Protein AF-A0A8C0U793-F1 (afdb_monomer_lite)

pLDDT: mean 73.73, std 25.58, range [25.89, 98.5]

Foldseek 3Di:
DVVVCVVVVVVVVDPPVVVVVVVVVVVVVVPPPDDDDDDDDDDDDDDDCVVVVVVVVVVVVVVVVVVVVVVVVVVVVVVVVPDDPPVPPDDDDDDDDDDDDDDDDDDDDDDDDDPDDDDDDDDDDDDDDDPPVVVVVVVVVVVVVVVVVVVVVVVVVVVVVVVVVVVVVVVVVVVVVVVVVVVVVVVVVVVVVVVVVVVVVVVVVVVVVVVVVVVVVVVVVVVVVVVVVVVVVVVVVVVVVVVVVVVVVVVVVVVVVVVVVVVVVVVVVVVVVVVVVVVVVVVVVVVVVVVVVVVVVVVVVVVVVVVVVVVVVVVVVVVVVVVVVVVVVVVVVVVVVVVVVVVVVVVVVVVVVVVVVVVVVVVVVVVVVVVVVVVVVVVVVCVVPDDDDDDDYDYDDDDDDYDDDDYYDDDDDDDDDDDDDDPPPVVVQVVLVVVVVVLADDDDVPVQWAPWAWPDADLQFTWTWTAGPVPRDIDIDGDGDCVSPPSVVVVVVSVCLQPDDDPVDDHDDGD

Secondary structure (DSSP, 8-state):
-HHHHHHHHHHTT-TTHHHHHHHHHHHHTTSSSS-------------SHHHHHHHHHHHHHHHHHHHHHHHHHHHHHHHHTT----TT---S--------------------------------------TTHHHHHHHHHHHHHHHHHHHHHHHHHHHHHHHHHHHHHHHHHHHHHHHHHHHHHHHHHHHHHHHHHHHHHHHHHHHHHHHHHHHHHHHHHHHHHHHHHHHHHHHHHHHHHHHHHHHHHHHHHHHHHHHHHHHHHHHHHHHHHHHHHHHHHHHHHHHHHHHHHHHHHHHHHHHHHHHHHHHHHHHHHHHHHHHHHHHHHHHHHHHHHHHHHHHHHHHHHHHHHHHHHHHHHHHHHHHHHHHHHHHHHHHHHHHTS-----------------------------------SSTTTHHHHHHHHHHHHHHSPSS-HHHHEEEEEEEEEETTEEEEEEEETTT--EEEEEE--HHHH-HHHHHHHHHHHHH---TTSPPP---

Structure (mmCIF, N/CA/C/O backbone):
data_AF-A0A8C0U793-F1
#
_entry.id   AF-A0A8C0U793-F1
#
loop_
_atom_site.group_PDB
_atom_site.id
_atom_site.type_symbol
_atom_site.label_atom_id
_atom_site.label_alt_id
_atom_site.label_comp_id
_atom_site.label_asym_id
_atom_site.label_entity_id
_atom_site.label_seq_id
_atom_site.pdbx_PDB_ins_code
_atom_site.Cartn_x
_atom_site.Cartn_y
_atom_site.Cartn_z
_atom_site.occupancy
_atom_site.B_iso_or_equiv
_atom_site.auth_seq_id
_atom_site.auth_comp_id
_atom_site.auth_asym_id
_atom_site.auth_atom_id
_atom_site.pdbx_PDB_model_num
ATOM 1 N N . MET A 1 1 ? -1.152 5.769 33.851 1.00 44.62 1 MET A N 1
ATOM 2 C CA . MET A 1 1 ? -2.127 6.244 32.840 1.00 44.62 1 MET A CA 1
ATOM 3 C C . MET A 1 1 ? -1.649 7.481 32.077 1.00 44.62 1 MET A C 1
ATOM 5 O O . MET A 1 1 ? -1.432 7.363 30.877 1.00 44.62 1 MET A O 1
ATOM 9 N N . GLU A 1 2 ? -1.429 8.631 32.727 1.00 36.66 2 GLU A N 1
ATOM 10 C CA . GLU A 1 2 ? -1.064 9.922 32.096 1.00 36.66 2 GLU A CA 1
ATOM 11 C C . GLU A 1 2 ? -0.065 9.868 30.934 1.00 36.66 2 GLU A C 1
ATOM 13 O O . GLU A 1 2 ? -0.337 10.384 29.850 1.00 36.66 2 GLU A O 1
ATOM 18 N N . GLN A 1 3 ? 1.090 9.231 31.134 1.00 38.47 3 GLN A N 1
ATOM 19 C CA . GLN A 1 3 ? 2.153 9.183 30.125 1.00 38.47 3 GLN A CA 1
ATOM 20 C C . GLN A 1 3 ? 1.736 8.389 28.876 1.00 38.47 3 GLN A C 1
ATOM 22 O O . GLN A 1 3 ? 2.043 8.807 27.762 1.00 38.47 3 GLN A O 1
ATOM 27 N N . VAL A 1 4 ? 0.948 7.318 29.037 1.00 43.16 4 VAL A N 1
ATOM 28 C CA . VAL A 1 4 ? 0.398 6.529 27.920 1.00 43.16 4 VAL A CA 1
ATOM 29 C C . VAL A 1 4 ? -0.622 7.355 27.133 1.00 43.16 4 VAL A C 1
ATOM 31 O O . VAL A 1 4 ? -0.536 7.422 25.908 1.00 43.16 4 VAL A O 1
ATOM 34 N N . ARG A 1 5 ? -1.523 8.083 27.815 1.00 42.31 5 ARG A N 1
ATOM 35 C CA . ARG A 1 5 ? -2.448 9.027 27.152 1.00 42.31 5 ARG A CA 1
ATOM 36 C C . ARG A 1 5 ? -1.691 10.121 26.383 1.00 42.31 5 ARG A C 1
ATOM 38 O O . ARG A 1 5 ? -2.075 10.448 25.262 1.00 42.31 5 ARG A O 1
ATOM 45 N N . ARG A 1 6 ? -0.586 10.643 26.932 1.00 45.19 6 ARG A N 1
ATOM 46 C CA . ARG A 1 6 ? 0.275 11.642 26.262 1.00 45.19 6 ARG A CA 1
ATOM 47 C C . ARG A 1 6 ? 1.047 11.071 25.064 1.00 45.19 6 ARG A C 1
ATOM 49 O O . ARG A 1 6 ? 1.216 11.792 24.084 1.00 45.19 6 ARG A O 1
ATOM 56 N N . ALA A 1 7 ? 1.475 9.809 25.105 1.00 40.59 7 ALA A N 1
ATOM 57 C CA . ALA A 1 7 ? 2.117 9.135 23.973 1.00 40.59 7 ALA A CA 1
ATOM 58 C C . ALA A 1 7 ? 1.118 8.876 22.828 1.00 40.59 7 ALA A C 1
ATOM 60 O O . ALA A 1 7 ? 1.337 9.319 21.700 1.00 40.59 7 ALA A O 1
ATOM 61 N N . VAL A 1 8 ? -0.030 8.260 23.133 1.00 46.19 8 VAL A N 1
ATOM 62 C CA . VAL A 1 8 ? -1.103 7.994 2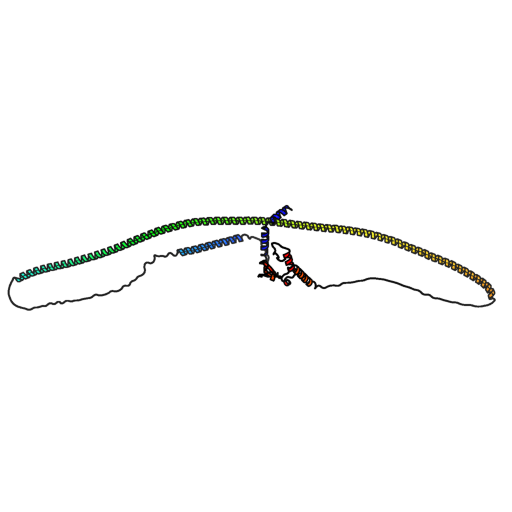2.156 1.00 46.19 8 VAL A CA 1
ATOM 63 C C . VAL A 1 8 ? -1.637 9.299 21.550 1.00 46.19 8 VAL A C 1
ATOM 65 O O . VAL A 1 8 ? -1.805 9.393 20.334 1.00 46.19 8 VAL A O 1
ATOM 68 N N . GLY A 1 9 ? -1.813 10.350 22.360 1.00 40.72 9 GLY A N 1
ATOM 69 C CA . GLY A 1 9 ? -2.233 11.673 21.884 1.00 40.72 9 GLY A CA 1
ATOM 70 C C . GLY A 1 9 ? -1.277 12.315 20.868 1.00 40.72 9 GLY A C 1
ATOM 71 O O . GLY A 1 9 ? -1.735 13.033 19.980 1.00 40.72 9 GLY A O 1
ATOM 72 N N . ARG A 1 10 ? 0.031 12.023 20.941 1.00 44.06 10 ARG A N 1
ATOM 73 C CA . ARG A 1 10 ? 1.034 12.491 19.963 1.00 44.06 10 ARG A CA 1
ATOM 74 C C . ARG A 1 10 ? 1.062 11.650 18.684 1.00 44.06 10 ARG A C 1
ATOM 76 O O . ARG A 1 10 ? 1.336 12.196 17.623 1.00 44.06 10 ARG A O 1
ATOM 83 N N . ALA A 1 11 ? 0.725 10.361 18.746 1.00 40.44 11 ALA A N 1
ATOM 84 C CA . ALA A 1 11 ? 0.580 9.532 17.545 1.00 40.44 11 ALA A CA 1
ATOM 85 C C . ALA A 1 11 ? -0.659 9.934 16.713 1.00 40.44 11 ALA A C 1
ATOM 87 O O . ALA A 1 11 ? -0.587 10.085 15.489 1.00 40.44 11 ALA A O 1
ATOM 88 N N . PHE A 1 12 ? -1.795 10.173 17.382 1.00 43.00 12 PHE A N 1
ATOM 89 C CA . PHE A 1 12 ? -3.093 10.452 16.748 1.00 43.00 12 PHE A CA 1
ATOM 90 C C . PHE A 1 12 ? -3.319 11.908 16.291 1.00 43.00 12 PHE A C 1
ATOM 92 O O . PHE A 1 12 ? -4.362 12.199 15.685 1.00 43.00 12 PHE A O 1
ATOM 99 N N . SER A 1 13 ? -2.373 12.819 16.545 1.00 44.69 13 SER A N 1
ATOM 100 C CA . SER A 1 13 ? -2.388 14.191 16.009 1.00 44.69 13 SER A CA 1
ATOM 101 C C . SER A 1 13 ? -1.814 14.293 14.589 1.00 44.69 13 SER A C 1
ATOM 103 O O . SER A 1 13 ? -2.091 15.266 13.890 1.00 44.69 13 SER A O 1
ATOM 105 N N . SER A 1 14 ? -1.066 13.286 14.123 1.00 45.59 14 SER A N 1
ATOM 106 C CA . SER A 1 14 ? -0.513 13.277 12.767 1.00 45.59 14 SER A CA 1
ATOM 107 C C . SER A 1 14 ? -1.620 13.156 11.702 1.00 45.59 14 SER A C 1
ATOM 109 O O . SER A 1 14 ? -2.425 12.221 11.680 1.00 45.59 14 SER A O 1
ATOM 111 N N . VAL A 1 15 ? -1.664 14.122 10.778 1.00 48.66 15 VAL A N 1
ATOM 112 C CA . VAL A 1 15 ? -2.716 14.233 9.742 1.00 48.66 15 VAL A CA 1
ATOM 113 C C . VAL A 1 15 ? -2.680 13.067 8.734 1.00 48.66 15 VAL A C 1
ATOM 115 O O . VAL A 1 15 ? -3.676 12.794 8.062 1.00 48.66 15 VAL A O 1
ATOM 118 N N . SER A 1 16 ? -1.559 12.343 8.650 1.00 45.34 16 SER A N 1
ATOM 119 C CA . SER A 1 16 ? -1.360 11.234 7.707 1.00 45.34 16 SER A CA 1
ATOM 120 C C . SER A 1 16 ? -2.169 9.978 8.074 1.00 45.34 16 SER A C 1
ATOM 122 O O . SER A 1 16 ? -2.917 9.452 7.244 1.00 45.34 16 SER A O 1
ATOM 124 N N . CYS A 1 17 ? -2.121 9.534 9.337 1.00 40.22 17 CYS A N 1
ATOM 125 C CA . CYS A 1 17 ? -2.716 8.258 9.765 1.00 40.22 17 CYS A CA 1
ATOM 126 C C . CYS A 1 17 ? -4.239 8.192 9.543 1.00 40.22 17 CYS A C 1
ATOM 128 O O . CYS A 1 17 ? -4.777 7.157 9.142 1.00 40.22 17 CYS A O 1
ATOM 130 N N . ARG A 1 18 ? -4.947 9.320 9.713 1.00 45.09 18 ARG A N 1
ATOM 131 C CA . ARG A 1 18 ? -6.406 9.401 9.494 1.00 45.09 18 ARG A CA 1
ATOM 132 C C . ARG A 1 18 ? -6.810 9.286 8.017 1.00 45.09 18 ARG A C 1
ATOM 134 O O . ARG A 1 18 ? -7.951 8.917 7.737 1.00 45.09 18 ARG A O 1
ATOM 141 N N . LYS A 1 19 ? -5.906 9.571 7.070 1.00 45.75 19 LYS A N 1
ATOM 142 C CA . LYS A 1 19 ? -6.162 9.411 5.627 1.00 45.75 19 LYS A CA 1
ATOM 143 C C . LYS A 1 19 ? -6.028 7.947 5.196 1.00 45.75 19 LYS A C 1
ATOM 145 O O . LYS A 1 19 ? -6.908 7.442 4.501 1.00 45.75 19 LYS A O 1
ATOM 150 N N . LEU A 1 20 ? -4.993 7.248 5.671 1.00 46.97 20 LEU A N 1
ATOM 151 C CA . LEU A 1 20 ? -4.736 5.837 5.344 1.00 46.97 20 LEU A CA 1
ATOM 152 C C . LEU A 1 20 ? -5.876 4.910 5.803 1.00 46.97 20 LEU A C 1
ATOM 154 O O . LEU A 1 20 ? -6.432 4.170 4.989 1.00 46.97 20 LEU A O 1
ATOM 158 N N . PHE A 1 21 ? -6.301 5.016 7.067 1.00 43.31 21 PHE A N 1
ATOM 159 C CA . PHE A 1 21 ? -7.358 4.161 7.631 1.00 43.31 21 PHE A CA 1
ATOM 160 C C . PHE A 1 21 ? -8.703 4.303 6.888 1.00 43.31 21 PHE A C 1
ATOM 162 O O . PHE A 1 21 ? -9.389 3.318 6.600 1.00 43.31 21 PHE A O 1
ATOM 169 N N . ASN A 1 22 ? -9.059 5.530 6.491 1.00 43.06 22 ASN A N 1
ATOM 170 C CA . ASN A 1 22 ? -10.262 5.795 5.698 1.00 43.06 22 ASN A CA 1
ATOM 171 C C . ASN A 1 22 ? -10.143 5.322 4.236 1.00 43.06 22 ASN A C 1
ATOM 173 O O . ASN A 1 22 ? -11.154 4.950 3.636 1.00 43.06 22 ASN A O 1
ATOM 177 N N . GLY A 1 23 ? -8.933 5.282 3.668 1.00 46.34 23 GLY A N 1
ATOM 178 C CA . GLY A 1 23 ? -8.675 4.723 2.338 1.00 46.34 23 GLY A CA 1
ATOM 179 C C . GLY A 1 23 ? -8.950 3.217 2.267 1.00 46.34 23 GLY A C 1
ATOM 180 O O . GLY A 1 23 ? -9.698 2.764 1.395 1.00 46.34 23 GLY A O 1
ATOM 181 N N . LEU A 1 24 ? -8.421 2.450 3.226 1.00 43.56 24 LEU A N 1
ATOM 182 C CA . LEU A 1 24 ? -8.653 1.003 3.343 1.00 43.56 24 LEU A CA 1
ATOM 183 C C . LEU A 1 24 ? -10.141 0.674 3.540 1.00 43.56 24 LEU A C 1
ATOM 185 O O . LEU A 1 24 ? -10.699 -0.138 2.797 1.00 43.56 24 LEU A O 1
ATOM 189 N N . ARG A 1 25 ? -10.828 1.369 4.460 1.00 40.38 25 ARG A N 1
ATOM 190 C CA . ARG A 1 25 ? -12.255 1.128 4.753 1.00 40.38 25 ARG A CA 1
ATOM 191 C C . ARG A 1 25 ? -13.179 1.393 3.553 1.00 40.38 25 ARG A C 1
ATOM 193 O O . ARG A 1 25 ? -14.210 0.734 3.422 1.00 40.38 25 ARG A O 1
ATOM 200 N N . ARG A 1 26 ? -12.813 2.320 2.654 1.00 42.72 26 ARG A N 1
ATOM 201 C CA . ARG A 1 26 ? -13.534 2.568 1.387 1.00 42.72 26 ARG A CA 1
ATOM 202 C C . ARG A 1 26 ? -13.265 1.489 0.334 1.00 42.72 26 ARG A C 1
ATOM 204 O O . ARG A 1 26 ? -14.183 1.136 -0.401 1.00 42.72 26 ARG A O 1
ATOM 211 N N . ARG A 1 27 ? -12.043 0.946 0.270 1.00 45.84 27 ARG A N 1
ATOM 212 C CA . ARG A 1 27 ? -11.675 -0.109 -0.692 1.00 45.84 27 ARG A CA 1
ATOM 213 C C . ARG A 1 27 ? -12.356 -1.442 -0.348 1.00 45.84 27 ARG A C 1
ATOM 215 O O . ARG A 1 27 ? -12.934 -2.067 -1.232 1.00 45.84 27 ARG A O 1
ATOM 222 N N . LEU A 1 28 ? -12.416 -1.800 0.939 1.00 42.47 28 LEU A N 1
ATOM 223 C CA . LEU A 1 28 ? -13.048 -3.043 1.411 1.00 42.47 28 LEU A CA 1
ATOM 224 C C . LEU A 1 28 ? -14.569 -3.110 1.154 1.00 42.47 28 LEU A C 1
ATOM 226 O O . LEU A 1 28 ? -15.109 -4.192 0.945 1.00 42.47 28 LEU A O 1
ATOM 230 N N . LYS A 1 29 ? -15.272 -1.965 1.126 1.00 42.06 29 LYS A N 1
ATOM 231 C CA . LYS A 1 29 ? -16.719 -1.917 0.837 1.00 42.06 29 LYS A CA 1
ATOM 232 C C . LYS A 1 29 ? -17.086 -2.083 -0.644 1.00 42.06 29 LYS A C 1
ATOM 234 O O . LYS A 1 29 ? -18.243 -2.371 -0.920 1.00 42.06 29 LYS A O 1
ATOM 239 N N . ARG A 1 30 ? -16.152 -1.906 -1.590 1.00 41.62 30 ARG A N 1
ATOM 240 C CA . ARG A 1 30 ? -16.435 -2.058 -3.035 1.00 41.62 30 ARG A CA 1
ATOM 241 C C . ARG A 1 30 ? -16.269 -3.492 -3.552 1.00 41.62 30 ARG A C 1
ATOM 243 O O . ARG A 1 30 ? -16.843 -3.822 -4.578 1.00 41.62 30 ARG A O 1
ATOM 250 N N . GLY A 1 31 ? -15.533 -4.348 -2.842 1.00 35.25 31 GLY A N 1
ATOM 251 C CA . GLY A 1 31 ? -15.259 -5.735 -3.248 1.00 35.25 31 GLY A CA 1
ATOM 252 C C . GLY A 1 31 ? -16.273 -6.779 -2.765 1.00 35.25 31 GLY A C 1
ATOM 253 O O . GLY A 1 31 ? -15.895 -7.935 -2.618 1.00 35.25 31 GLY A O 1
ATOM 254 N N . ARG A 1 32 ? -17.516 -6.396 -2.430 1.00 37.72 32 ARG A N 1
ATOM 255 C CA . ARG A 1 32 ? -18.489 -7.289 -1.758 1.00 37.72 32 ARG A CA 1
ATOM 256 C C . ARG A 1 32 ? -19.891 -7.316 -2.387 1.00 37.72 32 ARG A C 1
ATOM 258 O O . ARG A 1 32 ? -20.859 -7.639 -1.706 1.00 37.72 32 ARG A O 1
ATOM 265 N N . SER A 1 33 ? -19.993 -6.968 -3.671 1.00 36.28 33 SER A N 1
ATOM 266 C CA . SER A 1 33 ? -21.262 -6.902 -4.419 1.00 36.28 33 SER A CA 1
ATOM 267 C C . SER A 1 33 ? -21.199 -7.623 -5.771 1.00 36.28 33 SER A C 1
ATOM 269 O O . SER A 1 33 ? -21.717 -7.135 -6.768 1.00 36.28 33 SER A O 1
ATOM 271 N N . GLN A 1 34 ? -20.563 -8.795 -5.788 1.00 40.78 34 GLN A N 1
ATOM 272 C CA . GLN A 1 34 ? -20.735 -9.850 -6.793 1.00 40.78 34 GLN A CA 1
ATOM 273 C C . GLN A 1 34 ? -20.298 -11.193 -6.176 1.00 40.78 34 GLN A C 1
ATOM 275 O O . GLN A 1 34 ? -19.700 -11.203 -5.102 1.00 40.78 34 GLN A O 1
ATOM 280 N N . VAL A 1 35 ? -20.611 -12.305 -6.853 1.00 31.95 35 VAL A N 1
ATOM 281 C CA . VAL A 1 35 ? -20.442 -13.699 -6.383 1.00 31.95 35 VAL A CA 1
ATOM 282 C C . VAL A 1 35 ? -21.370 -14.084 -5.215 1.00 31.95 35 VAL A C 1
ATOM 284 O O . VAL A 1 35 ? -20.969 -14.178 -4.058 1.00 31.95 35 VAL A O 1
ATOM 287 N N . HIS A 1 36 ? -22.623 -14.397 -5.555 1.00 32.03 36 HIS A N 1
ATOM 288 C CA . HIS A 1 36 ? -23.355 -15.477 -4.885 1.00 32.03 36 HIS A CA 1
ATOM 289 C C . HIS A 1 36 ? -23.064 -16.780 -5.642 1.00 32.03 36 HIS A C 1
ATOM 291 O O . HIS A 1 36 ? -23.162 -16.786 -6.868 1.00 32.03 36 HIS A O 1
ATOM 297 N N . GLY A 1 37 ? -22.776 -17.876 -4.933 1.00 29.92 37 GLY A N 1
ATOM 298 C CA . GLY A 1 37 ? -22.746 -19.218 -5.526 1.00 29.92 37 GLY A CA 1
ATOM 299 C C . GLY A 1 37 ? -21.648 -20.135 -4.986 1.00 29.92 37 GLY A C 1
ATOM 300 O O . GLY A 1 37 ? -20.475 -19.901 -5.242 1.00 29.92 37 GLY A O 1
ATOM 301 N N . LEU A 1 38 ? -22.086 -21.227 -4.348 1.00 29.25 38 LEU A N 1
ATOM 302 C CA . LEU A 1 38 ? -21.331 -22.442 -4.001 1.00 29.25 38 LEU A CA 1
ATOM 303 C C . LEU A 1 38 ? -20.235 -22.348 -2.917 1.00 29.25 38 LEU A C 1
ATOM 305 O O . LEU A 1 38 ? -19.522 -21.365 -2.750 1.00 29.25 38 LEU A O 1
ATOM 309 N N . ALA A 1 39 ? -20.161 -23.440 -2.154 1.00 30.64 39 ALA A N 1
ATOM 310 C CA . ALA A 1 39 ? -19.258 -23.748 -1.046 1.00 30.64 39 ALA A CA 1
ATOM 311 C C . ALA A 1 39 ? -19.427 -25.255 -0.713 1.00 30.64 39 ALA A C 1
ATOM 313 O O . ALA A 1 39 ? -20.427 -25.841 -1.130 1.00 30.64 39 ALA A O 1
ATOM 314 N N . PRO A 1 40 ? -18.581 -25.868 0.132 1.00 51.88 40 PRO A N 1
ATOM 315 C CA . PRO A 1 40 ? -17.126 -25.750 0.139 1.00 51.88 40 PRO A CA 1
ATOM 316 C C . PRO A 1 40 ? -16.428 -27.127 0.207 1.00 51.88 40 PRO A C 1
ATOM 318 O O . PRO A 1 40 ? -16.820 -28.002 0.975 1.00 51.88 40 PRO A O 1
ATOM 321 N N . THR A 1 41 ? -15.294 -27.269 -0.473 1.00 29.86 41 THR A N 1
ATOM 322 C CA . THR A 1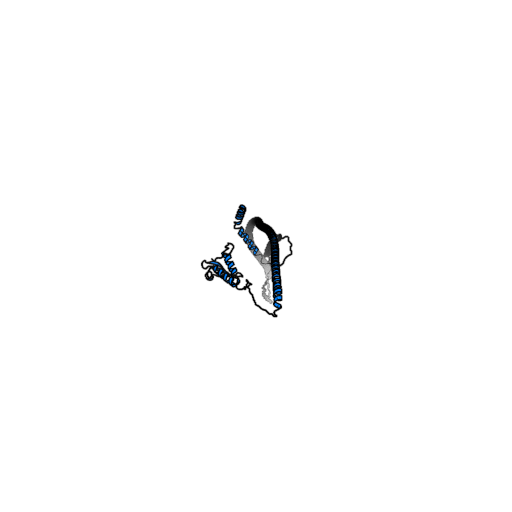 41 ? -14.263 -28.268 -0.140 1.00 29.86 41 THR A CA 1
ATOM 323 C C . THR A 1 41 ? -12.929 -27.546 -0.127 1.00 29.86 41 THR A C 1
ATOM 325 O O . THR A 1 41 ? -12.586 -26.876 -1.100 1.00 29.86 41 THR A O 1
ATOM 328 N N . GLY A 1 42 ? -12.223 -27.596 0.999 1.00 30.91 42 GLY A N 1
ATOM 329 C CA . GLY A 1 42 ? -10.970 -26.871 1.165 1.00 30.91 42 GLY A CA 1
ATOM 330 C C . GLY A 1 42 ? -9.763 -27.731 0.828 1.00 30.91 42 GLY A C 1
ATOM 331 O O . GLY A 1 42 ? -9.769 -28.925 1.094 1.00 30.91 42 GLY A O 1
ATOM 332 N N . GLU A 1 43 ? -8.700 -27.081 0.372 1.00 30.19 43 GLU A N 1
ATOM 333 C CA . GLU A 1 43 ? -7.338 -27.478 0.713 1.00 30.19 43 GLU A CA 1
ATOM 334 C C . GLU A 1 43 ? -6.463 -26.221 0.776 1.00 30.19 43 GLU A C 1
ATOM 336 O O . GLU A 1 43 ? -6.656 -25.268 0.018 1.00 30.19 43 GLU A O 1
ATOM 341 N N . ILE A 1 44 ? -5.550 -26.178 1.745 1.00 41.75 44 ILE A N 1
ATOM 342 C CA . ILE A 1 44 ? -4.592 -25.084 1.922 1.00 41.75 44 ILE A CA 1
ATOM 343 C C . ILE A 1 44 ? -3.248 -25.602 1.435 1.00 41.75 44 ILE A C 1
ATOM 345 O O . ILE A 1 44 ? -2.729 -26.514 2.069 1.00 41.75 44 ILE A O 1
ATOM 349 N N . LEU A 1 45 ? -2.658 -24.995 0.397 1.00 37.75 45 LEU A N 1
ATOM 350 C CA . LEU A 1 45 ? -1.200 -24.931 0.199 1.00 37.75 45 LEU A CA 1
ATOM 351 C C . LEU A 1 45 ? -0.800 -24.006 -0.970 1.00 37.75 45 LEU A C 1
ATOM 353 O O . LEU A 1 45 ? -1.590 -23.737 -1.865 1.00 37.75 45 LEU A O 1
ATOM 357 N N . ALA A 1 46 ? 0.450 -23.531 -0.909 1.00 39.91 46 ALA A N 1
ATOM 358 C CA . ALA A 1 46 ? 1.281 -22.941 -1.972 1.00 39.91 46 ALA A CA 1
ATOM 359 C C . ALA A 1 46 ? 0.632 -21.995 -3.017 1.00 39.91 46 ALA A C 1
ATOM 361 O O . ALA A 1 46 ? -0.015 -22.415 -3.972 1.00 39.91 46 ALA A O 1
ATOM 362 N N . SER A 1 47 ? 0.952 -20.696 -2.934 1.00 40.00 47 SER A N 1
ATOM 363 C CA . SER A 1 47 ? 0.788 -19.736 -4.045 1.00 40.00 47 SER A CA 1
ATOM 364 C C . SER A 1 47 ? 1.727 -18.527 -3.905 1.00 40.00 47 SER A C 1
ATOM 366 O O . SER A 1 47 ? 1.300 -17.434 -3.539 1.00 40.00 47 SER A O 1
ATOM 368 N N . GLN A 1 48 ? 3.020 -18.712 -4.203 1.00 44.41 48 GLN A N 1
ATOM 369 C CA . GLN A 1 48 ? 3.970 -17.597 -4.396 1.00 44.41 48 GLN A CA 1
ATOM 370 C C . GLN A 1 48 ? 4.642 -17.611 -5.785 1.00 44.41 48 GLN A C 1
ATOM 372 O O . GLN A 1 48 ? 4.929 -16.548 -6.338 1.00 44.41 48 GLN A O 1
ATOM 377 N N . ASP A 1 49 ? 4.793 -18.779 -6.416 1.00 42.34 49 ASP A N 1
ATOM 378 C CA . ASP A 1 49 ? 5.532 -18.936 -7.681 1.00 42.34 49 ASP A CA 1
ATOM 379 C C . ASP A 1 49 ? 4.860 -18.292 -8.905 1.00 42.34 49 ASP A C 1
ATOM 381 O O . ASP A 1 49 ? 5.545 -17.861 -9.836 1.00 42.34 49 ASP A O 1
ATOM 385 N N . SER A 1 50 ? 3.528 -18.149 -8.902 1.00 49.28 50 SER A N 1
ATOM 386 C CA . SER A 1 50 ? 2.770 -17.635 -10.057 1.00 49.28 50 SER A CA 1
ATOM 387 C C . SER A 1 50 ? 3.196 -16.228 -10.505 1.00 49.28 50 SER A C 1
ATOM 389 O O . SER A 1 50 ? 3.061 -15.901 -11.683 1.00 49.28 50 SER A O 1
ATOM 391 N N . SER A 1 51 ? 3.725 -15.398 -9.598 1.00 51.03 51 SER A N 1
ATOM 392 C CA . SER A 1 51 ? 4.212 -14.044 -9.914 1.00 51.03 51 SER A CA 1
ATOM 393 C C . SER A 1 51 ? 5.580 -14.066 -10.609 1.00 51.03 51 SER A C 1
ATOM 395 O O . SER A 1 51 ? 5.812 -13.339 -11.578 1.00 51.03 51 SER A O 1
ATOM 397 N N . ALA A 1 52 ? 6.481 -14.947 -10.162 1.00 50.44 52 ALA A N 1
ATOM 398 C CA . ALA A 1 52 ? 7.792 -15.135 -10.781 1.00 50.44 52 ALA A CA 1
ATOM 399 C C . ALA A 1 52 ? 7.670 -15.800 -12.162 1.00 50.44 52 ALA A C 1
ATOM 401 O O . ALA A 1 52 ? 8.366 -15.409 -13.102 1.00 50.44 52 ALA A O 1
ATOM 402 N N . GLN A 1 53 ? 6.747 -16.756 -12.298 1.00 47.75 53 GLN A N 1
ATOM 403 C CA . GLN A 1 53 ? 6.486 -17.453 -13.553 1.00 47.75 53 GLN A CA 1
ATOM 404 C C . GLN A 1 53 ? 5.884 -16.514 -14.611 1.00 47.75 53 GLN A C 1
ATOM 406 O O . GLN A 1 53 ? 6.380 -16.476 -15.735 1.00 47.75 53 GLN A O 1
ATOM 411 N N . ALA A 1 54 ? 4.892 -15.690 -14.245 1.00 49.25 54 ALA A N 1
ATOM 412 C CA . ALA A 1 54 ? 4.297 -14.703 -15.152 1.00 49.25 54 ALA A CA 1
ATOM 413 C C . ALA A 1 54 ? 5.339 -13.706 -15.689 1.00 49.25 54 ALA A C 1
ATOM 415 O O . ALA A 1 54 ? 5.453 -13.525 -16.900 1.00 49.25 54 ALA A O 1
ATOM 416 N N . ARG A 1 55 ? 6.174 -13.136 -14.806 1.00 52.53 55 ARG A N 1
ATOM 417 C CA . ARG A 1 55 ? 7.249 -12.206 -15.200 1.00 52.53 55 ARG A CA 1
ATOM 418 C C . ARG A 1 55 ? 8.293 -12.856 -16.113 1.00 52.53 55 ARG A C 1
ATOM 420 O O . ARG A 1 55 ? 8.775 -12.199 -17.030 1.00 52.53 55 ARG A O 1
ATOM 427 N N . LYS A 1 56 ? 8.623 -14.138 -15.907 1.00 54.72 56 LYS A N 1
ATOM 428 C CA . LYS A 1 56 ? 9.496 -14.892 -16.825 1.00 54.72 56 LYS A CA 1
ATOM 429 C C . LYS A 1 56 ? 8.863 -15.074 -18.204 1.00 54.72 56 LYS A C 1
ATOM 431 O O . LYS A 1 56 ? 9.554 -14.868 -19.194 1.00 54.72 56 LYS A O 1
ATOM 436 N N . VAL A 1 57 ? 7.577 -15.429 -18.282 1.00 60.25 57 VAL A N 1
ATOM 437 C CA . VAL A 1 57 ? 6.868 -15.607 -19.564 1.00 60.25 57 VAL A CA 1
ATOM 438 C C . VAL A 1 57 ? 6.786 -14.289 -20.335 1.00 60.25 57 VAL A C 1
ATOM 440 O O . VAL A 1 57 ? 7.134 -14.256 -21.510 1.00 60.25 57 VAL A O 1
ATOM 443 N N . GLU A 1 58 ? 6.416 -13.194 -19.675 1.00 56.12 58 GLU A N 1
ATOM 444 C CA . GLU A 1 58 ? 6.306 -11.861 -20.283 1.00 56.12 58 GLU A CA 1
ATOM 445 C C . GLU A 1 58 ? 7.673 -11.333 -20.772 1.00 56.12 58 GLU A C 1
ATOM 447 O O . GLU A 1 58 ? 7.801 -10.803 -21.881 1.00 56.12 58 GLU A O 1
ATOM 452 N N . GLN A 1 59 ? 8.736 -11.559 -19.990 1.00 59.47 59 GLN A N 1
ATOM 453 C CA . GLN A 1 59 ? 10.107 -11.197 -20.363 1.00 59.47 59 GLN A CA 1
ATOM 454 C C . GLN A 1 59 ? 10.677 -12.091 -21.480 1.00 59.47 59 GLN A C 1
ATOM 456 O O . GLN A 1 59 ? 11.449 -11.605 -22.308 1.00 59.47 59 GLN A O 1
ATOM 461 N N . GLN A 1 60 ? 10.280 -13.366 -21.544 1.00 60.59 60 GLN A N 1
ATOM 462 C CA . GLN A 1 60 ? 10.649 -14.276 -22.629 1.00 60.59 60 GLN A CA 1
ATOM 463 C C . GLN A 1 60 ? 9.908 -13.921 -23.926 1.00 60.59 60 GLN A C 1
ATOM 465 O O . GLN A 1 60 ? 10.559 -13.719 -24.943 1.00 60.59 60 GLN A O 1
ATOM 470 N N . GLN A 1 61 ? 8.591 -13.693 -23.885 1.00 59.59 61 GLN A N 1
ATOM 471 C CA . GLN A 1 61 ? 7.816 -13.216 -25.041 1.00 59.59 61 GLN A CA 1
ATOM 472 C C . GLN A 1 61 ? 8.360 -11.890 -25.591 1.00 59.59 61 GLN A C 1
ATOM 474 O O . GLN A 1 61 ? 8.496 -11.736 -26.803 1.00 59.59 61 GLN A O 1
ATOM 479 N N . SER A 1 62 ? 8.753 -10.960 -24.714 1.00 64.38 62 SER A N 1
ATOM 480 C CA . SER A 1 62 ? 9.418 -9.712 -25.118 1.00 64.38 62 SER A CA 1
ATOM 481 C C . SER A 1 62 ? 10.747 -9.966 -25.847 1.00 64.38 62 SER A C 1
ATOM 483 O O . SER A 1 62 ? 11.081 -9.276 -26.809 1.00 64.38 62 SER A O 1
ATOM 485 N N . ARG A 1 63 ? 11.516 -10.969 -25.405 1.00 62.72 63 ARG A N 1
ATOM 486 C CA . ARG A 1 63 ? 12.792 -11.366 -26.014 1.00 62.72 63 ARG A CA 1
ATOM 487 C C . ARG A 1 63 ? 12.586 -12.050 -27.366 1.00 62.72 63 ARG A C 1
ATOM 489 O O . ARG A 1 63 ? 13.286 -11.713 -28.317 1.00 62.72 63 ARG A O 1
ATOM 496 N N . ASP A 1 64 ? 11.598 -12.932 -27.463 1.00 68.38 64 ASP A N 1
ATOM 497 C CA . ASP A 1 64 ? 11.265 -13.681 -28.676 1.00 68.38 64 ASP A CA 1
ATOM 498 C C . ASP A 1 64 ? 10.665 -12.766 -29.758 1.00 68.38 64 ASP A C 1
ATOM 500 O O . ASP A 1 64 ? 10.985 -12.916 -30.938 1.00 68.38 64 ASP A O 1
ATOM 504 N N . GLN A 1 65 ? 9.882 -11.747 -29.376 1.00 69.25 65 GLN A N 1
ATOM 505 C CA . GLN A 1 65 ? 9.436 -10.684 -30.288 1.00 69.25 65 GLN A CA 1
ATOM 506 C C . GLN A 1 65 ? 10.610 -9.857 -30.827 1.00 69.25 65 GLN A C 1
ATOM 508 O O . GLN A 1 65 ? 10.697 -9.633 -32.034 1.00 69.25 65 GLN A O 1
ATOM 513 N N . VAL A 1 66 ? 11.547 -9.436 -29.966 1.00 67.06 66 VAL A N 1
ATOM 514 C CA . VAL A 1 66 ? 12.751 -8.703 -30.401 1.00 67.06 66 VAL A CA 1
ATOM 515 C C . VAL A 1 66 ? 13.629 -9.568 -31.308 1.00 67.06 66 VAL A C 1
ATOM 517 O O . VAL A 1 66 ? 14.127 -9.075 -32.318 1.00 67.06 66 VAL A O 1
ATOM 520 N N . GLN A 1 67 ? 13.785 -10.858 -31.005 1.00 59.56 67 GLN A N 1
ATOM 521 C CA . GLN A 1 67 ? 14.545 -11.786 -31.842 1.00 59.56 67 GLN A CA 1
ATOM 522 C C . GLN A 1 67 ? 13.858 -12.024 -33.198 1.00 59.56 67 GLN A C 1
ATOM 524 O O . GLN A 1 67 ? 14.522 -11.959 -34.229 1.00 59.56 67 GLN A O 1
ATOM 529 N N . SER A 1 68 ? 12.529 -12.167 -33.221 1.00 67.81 68 SER A N 1
ATOM 530 C CA . SER A 1 68 ? 11.735 -12.268 -34.457 1.00 67.81 68 SER A CA 1
ATOM 531 C C . SER A 1 68 ? 11.837 -11.003 -35.319 1.00 67.81 68 SER A C 1
ATOM 533 O O . SER A 1 68 ? 11.995 -11.093 -36.536 1.00 67.81 68 SER A O 1
ATOM 535 N N . ALA A 1 69 ? 11.811 -9.816 -34.704 1.00 64.81 69 ALA A N 1
ATOM 536 C CA . ALA A 1 69 ? 11.988 -8.542 -35.402 1.00 64.81 69 ALA A CA 1
ATOM 537 C C . ALA A 1 69 ? 13.419 -8.363 -35.948 1.00 64.81 69 ALA A C 1
ATOM 539 O O . ALA A 1 69 ? 13.603 -7.828 -37.042 1.00 64.81 69 ALA A O 1
ATOM 540 N N . LEU A 1 70 ? 14.438 -8.838 -35.222 1.00 54.34 70 LEU A N 1
ATOM 541 C CA . LEU A 1 70 ? 15.823 -8.859 -35.701 1.00 54.34 70 LEU A CA 1
ATOM 542 C C . LEU A 1 70 ? 16.012 -9.847 -36.859 1.00 54.34 70 LEU A C 1
ATOM 544 O O . LEU A 1 70 ? 16.681 -9.502 -37.829 1.00 54.34 70 LEU A O 1
ATOM 548 N N . GLU A 1 71 ? 15.391 -11.027 -36.805 1.00 62.78 71 GLU A N 1
ATOM 549 C CA . GLU A 1 71 ? 15.370 -11.976 -37.922 1.00 62.78 71 GLU A CA 1
ATOM 550 C C . GLU A 1 71 ? 14.647 -11.425 -39.153 1.00 62.78 71 GLU A C 1
ATOM 552 O O . GLU A 1 71 ? 15.116 -11.630 -40.272 1.00 62.78 71 GLU A O 1
ATOM 557 N N . PHE A 1 72 ? 13.523 -10.725 -38.971 1.00 69.00 72 PHE A N 1
ATOM 558 C CA . PHE A 1 72 ? 12.797 -10.087 -40.070 1.00 69.00 72 PHE A CA 1
ATOM 559 C C . PHE A 1 72 ? 13.681 -9.049 -40.772 1.00 69.00 72 PHE A C 1
ATOM 561 O O . PHE A 1 72 ? 13.891 -9.136 -41.980 1.00 69.00 72 PHE A O 1
ATOM 568 N N . ARG A 1 73 ? 14.319 -8.153 -40.007 1.00 61.16 73 ARG A N 1
ATOM 569 C CA . ARG A 1 73 ? 15.251 -7.154 -40.556 1.00 61.16 73 ARG A CA 1
ATOM 570 C C . ARG A 1 73 ? 16.516 -7.770 -41.163 1.00 61.16 73 ARG A C 1
ATOM 572 O O . ARG A 1 73 ? 17.049 -7.233 -42.129 1.00 61.16 73 ARG A O 1
ATOM 579 N N . TRP A 1 74 ? 16.985 -8.913 -40.659 1.00 49.28 74 TRP A N 1
ATOM 580 C CA . TRP A 1 74 ? 18.051 -9.685 -41.312 1.00 49.28 74 TRP A CA 1
ATOM 581 C C . TRP A 1 74 ? 17.606 -10.272 -42.656 1.00 49.28 74 TRP A C 1
ATOM 583 O O . TRP A 1 74 ? 18.392 -10.280 -43.600 1.00 49.28 74 TRP A O 1
ATOM 593 N N . LYS A 1 75 ? 16.350 -10.722 -42.771 1.00 63.84 75 LYS A N 1
ATOM 594 C CA . LYS A 1 75 ? 15.768 -11.223 -44.027 1.00 63.84 75 LYS A CA 1
ATOM 595 C C . LYS A 1 75 ? 15.559 -10.085 -45.041 1.00 63.84 75 LYS A C 1
ATOM 597 O O . LYS A 1 75 ? 15.859 -10.281 -46.214 1.00 63.84 75 LYS A O 1
ATOM 602 N N . GLU A 1 76 ? 15.181 -8.882 -44.599 1.00 56.66 76 GLU A N 1
ATOM 603 C CA . GLU A 1 76 ? 15.160 -7.668 -45.439 1.00 56.66 76 GLU A CA 1
ATOM 604 C C . GLU A 1 76 ? 16.563 -7.287 -45.951 1.00 56.66 76 GLU A C 1
ATOM 606 O O . GLU A 1 76 ? 16.757 -7.084 -47.151 1.00 56.66 76 GLU A O 1
ATOM 611 N N . LEU A 1 77 ? 17.573 -7.250 -45.072 1.00 48.84 77 LEU A N 1
ATOM 612 C CA . LEU A 1 77 ? 18.960 -6.953 -45.460 1.00 48.84 77 LEU A CA 1
ATOM 613 C C . LEU A 1 77 ? 19.543 -8.025 -46.403 1.00 48.84 77 LEU A C 1
ATOM 615 O O . LEU A 1 77 ? 20.253 -7.694 -47.353 1.00 48.84 77 LEU A O 1
ATOM 619 N N . ALA A 1 78 ? 19.198 -9.299 -46.199 1.00 46.62 78 ALA A N 1
ATOM 620 C CA . ALA A 1 78 ? 19.579 -10.394 -47.092 1.00 46.62 78 ALA A CA 1
ATOM 621 C C . ALA A 1 78 ? 18.861 -10.347 -48.457 1.00 46.62 78 ALA A C 1
ATOM 623 O O . ALA A 1 78 ? 19.415 -10.825 -49.449 1.00 46.62 78 ALA A O 1
ATOM 624 N N . ALA A 1 79 ? 17.662 -9.759 -48.535 1.00 47.22 79 ALA A N 1
ATOM 625 C CA . ALA A 1 79 ? 16.985 -9.483 -49.803 1.00 47.22 79 ALA A CA 1
ATOM 626 C C . ALA A 1 79 ? 17.662 -8.325 -50.559 1.00 47.22 79 ALA A C 1
ATOM 628 O O . ALA A 1 79 ? 17.913 -8.441 -51.759 1.00 47.22 79 ALA A O 1
ATOM 629 N N . PHE A 1 80 ? 18.051 -7.256 -49.852 1.00 43.16 80 PHE A N 1
ATOM 630 C CA . PHE A 1 80 ? 18.796 -6.130 -50.434 1.00 43.16 80 PHE A CA 1
ATOM 631 C C . PHE A 1 80 ? 20.138 -6.575 -51.051 1.00 43.16 80 PHE A C 1
ATOM 633 O O . PHE A 1 80 ? 20.549 -6.072 -52.095 1.00 43.16 80 PHE A O 1
ATOM 640 N N . GLY A 1 81 ? 20.777 -7.596 -50.469 1.00 41.12 81 GLY A N 1
ATOM 641 C CA . GLY A 1 81 ? 22.008 -8.207 -50.980 1.00 41.12 81 GLY A CA 1
ATOM 642 C C . GLY A 1 81 ? 21.911 -8.923 -52.338 1.00 41.12 81 GLY A C 1
ATOM 643 O O . GLY A 1 81 ? 22.942 -9.375 -52.831 1.00 41.12 81 GLY A O 1
ATOM 644 N N . ARG A 1 82 ? 20.723 -9.044 -52.957 1.00 47.22 82 ARG A N 1
ATOM 645 C CA . ARG A 1 82 ? 20.546 -9.716 -54.265 1.00 47.22 82 ARG A CA 1
ATOM 646 C C . ARG A 1 82 ? 20.419 -8.781 -55.473 1.00 47.22 82 ARG A C 1
ATOM 648 O O . ARG A 1 82 ? 20.468 -9.273 -56.594 1.00 47.22 82 ARG A O 1
ATOM 655 N N . ASN A 1 83 ? 20.338 -7.464 -55.276 1.00 42.84 83 ASN A N 1
ATOM 656 C CA . ASN A 1 83 ? 20.249 -6.491 -56.372 1.00 42.84 83 ASN A CA 1
ATOM 657 C C . ASN A 1 83 ? 21.592 -5.784 -56.631 1.00 42.84 83 ASN A C 1
ATOM 659 O O . ASN A 1 83 ? 21.743 -4.589 -56.382 1.00 42.84 83 ASN A O 1
ATOM 663 N N . ARG A 1 84 ? 22.564 -6.518 -57.189 1.00 41.00 84 ARG A N 1
ATOM 664 C CA . ARG A 1 84 ? 23.635 -5.906 -57.996 1.00 41.00 84 ARG A CA 1
ATOM 665 C C . ARG A 1 84 ? 23.190 -5.902 -59.465 1.00 41.00 84 ARG A C 1
ATOM 667 O O . ARG A 1 84 ? 22.923 -6.987 -59.976 1.00 41.00 84 ARG A O 1
ATOM 674 N N . PRO A 1 85 ? 23.145 -4.756 -60.166 1.00 39.56 85 PRO A N 1
ATOM 675 C CA . PRO A 1 85 ? 22.987 -4.763 -61.616 1.00 39.56 85 PRO A CA 1
ATOM 676 C C . PRO A 1 85 ? 24.266 -5.306 -62.272 1.00 39.56 85 PRO A C 1
ATOM 678 O O . PRO A 1 85 ? 25.354 -4.760 -62.084 1.00 39.56 85 PRO A O 1
ATOM 681 N N . SER A 1 86 ? 24.143 -6.386 -63.043 1.00 38.81 86 SER A N 1
ATOM 682 C CA . SER A 1 86 ? 25.221 -6.975 -63.847 1.00 38.81 86 SER A CA 1
ATOM 683 C C . SER A 1 86 ? 25.440 -6.182 -65.142 1.00 38.81 86 SER A C 1
ATOM 685 O O . SER A 1 86 ? 25.184 -6.654 -66.248 1.00 38.81 86 SER A O 1
ATOM 687 N N . SER A 1 87 ? 25.938 -4.950 -65.011 1.00 39.19 87 SER A N 1
ATOM 688 C CA . SER A 1 87 ? 26.248 -4.052 -66.134 1.00 39.19 87 SER A CA 1
ATOM 689 C C . SER A 1 87 ? 27.517 -4.454 -66.909 1.00 39.19 87 SER A C 1
ATOM 691 O O . SER A 1 87 ? 28.398 -3.623 -67.106 1.00 39.19 87 SER A O 1
ATOM 693 N N . LEU A 1 88 ? 27.634 -5.725 -67.321 1.00 43.19 88 LEU A N 1
ATOM 694 C CA . LEU A 1 88 ? 28.680 -6.200 -68.244 1.00 43.19 88 LEU A CA 1
ATOM 695 C C . LEU A 1 88 ? 28.338 -7.500 -69.014 1.00 43.19 88 LEU A C 1
ATOM 697 O O . LEU A 1 88 ? 29.230 -8.135 -69.565 1.00 43.19 88 LEU A O 1
ATOM 701 N N . GLU A 1 89 ? 27.057 -7.873 -69.125 1.00 38.94 89 GLU A N 1
ATOM 702 C CA . GLU A 1 89 ? 26.585 -8.928 -70.049 1.00 38.94 89 GLU A CA 1
ATOM 703 C C . GLU A 1 89 ? 25.574 -8.363 -71.062 1.00 38.94 89 GLU A C 1
ATOM 705 O O . GLU A 1 89 ? 24.368 -8.599 -70.981 1.00 38.94 89 GLU A O 1
ATOM 710 N N . ARG A 1 90 ? 26.074 -7.568 -72.022 1.00 36.53 90 ARG A N 1
ATOM 711 C CA . ARG A 1 90 ? 25.363 -7.275 -73.282 1.00 36.53 90 ARG A CA 1
ATOM 712 C C . ARG A 1 90 ? 26.305 -6.820 -74.405 1.00 36.53 90 ARG A C 1
ATOM 714 O O . ARG A 1 90 ? 26.265 -5.676 -74.848 1.00 36.53 90 ARG A O 1
ATOM 721 N N . ALA A 1 91 ? 27.133 -7.746 -74.867 1.00 37.06 91 ALA A N 1
ATOM 722 C CA . ALA A 1 91 ? 27.759 -7.709 -76.186 1.00 37.06 91 ALA A CA 1
ATOM 723 C C . ALA A 1 91 ? 27.407 -9.025 -76.902 1.00 37.06 91 ALA A C 1
ATOM 725 O O . ALA A 1 91 ? 27.190 -10.025 -76.220 1.00 37.06 91 ALA A O 1
ATOM 726 N N . PHE A 1 92 ? 27.357 -9.005 -78.239 1.00 35.41 92 PHE A N 1
ATOM 727 C CA . PHE A 1 92 ? 26.769 -10.038 -79.115 1.00 35.41 92 PHE A CA 1
ATOM 728 C C . PHE A 1 92 ? 25.232 -10.139 -79.085 1.00 35.41 92 PHE A C 1
ATOM 730 O O . PHE A 1 92 ? 24.679 -10.995 -78.407 1.00 35.41 92 PHE A O 1
ATOM 737 N N . GLU A 1 93 ? 24.556 -9.297 -79.878 1.00 30.84 93 GLU A N 1
ATOM 738 C CA . GLU A 1 93 ? 23.547 -9.710 -80.882 1.00 30.84 93 GLU A CA 1
ATOM 739 C C . GLU A 1 93 ? 23.060 -8.494 -81.704 1.00 30.84 93 GLU A C 1
ATOM 741 O O . GLU A 1 93 ? 23.082 -7.373 -81.199 1.00 30.84 93 GLU A O 1
ATOM 746 N N . VAL A 1 94 ? 22.591 -8.742 -82.944 1.00 28.19 94 VAL A N 1
ATOM 747 C CA . VAL A 1 94 ? 22.114 -7.759 -83.959 1.00 28.19 94 VAL A CA 1
ATOM 748 C C . VAL A 1 94 ? 23.234 -6.854 -84.533 1.00 28.19 94 VAL A C 1
ATOM 750 O O . VAL A 1 94 ? 24.045 -6.326 -83.783 1.00 28.19 94 VAL A O 1
ATOM 753 N N . ALA A 1 95 ? 23.379 -6.611 -85.844 1.00 25.89 95 ALA A N 1
ATOM 754 C CA . ALA A 1 95 ? 22.650 -7.028 -87.061 1.00 25.89 95 ALA A CA 1
ATOM 755 C C . ALA A 1 95 ? 23.640 -7.735 -88.036 1.00 25.89 95 ALA A C 1
ATOM 757 O O . ALA A 1 95 ? 24.844 -7.580 -87.868 1.00 25.89 95 ALA A O 1
ATOM 758 N N . ALA A 1 96 ? 23.290 -8.586 -89.009 1.00 27.73 96 ALA A N 1
ATOM 759 C CA . ALA A 1 96 ? 22.133 -8.656 -89.913 1.00 27.73 96 ALA A CA 1
ATOM 760 C C . ALA A 1 96 ? 22.082 -7.527 -90.973 1.00 27.73 96 ALA A C 1
ATOM 762 O O . ALA A 1 96 ? 21.473 -6.489 -90.748 1.00 27.73 96 ALA A O 1
ATOM 763 N N . GLU A 1 97 ? 22.761 -7.783 -92.099 1.00 29.78 97 GLU A N 1
ATOM 764 C CA . GLU A 1 97 ? 22.402 -7.490 -93.508 1.00 29.78 97 GLU A CA 1
ATOM 765 C C . GLU A 1 97 ? 21.210 -6.542 -93.792 1.00 29.78 97 GLU A C 1
ATOM 767 O O . GLU A 1 97 ? 20.132 -6.686 -93.207 1.00 29.78 97 GLU A O 1
ATOM 772 N N . PRO A 1 98 ? 21.351 -5.651 -94.795 1.00 35.22 98 PRO A N 1
ATOM 773 C CA . PRO A 1 98 ? 21.077 -6.131 -96.156 1.00 35.22 98 PRO A CA 1
ATOM 774 C C . PRO A 1 98 ? 22.158 -5.846 -97.213 1.00 35.22 98 PRO A C 1
ATOM 776 O O . PRO A 1 98 ? 22.652 -4.725 -97.348 1.00 35.22 98 PRO A O 1
ATOM 779 N N . GLU A 1 99 ? 22.387 -6.850 -98.061 1.00 29.34 99 GLU A N 1
ATOM 780 C CA . GLU A 1 99 ? 22.860 -6.690 -99.437 1.00 29.34 99 GLU A CA 1
ATOM 781 C C . GLU A 1 99 ? 21.927 -5.741 -100.223 1.00 29.34 99 GLU A C 1
ATOM 783 O O . GLU A 1 99 ? 20.706 -5.904 -100.187 1.00 29.34 99 GLU A O 1
ATOM 788 N N . GLU A 1 100 ? 22.484 -4.818 -101.015 1.00 29.25 100 GLU A N 1
ATOM 789 C CA . GLU A 1 100 ? 21.777 -4.216 -102.157 1.00 29.25 100 GLU A CA 1
ATOM 790 C C . GLU A 1 100 ? 22.594 -4.375 -103.446 1.00 29.25 100 GLU A C 1
ATOM 792 O O . GLU A 1 100 ? 23.828 -4.401 -103.452 1.00 29.25 100 GLU A O 1
ATOM 797 N N . GLU A 1 101 ? 21.880 -4.537 -104.558 1.00 26.84 101 GLU A N 1
ATOM 798 C CA . GLU A 1 101 ? 22.434 -4.964 -105.839 1.00 26.84 101 GLU A CA 1
ATOM 799 C C . GLU A 1 101 ? 23.050 -3.814 -106.650 1.00 26.84 101 GLU A C 1
ATOM 801 O O . GLU A 1 101 ? 22.548 -2.691 -106.679 1.00 26.84 101 GLU A O 1
ATOM 806 N N . SER A 1 102 ? 24.072 -4.127 -107.452 1.00 28.44 102 SER A N 1
ATOM 807 C CA . SER A 1 102 ? 24.399 -3.372 -108.674 1.00 28.44 102 SER A CA 1
ATOM 808 C C . SER A 1 102 ? 25.140 -4.258 -109.678 1.00 28.44 102 SER A C 1
ATOM 810 O O . SER A 1 102 ? 26.364 -4.224 -109.805 1.00 28.44 102 SER A O 1
ATOM 812 N N . GLN A 1 103 ? 24.382 -5.095 -110.393 1.00 26.45 103 GLN A N 1
ATOM 813 C CA . GLN A 1 103 ? 24.882 -5.828 -111.560 1.00 26.45 103 GLN A CA 1
ATOM 814 C C . GLN A 1 103 ? 24.791 -4.981 -112.841 1.00 26.45 103 GLN A C 1
ATOM 816 O O . GLN A 1 103 ? 23.876 -4.178 -112.981 1.00 26.45 103 GLN A O 1
ATOM 821 N N . LEU A 1 104 ? 25.648 -5.305 -113.826 1.00 28.84 104 LEU A N 1
ATOM 822 C CA . LEU A 1 104 ? 25.639 -4.804 -115.219 1.00 28.84 104 LEU A CA 1
ATOM 823 C C . LEU A 1 104 ? 26.033 -3.308 -115.343 1.00 28.84 104 LEU A C 1
ATOM 825 O O . LEU A 1 104 ? 25.677 -2.477 -114.529 1.00 28.84 104 LEU A O 1
ATOM 829 N N . GLN A 1 105 ? 26.820 -2.883 -116.335 1.00 30.11 105 GLN A N 1
ATOM 830 C CA . GLN A 1 105 ? 26.861 -3.351 -117.723 1.00 30.11 105 GLN A CA 1
ATOM 831 C C . GLN A 1 105 ? 28.230 -3.864 -118.199 1.00 30.11 105 GLN A C 1
ATOM 833 O O . GLN A 1 105 ? 29.283 -3.312 -117.894 1.00 30.11 105 GLN A O 1
ATOM 838 N N . ARG A 1 106 ? 28.181 -4.864 -119.088 1.00 30.50 106 ARG A N 1
ATOM 839 C CA . ARG A 1 106 ? 29.151 -4.993 -120.186 1.00 30.50 106 ARG A CA 1
ATOM 840 C C . ARG A 1 106 ? 28.564 -4.260 -121.387 1.00 30.50 106 ARG A C 1
ATOM 842 O O . ARG A 1 106 ? 27.376 -4.437 -121.638 1.00 30.50 106 ARG A O 1
ATOM 849 N N . ASP A 1 107 ? 29.384 -3.580 -122.180 1.00 31.45 107 ASP A N 1
ATOM 850 C CA . ASP A 1 107 ? 28.990 -3.184 -123.534 1.00 31.45 107 ASP A CA 1
ATOM 851 C C . ASP A 1 107 ? 30.041 -3.629 -124.556 1.00 31.45 107 ASP A C 1
ATOM 853 O O . ASP A 1 107 ? 31.222 -3.294 -124.467 1.00 31.45 107 ASP A O 1
ATOM 857 N N . LEU A 1 108 ? 29.601 -4.445 -125.515 1.00 29.12 108 LEU A N 1
ATOM 858 C CA . LEU A 1 108 ? 30.431 -5.033 -126.565 1.00 29.12 108 LEU A CA 1
ATOM 859 C C . LEU A 1 108 ? 30.267 -4.235 -127.860 1.00 29.12 108 LEU A C 1
ATOM 861 O O . LEU A 1 108 ? 29.291 -4.408 -128.589 1.00 29.12 108 LEU A O 1
ATOM 865 N N . ARG A 1 109 ? 31.280 -3.434 -128.194 1.00 31.66 109 ARG A N 1
ATOM 866 C CA . ARG A 1 109 ? 31.554 -2.972 -129.564 1.00 31.66 109 ARG A CA 1
ATOM 867 C C . ARG A 1 109 ? 32.950 -3.500 -129.905 1.00 31.66 109 ARG A C 1
ATOM 869 O O . ARG A 1 109 ? 33.894 -3.159 -129.207 1.00 31.66 109 ARG A O 1
ATOM 876 N N . LYS A 1 110 ? 33.156 -4.459 -130.817 1.00 26.08 110 LYS A N 1
ATOM 877 C CA . LYS A 1 110 ? 32.556 -4.671 -132.151 1.00 26.08 110 LYS A CA 1
ATOM 878 C C . LYS A 1 110 ? 32.658 -3.438 -133.047 1.00 26.08 110 LYS A C 1
ATOM 880 O O . LYS A 1 110 ? 31.660 -2.781 -133.313 1.00 26.08 110 LYS A O 1
ATOM 885 N N . GLU A 1 111 ? 33.854 -3.230 -133.584 1.00 27.08 111 GLU A N 1
ATOM 886 C CA . GLU A 1 111 ? 34.008 -2.908 -135.003 1.00 27.08 111 GLU A CA 1
ATOM 887 C C . GLU A 1 111 ? 34.926 -3.958 -135.634 1.00 27.08 111 GLU A C 1
ATOM 889 O O . GLU A 1 111 ? 36.032 -4.207 -135.153 1.00 27.08 111 GLU A O 1
ATOM 894 N N . GLU A 1 112 ? 34.443 -4.611 -136.688 1.00 29.50 112 GLU A N 1
ATOM 895 C CA . GLU A 1 112 ? 35.236 -5.511 -137.520 1.00 29.50 112 GLU A CA 1
ATOM 896 C C . GLU A 1 112 ? 35.653 -4.763 -138.793 1.00 29.50 112 GLU A C 1
ATOM 898 O O . GLU A 1 112 ? 34.814 -4.224 -139.505 1.00 29.50 112 GLU A O 1
ATOM 903 N N . VAL A 1 113 ? 36.963 -4.751 -139.056 1.00 38.66 113 VAL A N 1
ATOM 904 C CA . VAL A 1 113 ? 37.600 -4.992 -140.366 1.00 38.66 113 VAL A CA 1
ATOM 905 C C . VAL A 1 113 ? 36.873 -4.488 -141.632 1.00 38.66 113 VAL A C 1
ATOM 907 O O . VAL A 1 113 ? 35.852 -5.042 -142.036 1.00 38.66 113 VAL A O 1
ATOM 910 N N . PRO A 1 114 ? 37.558 -3.647 -142.432 1.00 33.78 114 PRO A N 1
ATOM 911 C CA . PRO A 1 114 ? 37.611 -3.911 -143.879 1.00 33.78 114 PRO A CA 1
ATOM 912 C C . PRO A 1 114 ? 39.017 -4.308 -144.356 1.00 33.78 114 PRO A C 1
ATOM 914 O O . PRO A 1 114 ? 39.938 -3.495 -144.417 1.00 33.78 114 PRO A O 1
ATOM 917 N N . GLN A 1 115 ? 39.175 -5.566 -144.773 1.00 29.69 115 GLN A N 1
ATOM 918 C CA . GLN A 1 115 ? 40.360 -6.047 -145.487 1.00 29.69 115 GLN A CA 1
ATOM 919 C C . GLN A 1 115 ? 40.173 -5.780 -146.989 1.00 29.69 115 GLN A C 1
ATOM 921 O O . GLN A 1 115 ? 39.541 -6.565 -147.691 1.00 29.69 115 GLN A O 1
ATOM 926 N N . ALA A 1 116 ? 40.714 -4.667 -147.491 1.00 28.72 116 ALA A N 1
ATOM 927 C CA . ALA A 1 116 ? 40.558 -4.252 -148.887 1.00 28.72 116 ALA A CA 1
ATOM 928 C C . ALA A 1 116 ? 41.842 -4.486 -149.708 1.00 28.72 116 ALA A C 1
ATOM 930 O O . ALA A 1 116 ? 42.702 -3.614 -149.810 1.00 28.72 116 ALA A O 1
ATOM 931 N N . VAL A 1 117 ? 41.962 -5.670 -150.318 1.00 37.34 117 VAL A N 1
ATOM 932 C CA . VAL A 1 117 ? 43.020 -5.989 -151.296 1.00 37.34 117 VAL A CA 1
ATOM 933 C C . VAL A 1 117 ? 42.514 -5.740 -152.721 1.00 37.34 117 VAL A C 1
ATOM 935 O O . VAL A 1 117 ? 41.558 -6.398 -153.131 1.00 37.34 117 VAL A O 1
ATOM 938 N N . PRO A 1 118 ? 43.197 -4.920 -153.540 1.00 35.56 118 PRO A N 1
ATOM 939 C CA . PRO A 1 118 ? 43.067 -4.962 -154.990 1.00 35.56 118 PRO A CA 1
ATOM 940 C C . PRO A 1 118 ? 44.186 -5.832 -155.580 1.00 35.56 118 PRO A C 1
ATOM 942 O O . PRO A 1 118 ? 45.355 -5.447 -155.590 1.00 35.56 118 PRO A O 1
ATOM 945 N N . LYS A 1 119 ? 43.836 -7.003 -156.123 1.00 28.80 119 LYS A N 1
ATOM 946 C CA . LYS A 1 119 ? 44.710 -7.695 -157.082 1.00 28.80 119 LYS A CA 1
ATOM 947 C C . LYS A 1 119 ? 44.519 -7.036 -158.445 1.00 28.80 119 LYS A C 1
ATOM 949 O O . LYS A 1 119 ? 43.409 -7.064 -158.965 1.00 28.80 119 LYS A O 1
ATOM 954 N N . PHE A 1 120 ? 45.590 -6.524 -159.044 1.00 30.22 120 PHE A N 1
ATOM 955 C CA . PHE A 1 120 ? 45.631 -6.250 -160.481 1.00 30.22 120 PHE A CA 1
ATOM 956 C C . PHE A 1 120 ? 46.771 -7.034 -161.134 1.00 30.22 120 PHE A C 1
ATOM 958 O O . PHE A 1 120 ? 47.851 -7.202 -160.572 1.00 30.22 120 PHE A O 1
ATOM 965 N N . GLN A 1 121 ? 46.476 -7.556 -162.317 1.00 27.83 121 GLN A N 1
ATOM 966 C CA . GLN A 1 121 ? 47.304 -8.424 -163.153 1.00 27.83 121 GLN A CA 1
ATOM 967 C C . GLN A 1 121 ? 47.198 -7.883 -164.595 1.00 27.83 121 GLN A C 1
ATOM 969 O O . GLN A 1 121 ? 46.317 -7.064 -164.844 1.00 27.83 121 GLN A O 1
ATOM 974 N N . VAL A 1 122 ? 48.020 -8.383 -165.535 1.00 30.38 122 VAL A N 1
ATOM 975 C CA . VAL A 1 122 ? 48.049 -8.007 -166.978 1.00 30.38 122 VAL A CA 1
ATOM 976 C C . VAL A 1 122 ? 48.756 -6.657 -167.257 1.00 30.38 122 VAL A C 1
ATOM 978 O O . VAL A 1 122 ? 48.551 -5.701 -166.525 1.00 30.38 122 VAL A O 1
ATOM 981 N N . SER A 1 123 ? 49.589 -6.469 -168.297 1.00 29.45 123 SER A N 1
ATOM 982 C CA . SER A 1 123 ? 50.499 -7.391 -169.020 1.00 29.45 123 SER A CA 1
ATOM 983 C C . SER A 1 123 ? 51.481 -6.625 -169.936 1.00 29.45 123 SER A C 1
ATOM 985 O O . SER A 1 123 ? 51.121 -5.580 -170.458 1.00 29.45 123 SER A O 1
ATOM 987 N N . CYS A 1 124 ? 52.619 -7.255 -170.258 1.00 27.55 124 CYS A N 1
ATOM 988 C CA . CYS A 1 124 ? 53.358 -7.171 -171.536 1.00 27.55 124 CYS A CA 1
ATOM 989 C C . CYS A 1 124 ? 53.853 -5.806 -172.088 1.00 27.55 124 CYS A C 1
ATOM 991 O O . CYS A 1 124 ? 53.118 -5.072 -172.740 1.00 27.55 124 CYS A O 1
ATOM 993 N N . ALA A 1 125 ? 55.176 -5.599 -172.026 1.00 25.98 125 ALA A N 1
ATOM 994 C CA . ALA A 1 125 ? 55.993 -5.017 -173.105 1.00 25.98 125 ALA A CA 1
ATOM 995 C C . ALA A 1 125 ? 57.449 -5.537 -172.980 1.00 25.98 125 ALA A C 1
ATOM 997 O O . ALA A 1 125 ? 57.804 -6.123 -171.956 1.00 25.98 125 ALA A O 1
ATOM 998 N N . GLN A 1 126 ? 58.287 -5.397 -174.016 1.00 32.81 126 GLN A N 1
ATOM 999 C CA . GLN A 1 126 ? 59.590 -6.085 -174.116 1.00 32.81 126 GLN A CA 1
ATOM 1000 C C . GLN A 1 126 ? 60.827 -5.168 -174.022 1.00 32.81 126 GLN A C 1
ATOM 1002 O O . GLN A 1 126 ? 60.886 -4.184 -174.748 1.00 32.81 126 GLN A O 1
ATOM 1007 N N . ARG A 1 127 ? 61.878 -5.670 -173.334 1.00 33.47 127 ARG A N 1
ATOM 1008 C CA . ARG A 1 127 ? 63.333 -5.406 -173.548 1.00 33.47 127 ARG A CA 1
ATOM 1009 C C . ARG A 1 127 ? 63.862 -3.967 -173.284 1.00 33.47 127 ARG A C 1
ATOM 1011 O O . ARG A 1 127 ? 63.111 -3.008 -173.374 1.00 33.47 127 ARG A O 1
ATOM 1018 N N . PRO A 1 128 ? 65.195 -3.785 -173.133 1.00 52.12 128 PRO A N 1
ATOM 1019 C CA . PRO A 1 128 ? 66.156 -4.631 -172.404 1.00 52.12 128 PRO A CA 1
ATOM 1020 C C . PRO A 1 128 ? 67.132 -3.824 -171.501 1.00 52.12 128 PRO A C 1
ATOM 1022 O O . PRO A 1 128 ? 67.218 -2.605 -171.594 1.00 52.12 128 PRO A O 1
ATOM 1025 N N . ALA A 1 129 ? 67.969 -4.543 -170.732 1.00 32.25 129 ALA A N 1
ATOM 1026 C CA . ALA A 1 129 ? 69.044 -4.015 -169.864 1.00 32.25 129 ALA A CA 1
ATOM 1027 C C . ALA A 1 129 ? 68.540 -3.214 -168.627 1.00 32.25 129 ALA A C 1
ATOM 1029 O O . ALA A 1 129 ? 67.386 -2.820 -168.566 1.00 32.25 129 ALA A O 1
ATOM 1030 N N . HIS A 1 130 ? 69.306 -3.011 -167.544 1.00 40.28 130 HIS A N 1
ATOM 1031 C CA . HIS A 1 130 ? 70.746 -3.213 -167.323 1.00 40.28 130 HIS A CA 1
ATOM 1032 C C . HIS A 1 130 ? 71.054 -3.984 -166.021 1.00 40.28 130 HIS A C 1
ATOM 1034 O O . HIS A 1 130 ? 70.356 -3.861 -165.018 1.00 40.28 130 HIS A O 1
ATOM 1040 N N . ARG A 1 131 ? 72.186 -4.704 -166.012 1.00 50.72 131 ARG A N 1
ATOM 1041 C CA . ARG A 1 131 ? 72.671 -5.626 -164.953 1.00 50.72 131 ARG A CA 1
ATOM 1042 C C . ARG A 1 131 ? 73.122 -4.965 -163.624 1.00 50.72 131 ARG A C 1
ATOM 1044 O O . ARG A 1 131 ? 73.969 -5.512 -162.926 1.00 50.72 131 ARG A O 1
ATOM 1051 N N . HIS A 1 132 ? 72.606 -3.775 -163.302 1.00 53.16 132 HIS A N 1
ATOM 1052 C CA . HIS A 1 132 ? 72.960 -2.989 -162.106 1.00 53.16 132 HIS A CA 1
ATOM 1053 C C . HIS A 1 132 ? 71.847 -2.915 -161.045 1.00 53.16 132 HIS A C 1
ATOM 1055 O O . HIS A 1 132 ? 72.155 -2.743 -159.866 1.00 53.16 132 HIS A O 1
ATOM 1061 N N . LEU A 1 133 ? 70.574 -3.070 -161.429 1.00 53.38 133 LEU A N 1
ATOM 1062 C CA . LEU A 1 133 ? 69.438 -2.899 -160.510 1.00 53.38 133 LEU A CA 1
ATOM 1063 C C . LEU A 1 133 ? 69.345 -3.989 -159.430 1.00 53.38 133 LEU A C 1
ATOM 1065 O O . LEU A 1 133 ? 69.000 -3.678 -158.295 1.00 53.38 133 LEU A O 1
ATOM 1069 N N . GLU A 1 134 ? 69.720 -5.235 -159.735 1.00 57.19 134 GLU A N 1
ATOM 1070 C CA . GLU A 1 134 ? 69.689 -6.345 -158.765 1.00 57.19 134 GLU A CA 1
ATOM 1071 C C . GLU A 1 134 ? 70.610 -6.098 -157.559 1.00 57.19 134 GLU A C 1
ATOM 1073 O O . GLU A 1 134 ? 70.220 -6.368 -156.426 1.00 57.19 134 GLU A O 1
ATOM 1078 N N . LYS A 1 135 ? 71.796 -5.506 -157.774 1.00 59.28 135 LYS A N 1
ATOM 1079 C CA . LYS A 1 135 ? 72.718 -5.155 -156.678 1.00 59.28 135 LYS A CA 1
ATOM 1080 C C . LYS A 1 135 ? 72.135 -4.079 -155.764 1.00 59.28 135 LYS A C 1
ATOM 1082 O O . LYS A 1 135 ? 72.215 -4.211 -154.549 1.00 59.28 135 LYS A O 1
ATOM 1087 N N . LEU A 1 136 ? 71.519 -3.045 -156.342 1.00 61.41 136 LEU A N 1
ATOM 1088 C CA . LEU A 1 136 ? 70.842 -2.001 -155.568 1.00 61.41 136 LEU A CA 1
ATOM 1089 C C . LEU A 1 136 ? 69.665 -2.575 -154.775 1.00 61.41 136 LEU A C 1
ATOM 1091 O O . LEU A 1 136 ? 69.544 -2.280 -153.593 1.00 61.41 136 LEU A O 1
ATOM 1095 N N . LEU A 1 137 ? 68.841 -3.437 -155.379 1.00 60.25 137 LEU A N 1
ATOM 1096 C CA . LEU A 1 137 ? 67.736 -4.104 -154.683 1.00 60.25 137 LEU A CA 1
ATOM 1097 C C . LEU A 1 137 ? 68.229 -5.000 -153.537 1.00 60.25 137 LEU A C 1
ATOM 1099 O O . LEU A 1 137 ? 67.616 -5.010 -152.471 1.00 60.25 137 LEU A O 1
ATOM 1103 N N . GLN A 1 138 ? 69.354 -5.699 -153.709 1.00 65.06 138 GLN A N 1
ATOM 1104 C CA . GLN A 1 138 ? 69.948 -6.503 -152.641 1.00 65.06 138 GLN A CA 1
ATOM 1105 C C . GLN A 1 138 ? 70.483 -5.623 -151.496 1.00 65.06 138 GLN A C 1
ATOM 1107 O O . GLN A 1 138 ? 70.214 -5.916 -150.331 1.00 65.06 138 GLN A O 1
ATOM 1112 N N . GLU A 1 139 ? 71.142 -4.503 -151.800 1.00 64.31 139 GLU A N 1
ATOM 1113 C CA . GLU A 1 139 ? 71.602 -3.538 -150.791 1.00 64.31 139 GLU A CA 1
ATOM 1114 C C . GLU A 1 139 ? 70.425 -2.866 -150.056 1.00 64.31 139 GLU A C 1
ATOM 1116 O O . GLU A 1 139 ? 70.430 -2.789 -148.827 1.00 64.31 139 GLU A O 1
ATOM 1121 N N . PHE A 1 140 ? 69.365 -2.472 -150.775 1.00 71.19 140 PHE A N 1
ATOM 1122 C CA . PHE A 1 140 ? 68.122 -1.960 -150.185 1.00 71.19 140 PHE A CA 1
ATOM 1123 C C . PHE A 1 140 ? 67.406 -3.012 -149.333 1.00 71.19 140 PHE A C 1
ATOM 1125 O O . PHE A 1 140 ? 66.881 -2.666 -148.279 1.00 71.19 140 PHE A O 1
ATOM 1132 N N . SER A 1 141 ? 67.419 -4.294 -149.718 1.00 71.06 141 SER A N 1
ATOM 1133 C CA . SER A 1 141 ? 66.875 -5.364 -148.870 1.00 71.06 141 SER A CA 1
ATOM 1134 C C . SER A 1 141 ? 67.682 -5.519 -147.577 1.00 71.06 141 SER A C 1
ATOM 1136 O O . SER A 1 141 ? 67.101 -5.611 -146.500 1.00 71.06 141 SER A O 1
ATOM 1138 N N . ARG A 1 142 ? 69.019 -5.434 -147.644 1.00 74.12 142 ARG A N 1
ATOM 1139 C CA . ARG A 1 142 ? 69.899 -5.491 -146.468 1.00 74.12 142 ARG A CA 1
ATOM 1140 C C . ARG A 1 142 ? 69.671 -4.300 -145.534 1.00 74.12 142 ARG A C 1
ATOM 1142 O O . ARG A 1 142 ? 69.556 -4.490 -144.327 1.00 74.12 142 ARG A O 1
ATOM 1149 N N . GLN A 1 143 ? 69.544 -3.092 -146.082 1.00 75.62 143 GLN A N 1
ATOM 1150 C CA . GLN A 1 143 ? 69.191 -1.890 -145.319 1.00 75.62 143 GLN A CA 1
ATOM 1151 C C . GLN A 1 143 ? 67.774 -1.984 -144.733 1.00 75.62 143 GLN A C 1
ATOM 1153 O O . GLN A 1 143 ? 67.579 -1.643 -143.571 1.00 75.62 143 GLN A O 1
ATOM 1158 N N . GLY A 1 144 ? 66.805 -2.510 -145.487 1.00 78.75 144 GLY A N 1
ATOM 1159 C CA . GLY A 1 144 ? 65.438 -2.756 -145.025 1.00 78.75 144 GLY A CA 1
ATOM 1160 C C . GLY A 1 144 ? 65.367 -3.770 -143.881 1.00 78.75 144 GLY A C 1
ATOM 1161 O O . GLY A 1 144 ? 64.650 -3.538 -142.913 1.00 78.75 144 GLY A O 1
ATOM 1162 N N . HIS A 1 145 ? 66.159 -4.845 -143.931 1.00 80.69 145 HIS A N 1
ATOM 1163 C CA . HIS A 1 145 ? 66.283 -5.798 -142.826 1.00 80.69 145 HIS A CA 1
ATOM 1164 C C . HIS A 1 145 ? 66.931 -5.167 -141.586 1.00 80.69 145 HIS A C 1
ATOM 1166 O O . HIS A 1 145 ? 66.409 -5.351 -140.492 1.00 80.69 145 HIS A O 1
ATOM 1172 N N . ILE A 1 146 ? 67.997 -4.371 -141.742 1.00 81.31 146 ILE A N 1
ATOM 1173 C CA . ILE A 1 146 ? 68.625 -3.638 -140.626 1.00 81.31 146 ILE A CA 1
ATOM 1174 C C . ILE A 1 146 ? 67.637 -2.639 -140.003 1.00 81.31 146 ILE A C 1
ATOM 1176 O O . ILE A 1 146 ? 67.499 -2.591 -138.785 1.00 81.31 146 ILE A O 1
ATOM 1180 N N . LEU A 1 147 ? 66.899 -1.879 -140.818 1.00 81.62 147 LEU A N 1
ATOM 1181 C CA . LEU A 1 147 ? 65.873 -0.953 -140.331 1.00 81.62 147 LEU A CA 1
ATOM 1182 C C . LEU A 1 147 ? 64.713 -1.695 -139.657 1.00 81.62 147 LEU A C 1
ATOM 1184 O O . LEU A 1 147 ? 64.267 -1.271 -138.597 1.00 81.62 147 LEU A O 1
ATOM 1188 N N . SER A 1 148 ? 64.262 -2.826 -140.206 1.00 82.69 148 SER A N 1
ATOM 1189 C CA . SER A 1 148 ? 63.237 -3.670 -139.582 1.00 82.69 148 SER A CA 1
ATOM 1190 C C . SER A 1 148 ? 63.709 -4.252 -138.248 1.00 82.69 148 SER A C 1
ATOM 1192 O O . SER A 1 148 ? 62.917 -4.318 -137.309 1.00 82.69 148 SER A O 1
ATOM 1194 N N . GLN A 1 149 ? 64.983 -4.641 -138.143 1.00 84.19 149 GLN A N 1
ATOM 1195 C CA . GLN A 1 149 ? 65.590 -5.104 -136.899 1.00 84.19 149 GLN A CA 1
ATOM 1196 C C . GLN A 1 149 ? 65.614 -3.971 -135.864 1.00 84.19 149 GLN A C 1
ATOM 1198 O O . GLN A 1 149 ? 65.018 -4.127 -134.802 1.00 84.19 149 GLN A O 1
ATOM 1203 N N . VAL A 1 150 ? 66.165 -2.801 -136.203 1.00 86.62 150 VAL A N 1
ATOM 1204 C CA . VAL A 1 150 ? 66.195 -1.618 -135.318 1.00 86.62 150 VAL A CA 1
ATOM 1205 C C . VAL A 1 150 ? 64.782 -1.159 -134.928 1.00 86.62 150 VAL A C 1
ATOM 1207 O O . VAL A 1 150 ? 64.556 -0.748 -133.791 1.00 86.62 150 VAL A O 1
ATOM 1210 N N . CYS A 1 151 ? 63.795 -1.265 -135.822 1.00 84.31 151 CYS A N 1
ATOM 1211 C CA . CYS A 1 151 ? 62.390 -1.020 -135.494 1.00 84.31 151 CYS A CA 1
ATOM 1212 C C . CYS A 1 151 ? 61.826 -2.057 -134.511 1.00 84.31 151 CYS A C 1
ATOM 1214 O O . CYS A 1 151 ? 61.093 -1.670 -133.603 1.00 84.31 151 CYS A O 1
ATOM 1216 N N . SER A 1 152 ? 62.173 -3.342 -134.649 1.00 84.62 152 SER A N 1
ATOM 1217 C CA . SER A 1 152 ? 61.750 -4.391 -133.710 1.00 84.62 152 SER A CA 1
ATOM 1218 C C . SER A 1 152 ? 62.423 -4.261 -132.338 1.00 84.62 152 SER A C 1
ATOM 1220 O O . SER A 1 152 ? 61.747 -4.370 -131.320 1.00 84.62 152 SER A O 1
ATOM 1222 N N . GLU A 1 153 ? 63.711 -3.912 -132.295 1.00 87.12 153 GLU A N 1
ATOM 1223 C CA . GLU A 1 153 ? 64.463 -3.626 -131.068 1.00 87.12 153 GLU A CA 1
ATOM 1224 C C . GLU A 1 153 ? 63.911 -2.375 -130.372 1.00 87.12 153 GLU A C 1
ATOM 1226 O O . GLU A 1 153 ? 63.655 -2.390 -129.171 1.00 87.12 153 GLU A O 1
ATOM 1231 N N . LYS A 1 154 ? 63.610 -1.309 -131.128 1.00 89.94 154 LYS A N 1
ATOM 1232 C CA . LYS A 1 154 ? 62.942 -0.109 -130.604 1.00 89.94 154 LYS A CA 1
ATOM 1233 C C . LYS A 1 154 ? 61.527 -0.402 -130.093 1.00 89.94 154 LYS A C 1
ATOM 1235 O O . LYS A 1 154 ? 61.123 0.189 -129.095 1.00 89.94 154 LYS A O 1
ATOM 1240 N N . ALA A 1 155 ? 60.775 -1.289 -130.747 1.00 88.31 155 ALA A N 1
ATOM 1241 C CA . ALA A 1 155 ? 59.451 -1.705 -130.286 1.00 88.31 155 ALA A CA 1
ATOM 1242 C C . ALA A 1 155 ? 59.535 -2.538 -128.996 1.00 88.31 155 ALA A C 1
ATOM 1244 O O . ALA A 1 155 ? 58.781 -2.276 -128.061 1.00 88.31 155 ALA A O 1
ATOM 1245 N N . ALA A 1 156 ? 60.496 -3.464 -128.904 1.00 89.00 156 ALA A N 1
ATOM 1246 C CA . ALA A 1 156 ? 60.772 -4.228 -127.690 1.00 89.00 156 ALA A CA 1
ATOM 1247 C C . ALA A 1 156 ? 61.188 -3.309 -126.528 1.00 89.00 156 ALA A C 1
ATOM 1249 O O . ALA A 1 156 ? 60.606 -3.392 -125.451 1.00 89.00 156 ALA A O 1
ATOM 1250 N N . LEU A 1 157 ? 62.099 -2.358 -126.763 1.00 90.50 157 LEU A N 1
ATOM 1251 C CA . LEU A 1 157 ? 62.492 -1.352 -125.769 1.00 90.50 157 LEU A CA 1
ATOM 1252 C C . LEU A 1 157 ? 61.329 -0.429 -125.375 1.00 90.50 157 LEU A C 1
ATOM 1254 O O . LEU A 1 157 ? 61.243 -0.026 -124.218 1.00 90.50 157 LEU A O 1
ATOM 1258 N N . ALA A 1 158 ? 60.414 -0.094 -126.289 1.00 89.31 158 ALA A N 1
ATOM 1259 C CA . ALA A 1 158 ? 59.211 0.673 -125.957 1.00 89.31 158 ALA A CA 1
ATOM 1260 C C . ALA A 1 158 ? 58.231 -0.142 -125.092 1.00 89.31 158 ALA A C 1
ATOM 1262 O O . ALA A 1 158 ? 57.680 0.388 -124.129 1.00 89.31 158 ALA A O 1
ATOM 1263 N N . GLN A 1 159 ? 58.058 -1.434 -125.389 1.00 90.12 159 GLN A N 1
ATOM 1264 C CA . GLN A 1 159 ? 57.261 -2.362 -124.584 1.00 90.12 159 GLN A CA 1
ATOM 1265 C C . GLN A 1 159 ? 57.885 -2.594 -123.198 1.00 90.12 159 GLN A C 1
ATOM 1267 O O . GLN A 1 159 ? 57.165 -2.611 -122.202 1.00 90.12 159 GLN A O 1
ATOM 1272 N N . GLU A 1 160 ? 59.211 -2.713 -123.110 1.00 91.88 160 GLU A N 1
ATOM 1273 C CA . GLU A 1 160 ? 59.941 -2.825 -121.846 1.00 91.88 160 GLU A CA 1
ATOM 1274 C C . GLU A 1 160 ? 59.834 -1.536 -121.021 1.00 91.88 160 GLU A C 1
ATOM 1276 O O . GLU A 1 160 ? 59.504 -1.602 -119.841 1.00 91.88 160 GLU A O 1
ATOM 1281 N N . ASN A 1 161 ? 59.997 -0.357 -121.634 1.00 91.31 161 ASN A N 1
ATOM 1282 C CA . ASN A 1 161 ? 59.770 0.923 -120.954 1.00 91.31 161 ASN A CA 1
ATOM 1283 C C . ASN A 1 161 ? 58.326 1.051 -120.445 1.00 91.31 161 ASN A C 1
ATOM 1285 O O . ASN A 1 161 ? 58.126 1.457 -119.303 1.00 91.31 161 ASN A O 1
ATOM 1289 N N . ALA A 1 162 ? 57.324 0.654 -121.236 1.00 91.31 162 ALA A N 1
ATOM 1290 C CA . ALA A 1 162 ? 55.928 0.643 -120.798 1.00 91.31 162 ALA A CA 1
ATOM 1291 C C . ALA A 1 162 ? 55.689 -0.347 -119.639 1.00 91.31 162 ALA A C 1
ATOM 1293 O O . ALA A 1 162 ? 54.987 -0.020 -118.683 1.00 91.31 162 ALA A O 1
ATOM 1294 N N . ALA A 1 163 ? 56.312 -1.530 -119.672 1.00 92.38 163 ALA A N 1
ATOM 1295 C CA . ALA A 1 163 ? 56.239 -2.510 -118.589 1.00 92.38 163 ALA A CA 1
ATOM 1296 C C . ALA A 1 163 ? 56.948 -2.026 -117.309 1.00 92.38 163 ALA A C 1
ATOM 1298 O O . ALA A 1 163 ? 56.440 -2.233 -116.208 1.00 92.38 163 ALA A O 1
ATOM 1299 N N . LEU A 1 164 ? 58.090 -1.344 -117.433 1.00 93.44 164 LEU A N 1
ATOM 1300 C CA . LEU A 1 164 ? 58.805 -0.729 -116.312 1.00 93.44 164 LEU A CA 1
ATOM 1301 C C . LEU A 1 164 ? 58.021 0.450 -115.721 1.00 93.44 164 LEU A C 1
ATOM 1303 O O . LEU A 1 164 ? 57.915 0.538 -114.502 1.00 93.44 164 LEU A O 1
ATOM 1307 N N . GLN A 1 165 ? 57.398 1.295 -116.548 1.00 93.31 165 GLN A N 1
ATOM 1308 C CA . GLN A 1 165 ? 56.488 2.354 -116.093 1.00 93.31 165 GLN A CA 1
ATOM 1309 C C . GLN A 1 165 ? 55.248 1.781 -115.392 1.00 93.31 165 GLN A C 1
ATOM 1311 O O . GLN A 1 165 ? 54.853 2.286 -114.343 1.00 93.31 165 GLN A O 1
ATOM 1316 N N . ALA A 1 166 ? 54.663 0.697 -115.910 1.00 92.12 166 ALA A N 1
ATOM 1317 C CA . ALA A 1 166 ? 53.540 0.016 -115.267 1.00 92.12 166 ALA A CA 1
ATOM 1318 C C . ALA A 1 166 ? 53.930 -0.593 -113.908 1.00 92.12 166 ALA A C 1
ATOM 1320 O O . ALA A 1 166 ? 53.173 -0.463 -112.946 1.00 92.12 166 ALA A O 1
ATOM 1321 N N . ARG A 1 167 ? 55.123 -1.200 -113.805 1.00 94.06 167 ARG A N 1
ATOM 1322 C CA . ARG A 1 167 ? 55.678 -1.724 -112.543 1.00 94.06 167 ARG A CA 1
ATOM 1323 C C . ARG A 1 167 ? 55.994 -0.613 -111.544 1.00 94.06 167 ARG A C 1
ATOM 1325 O O . ARG A 1 167 ? 55.613 -0.742 -110.388 1.00 94.06 167 ARG A O 1
ATOM 1332 N N . LEU A 1 168 ? 56.612 0.484 -111.987 1.00 93.88 168 LEU A N 1
ATOM 1333 C CA . LEU A 1 168 ? 56.858 1.664 -111.154 1.00 93.88 168 LEU A CA 1
ATOM 1334 C C . LEU A 1 168 ? 55.535 2.207 -110.600 1.00 93.88 168 LEU A C 1
ATOM 1336 O O . LEU A 1 168 ? 55.375 2.305 -109.388 1.00 93.88 168 LEU A O 1
ATOM 1340 N N . ALA A 1 169 ? 54.546 2.437 -111.467 1.00 93.00 169 ALA A N 1
ATOM 1341 C CA . ALA A 1 169 ? 53.222 2.896 -111.062 1.00 93.00 169 ALA A CA 1
ATOM 1342 C C . ALA A 1 169 ? 52.484 1.894 -110.150 1.00 93.00 169 ALA A C 1
ATOM 1344 O O . ALA A 1 169 ? 51.659 2.308 -109.338 1.00 93.00 169 ALA A O 1
ATOM 1345 N N . ALA A 1 170 ? 52.727 0.583 -110.266 1.00 93.38 170 ALA A N 1
ATOM 1346 C CA . ALA A 1 170 ? 52.212 -0.403 -109.312 1.00 93.38 170 ALA A CA 1
ATOM 1347 C C . ALA A 1 170 ? 52.850 -0.196 -107.929 1.00 93.38 170 ALA A C 1
ATOM 1349 O O . ALA A 1 170 ? 52.128 0.083 -106.974 1.00 93.38 170 ALA A O 1
ATOM 1350 N N . THR A 1 171 ? 54.185 -0.173 -107.852 1.00 93.88 171 THR A N 1
ATOM 1351 C CA . THR A 1 171 ? 54.906 0.074 -106.592 1.00 93.88 171 THR A CA 1
ATOM 1352 C C . THR A 1 171 ? 54.607 1.448 -105.984 1.00 93.88 171 THR A C 1
ATOM 1354 O O . THR A 1 171 ? 54.549 1.579 -104.768 1.00 93.88 171 THR A O 1
ATOM 1357 N N . GLU A 1 172 ? 54.330 2.477 -106.790 1.00 94.19 172 GLU A N 1
ATOM 1358 C CA . GLU A 1 172 ? 53.878 3.780 -106.291 1.00 94.19 172 GLU A CA 1
ATOM 1359 C C . GLU A 1 172 ? 52.481 3.731 -105.661 1.00 94.19 172 GLU A C 1
ATOM 1361 O O . GLU A 1 172 ? 52.231 4.464 -104.708 1.00 94.19 172 GLU A O 1
ATOM 1366 N N . ARG A 1 173 ? 51.560 2.904 -106.175 1.00 93.56 173 ARG A N 1
ATOM 1367 C CA . ARG A 1 173 ? 50.235 2.713 -105.558 1.00 93.56 173 ARG A CA 1
ATOM 1368 C C . ARG A 1 173 ? 50.345 1.903 -104.271 1.00 93.56 173 ARG A C 1
ATOM 1370 O O . ARG A 1 173 ? 49.721 2.271 -103.285 1.00 93.56 173 ARG A O 1
ATOM 1377 N N . GLU A 1 174 ? 51.177 0.863 -104.263 1.00 95.00 174 GLU A N 1
ATOM 1378 C CA . GLU A 1 174 ? 51.486 0.071 -103.066 1.00 95.00 174 GLU A CA 1
ATOM 1379 C C . GLU A 1 174 ? 52.099 0.953 -101.965 1.00 95.00 174 GLU A C 1
ATOM 1381 O O . GLU A 1 174 ? 51.631 0.938 -100.831 1.00 95.00 174 GLU A O 1
ATOM 1386 N N . LEU A 1 175 ? 53.077 1.802 -102.304 1.00 94.38 175 LEU A N 1
ATOM 1387 C CA . LEU A 1 175 ? 53.683 2.756 -101.368 1.00 94.38 175 LEU A CA 1
ATOM 1388 C C . LEU A 1 175 ? 52.696 3.821 -100.863 1.00 94.38 175 LEU A C 1
ATOM 1390 O O . LEU A 1 175 ? 52.795 4.220 -99.703 1.00 94.38 175 LEU A O 1
ATOM 1394 N N . ARG A 1 176 ? 51.738 4.271 -101.689 1.00 94.44 176 ARG A N 1
ATOM 1395 C CA . ARG A 1 176 ? 50.664 5.182 -101.249 1.00 94.44 176 ARG A CA 1
ATOM 1396 C C . ARG A 1 176 ? 49.721 4.490 -100.267 1.00 94.44 176 ARG A C 1
ATOM 1398 O O . ARG A 1 176 ? 49.579 4.992 -99.160 1.00 94.44 176 ARG A O 1
ATOM 1405 N N . GLY A 1 177 ? 49.206 3.305 -100.599 1.00 94.81 177 GLY A N 1
ATOM 1406 C CA . GLY A 1 177 ? 48.330 2.534 -99.707 1.00 94.81 177 GLY A CA 1
ATOM 1407 C C . GLY A 1 177 ? 48.995 2.171 -98.374 1.00 94.81 177 GLY A C 1
ATOM 1408 O O . GLY A 1 177 ? 48.390 2.318 -97.317 1.00 94.81 177 GLY A O 1
ATOM 1409 N N . LEU A 1 178 ? 50.279 1.794 -98.392 1.00 95.12 178 LEU A N 1
ATOM 1410 C CA . LEU A 1 178 ? 51.061 1.576 -97.168 1.00 95.12 178 LEU A CA 1
ATOM 1411 C C . LEU A 1 178 ? 51.283 2.874 -96.370 1.00 95.12 178 LEU A C 1
ATOM 1413 O O . LEU A 1 178 ? 51.334 2.835 -95.142 1.00 95.12 178 LEU A O 1
ATOM 1417 N N . SER A 1 179 ? 51.409 4.027 -97.035 1.00 94.50 179 SER A N 1
ATOM 1418 C CA . SER A 1 179 ? 51.506 5.334 -96.369 1.00 94.50 179 SER A CA 1
ATOM 1419 C C . SER A 1 179 ? 50.166 5.816 -95.802 1.00 94.50 179 SER A C 1
ATOM 1421 O O . SER A 1 179 ? 50.167 6.526 -94.797 1.00 94.50 179 SER A O 1
ATOM 1423 N N . GLU A 1 180 ? 49.049 5.450 -96.429 1.00 95.69 180 GLU A N 1
ATOM 1424 C CA . GLU A 1 180 ? 47.682 5.725 -95.974 1.00 95.69 180 GLU A CA 1
ATOM 1425 C C . GLU A 1 180 ? 47.376 4.883 -94.727 1.00 95.69 180 GLU A C 1
ATOM 1427 O O . GLU A 1 180 ? 47.122 5.458 -93.671 1.00 95.69 180 GLU A O 1
ATOM 1432 N N . GLN A 1 181 ? 47.596 3.564 -94.780 1.00 96.06 181 GLN A N 1
ATOM 1433 C CA . GLN A 1 181 ? 47.494 2.656 -93.624 1.00 96.06 181 GLN A CA 1
ATOM 1434 C C . GLN A 1 181 ? 48.412 3.066 -92.459 1.00 96.06 181 GLN A C 1
ATOM 1436 O O . GLN A 1 181 ? 48.029 3.002 -91.291 1.00 96.06 181 GLN A O 1
ATOM 1441 N N . LEU A 1 182 ? 49.634 3.531 -92.752 1.00 96.00 182 LEU A N 1
ATOM 1442 C CA . LEU A 1 182 ? 50.544 4.069 -91.735 1.00 96.00 182 LEU A CA 1
ATOM 1443 C C . LEU A 1 182 ? 50.048 5.403 -91.149 1.00 96.00 182 LEU A C 1
ATOM 1445 O O . LEU A 1 182 ? 50.391 5.728 -90.012 1.00 96.00 182 LEU A O 1
ATOM 1449 N N . GLY A 1 183 ? 49.266 6.183 -91.897 1.00 95.19 183 GLY A N 1
ATOM 1450 C CA . GLY A 1 183 ? 48.573 7.377 -91.411 1.00 95.19 183 GLY A CA 1
ATOM 1451 C C . GLY A 1 183 ? 47.396 7.025 -90.502 1.00 95.19 183 GLY A C 1
ATOM 1452 O O . GLY A 1 183 ? 47.320 7.532 -89.383 1.00 95.19 183 GLY A O 1
ATOM 1453 N N . GLU A 1 184 ? 46.542 6.101 -90.944 1.00 95.81 184 GLU A N 1
ATOM 1454 C CA . GLU A 1 184 ? 45.400 5.568 -90.192 1.00 95.81 184 GLU A CA 1
ATOM 1455 C C . GLU A 1 184 ? 45.859 4.994 -88.847 1.00 95.81 184 GLU A C 1
ATOM 1457 O O . GLU A 1 184 ? 45.494 5.533 -87.802 1.00 95.81 184 GLU A O 1
ATOM 1462 N N . ALA A 1 185 ? 46.787 4.031 -88.851 1.00 94.25 185 ALA A N 1
ATOM 1463 C CA . ALA A 1 185 ? 47.327 3.416 -87.636 1.00 94.25 185 ALA A CA 1
ATOM 1464 C C . ALA A 1 185 ? 48.035 4.416 -86.694 1.00 94.25 185 ALA A C 1
ATOM 1466 O O . ALA A 1 185 ? 48.094 4.205 -85.480 1.00 94.25 185 ALA A O 1
ATOM 1467 N N . ARG A 1 186 ? 48.569 5.534 -87.214 1.00 96.88 186 ARG A N 1
ATOM 1468 C CA . ARG A 1 186 ? 49.086 6.637 -86.379 1.00 96.88 186 ARG A CA 1
ATOM 1469 C C . ARG A 1 186 ? 47.961 7.440 -85.730 1.00 96.88 186 ARG A C 1
ATOM 1471 O O . ARG A 1 186 ? 48.108 7.809 -84.568 1.00 96.88 186 ARG A O 1
ATOM 1478 N N . SER A 1 187 ? 46.867 7.695 -86.446 1.00 95.94 187 SER A N 1
ATOM 1479 C CA . SER A 1 187 ? 45.696 8.394 -85.904 1.00 95.94 187 SER A CA 1
ATOM 1480 C C . SER A 1 187 ? 44.939 7.546 -84.873 1.00 95.94 187 SER A C 1
ATOM 1482 O O . SER A 1 187 ? 44.597 8.051 -83.806 1.00 95.94 187 SER A O 1
ATOM 1484 N N . GLU A 1 188 ? 44.795 6.237 -85.112 1.00 96.31 188 GLU A N 1
ATOM 1485 C CA . GLU A 1 188 ? 44.251 5.280 -84.141 1.00 96.31 188 GLU A CA 1
ATOM 1486 C C . GLU A 1 188 ? 45.121 5.218 -82.886 1.00 96.31 188 GLU A C 1
ATOM 1488 O O . GLU A 1 188 ? 44.612 5.354 -81.775 1.00 96.31 188 GLU A O 1
ATOM 1493 N N . LYS A 1 189 ? 46.448 5.102 -83.049 1.00 96.00 189 LYS A N 1
ATOM 1494 C CA . LYS A 1 189 ? 47.398 5.164 -81.930 1.00 96.00 189 LYS A CA 1
ATOM 1495 C C . LYS A 1 189 ? 47.235 6.455 -81.125 1.00 96.00 189 LYS A C 1
ATOM 1497 O O . LYS A 1 189 ? 47.186 6.382 -79.903 1.00 96.00 189 LYS A O 1
ATOM 1502 N N . GLN A 1 190 ? 47.128 7.611 -81.781 1.00 96.94 190 GLN A N 1
ATOM 1503 C CA . GLN A 1 190 ? 46.922 8.895 -81.103 1.00 96.94 190 GLN A CA 1
ATOM 1504 C C . GLN A 1 190 ? 45.584 8.942 -80.352 1.00 96.94 190 GLN A C 1
ATOM 1506 O O . GLN A 1 190 ? 45.554 9.378 -79.205 1.00 96.94 190 GLN A O 1
ATOM 1511 N N . SER A 1 191 ? 44.500 8.431 -80.945 1.00 96.81 191 SER A N 1
ATOM 1512 C CA . SER A 1 191 ? 43.199 8.326 -80.273 1.00 96.81 191 SER A CA 1
ATOM 1513 C C . SER A 1 191 ? 43.261 7.414 -79.043 1.00 96.81 191 SER A C 1
ATOM 1515 O O . SER A 1 191 ? 42.721 7.761 -77.996 1.00 96.81 191 SER A O 1
ATOM 1517 N N . LEU A 1 192 ? 43.949 6.272 -79.141 1.00 96.88 192 LEU A N 1
ATOM 1518 C CA . LEU A 1 192 ? 44.143 5.344 -78.024 1.00 96.88 192 LEU A CA 1
ATOM 1519 C C . LEU A 1 192 ? 45.061 5.926 -76.938 1.00 96.88 192 LEU A C 1
ATOM 1521 O O . LEU A 1 192 ? 44.817 5.692 -75.757 1.00 96.88 192 LEU A O 1
ATOM 1525 N N . GLU A 1 193 ? 46.077 6.713 -77.301 1.00 97.12 193 GLU A N 1
ATOM 1526 C CA . GLU A 1 193 ? 46.910 7.451 -76.341 1.00 97.12 193 GLU A CA 1
ATOM 1527 C C . GLU A 1 193 ? 46.098 8.527 -75.600 1.00 97.12 193 GLU A C 1
ATOM 1529 O O . GLU A 1 193 ? 46.230 8.643 -74.382 1.00 97.12 193 GLU A O 1
ATOM 1534 N N . CYS A 1 194 ? 45.195 9.245 -76.280 1.00 96.50 194 CYS A N 1
ATOM 1535 C CA . CYS A 1 194 ? 44.249 10.161 -75.635 1.00 96.50 194 CYS A CA 1
ATOM 1536 C C . CYS A 1 194 ? 43.298 9.432 -74.672 1.00 96.50 194 CYS A C 1
ATOM 1538 O O . CYS A 1 194 ? 43.263 9.771 -73.490 1.00 96.50 194 CYS A O 1
ATOM 1540 N N . SER A 1 195 ? 42.590 8.391 -75.123 1.00 97.19 195 SER A N 1
ATOM 1541 C CA . SER A 1 195 ? 41.651 7.651 -74.263 1.00 97.19 195 SER A CA 1
ATOM 1542 C C . SER A 1 195 ? 42.335 6.916 -73.103 1.00 97.19 195 SER A C 1
ATOM 1544 O O . SER A 1 195 ? 41.733 6.745 -72.043 1.00 97.19 195 SER A O 1
ATOM 1546 N N . LEU A 1 196 ? 43.604 6.516 -73.249 1.00 97.62 196 LEU A N 1
ATOM 1547 C CA . LEU A 1 196 ? 44.400 5.970 -72.147 1.00 97.62 196 LEU A CA 1
ATOM 1548 C C . LEU A 1 196 ? 44.704 7.033 -71.081 1.00 97.62 196 LEU A C 1
ATOM 1550 O O . LEU A 1 196 ? 44.615 6.732 -69.891 1.00 97.62 196 LEU A O 1
ATOM 1554 N N . LEU A 1 197 ? 45.033 8.265 -71.481 1.00 97.50 197 LEU A N 1
ATOM 1555 C CA . LEU A 1 197 ? 45.254 9.380 -70.551 1.00 97.50 197 LEU A CA 1
ATOM 1556 C C . LEU A 1 197 ? 43.955 9.788 -69.837 1.00 97.50 197 LEU A C 1
ATOM 1558 O O . LEU A 1 197 ? 43.966 9.994 -68.624 1.00 97.50 197 LEU A O 1
ATOM 1562 N N . GLU A 1 198 ? 42.827 9.824 -70.551 1.00 97.38 198 GLU A N 1
ATOM 1563 C CA . GLU A 1 198 ? 41.497 10.061 -69.969 1.00 97.38 198 GLU A CA 1
ATOM 1564 C C . GLU A 1 198 ? 41.131 8.982 -68.936 1.00 97.38 198 GLU A C 1
ATOM 1566 O O . GLU A 1 198 ? 40.714 9.301 -67.821 1.00 97.38 198 GLU A O 1
ATOM 1571 N N . ALA A 1 199 ? 41.352 7.703 -69.259 1.00 96.31 199 ALA A N 1
ATOM 1572 C CA . ALA A 1 199 ? 41.130 6.596 -68.331 1.00 96.31 199 ALA A CA 1
ATOM 1573 C C . ALA A 1 199 ? 42.061 6.664 -67.104 1.00 96.31 199 ALA A C 1
ATOM 1575 O O . ALA A 1 199 ? 41.623 6.403 -65.984 1.00 96.31 199 ALA A O 1
ATOM 1576 N N . GLN A 1 200 ? 43.328 7.058 -67.281 1.00 97.56 200 GLN A N 1
ATOM 1577 C CA . GLN A 1 200 ? 44.266 7.267 -66.171 1.00 97.56 200 GLN A CA 1
ATOM 1578 C C . GLN A 1 200 ? 43.823 8.415 -65.252 1.00 97.56 200 GLN A C 1
ATOM 1580 O O . GLN A 1 200 ? 43.876 8.261 -64.031 1.00 97.56 200 GLN A O 1
ATOM 1585 N N . GLN A 1 201 ? 43.323 9.527 -65.802 1.00 97.50 201 GLN A N 1
ATOM 1586 C CA . GLN A 1 201 ? 42.750 10.611 -64.999 1.00 97.50 201 GLN A CA 1
ATOM 1587 C C . GLN A 1 201 ? 41.526 10.131 -64.202 1.00 97.50 201 GLN A C 1
ATOM 1589 O O . GLN A 1 201 ? 41.456 10.362 -62.995 1.00 97.50 201 GLN A O 1
ATOM 1594 N N . GLN A 1 202 ? 40.599 9.407 -64.838 1.00 97.56 202 GLN A N 1
ATOM 1595 C CA . GLN A 1 202 ? 39.414 8.861 -64.163 1.00 97.56 202 GLN A CA 1
ATOM 1596 C C . GLN A 1 202 ? 39.785 7.901 -63.021 1.00 97.56 202 GLN A C 1
ATOM 1598 O O . GLN A 1 202 ? 39.163 7.941 -61.961 1.00 97.56 202 GLN A O 1
ATOM 1603 N N . VAL A 1 203 ? 40.824 7.073 -63.189 1.00 97.50 203 VAL A N 1
ATOM 1604 C CA . VAL A 1 203 ? 41.338 6.210 -62.110 1.00 97.50 203 VAL A CA 1
ATOM 1605 C C . VAL A 1 203 ? 41.860 7.040 -60.934 1.00 97.50 203 VAL A C 1
ATOM 1607 O O . VAL A 1 203 ? 41.496 6.750 -59.797 1.00 97.50 203 VAL A O 1
ATOM 1610 N N . LEU A 1 204 ? 42.633 8.104 -61.176 1.00 97.81 204 LEU A N 1
ATOM 1611 C CA . LEU A 1 204 ? 43.135 8.983 -60.109 1.00 97.81 204 LEU A CA 1
ATOM 1612 C C . LEU A 1 204 ? 41.996 9.704 -59.361 1.00 97.81 204 LEU A C 1
ATOM 1614 O O . LEU A 1 204 ? 42.015 9.794 -58.132 1.00 97.81 204 LEU A O 1
ATOM 1618 N N . GLU A 1 205 ? 40.965 10.169 -60.069 1.00 97.88 205 GLU A N 1
ATOM 1619 C CA . GLU A 1 205 ? 39.770 10.770 -59.457 1.00 97.88 205 GLU A CA 1
ATOM 1620 C C . GLU A 1 205 ? 38.978 9.750 -58.611 1.00 97.88 205 GLU A C 1
ATOM 1622 O O . GLU A 1 205 ? 38.508 10.066 -57.508 1.00 97.88 205 GLU A O 1
ATOM 1627 N N . LEU A 1 206 ? 38.894 8.494 -59.063 1.00 97.25 206 LEU A N 1
ATOM 1628 C CA . LEU A 1 206 ? 38.309 7.386 -58.302 1.00 97.25 206 LEU A CA 1
ATOM 1629 C C . LEU A 1 206 ? 39.153 7.000 -57.073 1.00 97.25 206 LEU A C 1
ATOM 1631 O O . LEU A 1 206 ? 38.591 6.691 -56.023 1.00 97.25 206 LEU A O 1
ATOM 1635 N N . GLU A 1 207 ? 40.483 7.068 -57.142 1.00 98.06 207 GLU A N 1
ATOM 1636 C CA . GLU A 1 207 ? 41.368 6.828 -55.992 1.00 98.06 207 GLU A CA 1
ATOM 1637 C C . GLU A 1 207 ? 41.263 7.933 -54.930 1.00 98.06 207 GLU A C 1
ATOM 1639 O O . GLU A 1 207 ? 41.211 7.637 -53.730 1.00 98.06 207 GLU A O 1
ATOM 1644 N N . ILE A 1 208 ? 41.154 9.200 -55.346 1.00 97.62 208 ILE A N 1
ATOM 1645 C CA . ILE A 1 208 ? 40.943 10.344 -54.445 1.00 97.62 208 ILE A CA 1
ATOM 1646 C C . ILE A 1 208 ? 39.574 10.242 -53.757 1.00 97.62 208 ILE A C 1
ATOM 1648 O O . ILE A 1 208 ? 39.485 10.340 -52.529 1.00 97.62 208 ILE A O 1
ATOM 1652 N N . THR A 1 209 ? 38.503 10.000 -54.519 1.00 97.62 209 THR A N 1
ATOM 1653 C CA . THR A 1 209 ? 37.143 9.877 -53.960 1.00 97.62 209 THR A CA 1
ATOM 1654 C C . THR A 1 209 ? 36.995 8.644 -53.068 1.00 97.62 209 THR A C 1
ATOM 1656 O O . THR A 1 209 ? 36.433 8.753 -51.975 1.00 97.62 209 THR A O 1
ATOM 1659 N N . ARG A 1 210 ? 37.589 7.500 -53.440 1.00 97.38 210 ARG A N 1
ATOM 1660 C CA . ARG A 1 210 ? 37.714 6.325 -52.562 1.00 97.38 210 ARG A CA 1
ATOM 1661 C C . ARG A 1 210 ? 38.425 6.680 -51.256 1.00 97.38 210 ARG A C 1
ATOM 1663 O O . ARG A 1 210 ? 37.912 6.357 -50.188 1.00 97.38 210 ARG A O 1
ATOM 1670 N N . SER A 1 211 ? 39.574 7.351 -51.322 1.00 97.56 211 SER A N 1
ATOM 1671 C CA . SER A 1 211 ? 40.356 7.727 -50.134 1.00 97.56 211 SER A CA 1
ATOM 1672 C C . SER A 1 211 ? 39.573 8.656 -49.199 1.00 97.56 211 SER A C 1
ATOM 1674 O O . SER A 1 211 ? 39.626 8.501 -47.977 1.00 97.56 211 SER A O 1
ATOM 1676 N N . HIS A 1 212 ? 38.784 9.575 -49.763 1.00 98.06 212 HIS A N 1
ATOM 1677 C CA . HIS A 1 212 ? 37.879 10.436 -49.003 1.00 98.06 212 HIS A CA 1
ATOM 1678 C C . HIS A 1 212 ? 36.765 9.636 -48.303 1.00 98.06 212 HIS A C 1
ATOM 1680 O O . HIS A 1 212 ? 36.539 9.818 -47.105 1.00 98.06 212 HIS A O 1
ATOM 1686 N N . LEU A 1 213 ? 36.109 8.712 -49.014 1.00 97.75 213 LEU A N 1
ATOM 1687 C CA . LEU A 1 213 ? 35.065 7.845 -48.453 1.00 97.75 213 LEU A CA 1
ATOM 1688 C C . LEU A 1 213 ? 35.611 6.896 -47.375 1.00 97.75 213 LEU A C 1
ATOM 1690 O O . LEU A 1 213 ? 34.978 6.731 -46.333 1.00 97.75 213 LEU A O 1
ATOM 1694 N N . GLU A 1 214 ? 36.806 6.326 -47.560 1.00 98.19 214 GLU A N 1
ATOM 1695 C CA . GLU A 1 214 ? 37.481 5.551 -46.511 1.00 98.19 214 GLU A CA 1
ATOM 1696 C C . GLU A 1 214 ? 37.742 6.402 -45.256 1.00 98.19 214 GLU A C 1
ATOM 1698 O O . GLU A 1 214 ? 37.570 5.913 -44.138 1.00 98.19 214 GLU A O 1
ATOM 1703 N N . GLY A 1 215 ? 38.097 7.681 -45.419 1.00 97.81 215 GLY A N 1
ATOM 1704 C CA . GLY A 1 215 ? 38.192 8.646 -44.321 1.00 97.81 215 GLY A CA 1
ATOM 1705 C C . GLY A 1 215 ? 36.862 8.832 -43.583 1.00 97.81 215 GLY A C 1
ATOM 1706 O O . GLY A 1 215 ? 36.805 8.637 -42.368 1.00 97.81 215 GLY A O 1
ATOM 1707 N N . GLN A 1 216 ? 35.779 9.127 -44.315 1.00 98.25 216 GLN A N 1
ATOM 1708 C CA . GLN A 1 216 ? 34.435 9.283 -43.740 1.00 98.25 216 GLN A CA 1
ATOM 1709 C C . GLN A 1 216 ? 33.984 8.035 -42.961 1.00 98.25 216 GLN A C 1
ATOM 1711 O O . GLN A 1 216 ? 33.466 8.154 -41.849 1.00 98.25 216 GLN A O 1
ATOM 1716 N N . VAL A 1 217 ? 34.216 6.834 -43.505 1.00 97.88 217 VAL A N 1
ATOM 1717 C CA . VAL A 1 217 ? 33.865 5.560 -42.852 1.00 97.88 217 VAL A CA 1
ATOM 1718 C C . VAL A 1 217 ? 34.634 5.369 -41.542 1.00 97.88 217 VAL A C 1
ATOM 1720 O O . VAL A 1 217 ? 34.033 4.968 -40.545 1.00 97.88 217 VAL A O 1
ATOM 1723 N N . ARG A 1 218 ? 35.931 5.703 -41.498 1.00 98.31 218 ARG A N 1
ATOM 1724 C CA . ARG A 1 218 ? 36.743 5.623 -40.267 1.00 98.31 218 ARG A CA 1
ATOM 1725 C C . ARG A 1 218 ? 36.212 6.573 -39.185 1.00 98.31 218 ARG A C 1
ATOM 1727 O O . ARG A 1 218 ? 36.028 6.146 -38.047 1.00 98.31 218 ARG A O 1
ATOM 1734 N N . THR A 1 219 ? 35.877 7.817 -39.536 1.00 98.06 219 THR A N 1
ATOM 1735 C CA . THR A 1 219 ? 35.263 8.778 -38.598 1.00 98.06 219 THR A CA 1
ATOM 1736 C C . THR A 1 219 ? 33.882 8.314 -38.118 1.00 98.06 219 THR A C 1
ATOM 1738 O O . THR A 1 219 ? 33.579 8.404 -36.929 1.00 98.06 219 THR A O 1
ATOM 1741 N N . ALA A 1 220 ? 33.055 7.749 -39.004 1.00 97.81 220 ALA A N 1
ATOM 1742 C CA . ALA A 1 220 ? 31.748 7.200 -38.640 1.00 97.81 220 ALA A CA 1
ATOM 1743 C C . ALA A 1 220 ? 31.855 5.976 -37.706 1.00 97.81 220 ALA A C 1
ATOM 1745 O O . ALA A 1 220 ? 31.033 5.821 -36.800 1.00 97.81 220 ALA A O 1
ATOM 1746 N N . MET A 1 221 ? 32.878 5.129 -37.876 1.00 97.88 221 MET A N 1
ATOM 1747 C CA . MET A 1 221 ? 33.174 4.030 -36.948 1.00 97.88 221 MET A CA 1
ATOM 1748 C C . MET A 1 221 ? 33.566 4.543 -35.558 1.00 97.88 221 MET A C 1
ATOM 1750 O O . MET A 1 221 ? 32.989 4.092 -34.571 1.00 97.88 221 MET A O 1
ATOM 1754 N N . GLN A 1 222 ? 34.462 5.529 -35.477 1.00 98.25 222 GLN A N 1
ATOM 1755 C CA . GLN A 1 222 ? 34.870 6.141 -34.205 1.00 98.25 222 GLN A CA 1
ATOM 1756 C C . GLN A 1 222 ? 33.679 6.782 -33.472 1.00 98.25 222 GLN A C 1
ATOM 1758 O O . GLN A 1 222 ? 33.473 6.540 -32.284 1.00 98.25 222 GLN A O 1
ATOM 1763 N N . ALA A 1 223 ? 32.831 7.533 -34.186 1.00 97.81 223 ALA A N 1
ATOM 1764 C CA . ALA A 1 223 ? 31.617 8.120 -33.613 1.00 97.81 223 ALA A CA 1
ATOM 1765 C C . ALA A 1 223 ? 30.636 7.051 -33.091 1.00 97.81 223 ALA A C 1
ATOM 1767 O O . ALA A 1 223 ? 30.079 7.188 -32.001 1.00 97.81 223 ALA A O 1
ATOM 1768 N N . LYS A 1 224 ? 30.459 5.948 -33.832 1.00 98.00 224 LYS A N 1
ATOM 1769 C CA . LYS A 1 224 ? 29.655 4.792 -33.405 1.00 98.00 224 LYS A CA 1
ATOM 1770 C C . LYS A 1 224 ? 30.209 4.145 -32.131 1.00 98.00 224 LYS A C 1
ATOM 1772 O O . LYS A 1 224 ? 29.420 3.736 -31.282 1.00 98.00 224 LYS A O 1
ATOM 1777 N N . GLU A 1 225 ? 31.526 4.019 -31.992 1.00 98.25 225 GLU A N 1
ATOM 1778 C CA . GLU A 1 225 ? 32.163 3.410 -30.816 1.00 98.25 225 GLU A CA 1
ATOM 1779 C C . GLU A 1 225 ? 31.944 4.244 -29.546 1.00 98.25 225 GLU A C 1
ATOM 1781 O O . GLU A 1 225 ? 31.535 3.680 -28.528 1.00 98.25 225 GLU A O 1
ATOM 1786 N N . VAL A 1 226 ? 32.089 5.573 -29.634 1.00 98.38 226 VAL A N 1
ATOM 1787 C CA . VAL A 1 226 ? 31.770 6.510 -28.537 1.00 98.38 226 VAL A CA 1
ATOM 1788 C C . VAL A 1 226 ? 30.302 6.378 -28.117 1.00 98.38 226 VAL A C 1
ATOM 1790 O O . VAL A 1 226 ? 30.023 6.047 -26.966 1.00 98.38 226 VAL A O 1
ATOM 1793 N N . ILE A 1 227 ? 29.364 6.491 -29.067 1.00 98.19 227 ILE A N 1
ATOM 1794 C CA . ILE A 1 227 ? 27.919 6.362 -28.797 1.00 98.19 227 ILE A CA 1
ATOM 1795 C C . ILE A 1 227 ? 27.581 4.995 -28.172 1.00 98.19 227 ILE A C 1
ATOM 1797 O O . ILE A 1 227 ? 26.685 4.885 -27.332 1.00 98.19 227 ILE A O 1
ATOM 1801 N N . LEU A 1 228 ? 28.295 3.927 -28.547 1.00 98.38 228 LEU A N 1
ATOM 1802 C CA . LEU A 1 228 ? 28.111 2.608 -27.943 1.00 98.38 228 LEU A CA 1
ATOM 1803 C C . LEU A 1 228 ? 28.634 2.527 -26.504 1.00 98.38 228 LEU A C 1
ATOM 1805 O O . LEU A 1 228 ? 28.069 1.744 -25.737 1.00 98.38 228 LEU A O 1
ATOM 1809 N N . GLU A 1 229 ? 29.684 3.256 -26.114 1.00 98.25 229 GLU A N 1
ATOM 1810 C CA . GLU A 1 229 ? 30.068 3.385 -24.697 1.00 98.25 229 GLU A CA 1
ATOM 1811 C C . GLU A 1 229 ? 29.065 4.244 -23.919 1.00 98.25 229 GLU A C 1
ATOM 1813 O O . GLU A 1 229 ? 28.633 3.811 -22.851 1.00 98.25 229 GLU A O 1
ATOM 1818 N N . ASP A 1 230 ? 28.594 5.368 -24.470 1.00 98.25 230 ASP A N 1
ATOM 1819 C CA . ASP A 1 230 ? 27.587 6.232 -23.827 1.00 98.25 230 ASP A CA 1
ATOM 1820 C C . ASP A 1 230 ? 26.294 5.457 -23.526 1.00 98.25 230 ASP A C 1
ATOM 1822 O O . ASP A 1 230 ? 25.799 5.434 -22.396 1.00 98.25 230 ASP A O 1
ATOM 1826 N N . VAL A 1 231 ? 25.782 4.709 -24.512 1.00 98.19 231 VAL A N 1
ATOM 1827 C CA . VAL A 1 231 ? 24.614 3.827 -24.345 1.00 98.19 231 VAL A CA 1
ATOM 1828 C C . VAL A 1 231 ? 24.880 2.714 -23.322 1.00 98.19 231 VAL A C 1
ATOM 1830 O O . VAL A 1 231 ? 23.947 2.263 -22.652 1.00 98.19 231 VAL A O 1
ATOM 1833 N N . ARG A 1 232 ? 26.130 2.264 -23.149 1.00 98.38 232 ARG A N 1
ATOM 1834 C CA . ARG A 1 232 ? 26.506 1.323 -22.079 1.00 98.38 232 ARG A CA 1
ATOM 1835 C C . ARG A 1 232 ? 26.617 2.014 -20.715 1.00 98.38 232 ARG A C 1
ATOM 1837 O O . ARG A 1 232 ? 26.247 1.391 -19.724 1.00 98.38 232 ARG A O 1
ATOM 1844 N N . GLY A 1 233 ? 27.057 3.270 -20.640 1.00 98.12 233 GLY A N 1
ATOM 1845 C CA . GLY A 1 233 ? 27.038 4.110 -19.435 1.00 98.12 233 GLY A CA 1
ATOM 1846 C C . GLY A 1 233 ? 25.615 4.317 -18.922 1.00 98.12 233 GLY A C 1
ATOM 1847 O O . GLY A 1 233 ? 25.260 3.800 -17.862 1.00 98.12 233 GLY A O 1
ATOM 1848 N N . LEU A 1 234 ? 24.762 4.923 -19.750 1.00 97.94 234 LEU A N 1
ATOM 1849 C CA . LEU A 1 234 ? 23.354 5.205 -19.446 1.00 97.94 234 LEU A CA 1
ATOM 1850 C C . LEU A 1 234 ? 22.559 3.949 -19.045 1.00 97.94 234 LEU A C 1
ATOM 1852 O O . LEU A 1 234 ? 21.673 4.013 -18.195 1.00 97.94 234 LEU A O 1
ATOM 1856 N N . ARG A 1 235 ? 22.880 2.772 -19.608 1.00 98.38 235 ARG A N 1
ATOM 1857 C CA . ARG A 1 235 ? 22.277 1.492 -19.184 1.00 98.38 235 ARG A CA 1
ATOM 1858 C C . ARG A 1 235 ? 22.669 1.088 -17.761 1.00 98.38 235 ARG A C 1
ATOM 1860 O O . ARG A 1 235 ? 21.803 0.609 -17.030 1.00 98.38 235 ARG A O 1
ATOM 1867 N N . ARG A 1 236 ? 23.935 1.275 -17.363 1.00 98.25 236 ARG A N 1
ATOM 1868 C CA . ARG A 1 236 ? 24.412 1.001 -15.993 1.00 98.25 236 ARG A CA 1
ATOM 1869 C C . ARG A 1 236 ? 23.772 1.972 -14.999 1.00 98.25 236 ARG A C 1
ATOM 1871 O O . ARG A 1 236 ? 23.268 1.532 -13.972 1.00 98.25 236 ARG A O 1
ATOM 1878 N N . GLU A 1 237 ? 23.717 3.259 -15.336 1.00 98.38 237 GLU A N 1
ATOM 1879 C CA . GLU A 1 237 ? 23.072 4.299 -14.522 1.00 98.38 237 GLU A CA 1
ATOM 1880 C C . GLU A 1 237 ? 21.574 4.035 -14.334 1.00 98.38 237 GLU A C 1
ATOM 1882 O O . GLU A 1 237 ? 21.085 4.003 -13.206 1.00 98.38 237 GLU A O 1
ATOM 1887 N N . LEU A 1 238 ? 20.846 3.748 -15.418 1.00 98.00 238 LEU A N 1
ATOM 1888 C CA . LEU A 1 238 ? 19.426 3.394 -15.360 1.00 98.00 238 LEU A CA 1
ATOM 1889 C C . LEU A 1 238 ? 19.181 2.131 -14.521 1.00 98.00 238 LEU A C 1
ATOM 1891 O O . LEU A 1 238 ? 18.174 2.048 -13.818 1.00 98.00 238 LEU A O 1
ATOM 1895 N N . GLN A 1 239 ? 20.083 1.146 -14.574 1.00 98.44 239 GLN A N 1
ATOM 1896 C CA . GLN A 1 239 ? 20.002 -0.043 -13.728 1.00 98.44 239 GLN A CA 1
ATOM 1897 C C . GLN A 1 239 ? 20.261 0.292 -12.251 1.00 98.44 239 GLN A C 1
ATOM 1899 O O . GLN A 1 239 ? 19.490 -0.155 -11.404 1.00 98.44 239 GLN A O 1
ATOM 1904 N N . ALA A 1 240 ? 21.264 1.121 -11.946 1.00 98.12 240 ALA A N 1
ATOM 1905 C CA . ALA A 1 240 ? 21.575 1.570 -10.588 1.00 98.12 240 ALA A CA 1
ATOM 1906 C C . ALA A 1 240 ? 20.426 2.386 -9.963 1.00 98.12 240 ALA A C 1
ATOM 1908 O O . ALA A 1 240 ? 20.021 2.121 -8.829 1.00 98.12 240 ALA A O 1
ATOM 1909 N N . LEU A 1 241 ? 19.837 3.315 -10.725 1.00 98.31 241 LEU A N 1
ATOM 1910 C CA . LEU A 1 241 ? 18.662 4.095 -10.318 1.00 98.31 241 LEU A CA 1
ATOM 1911 C C . LEU A 1 241 ? 17.437 3.202 -10.070 1.00 98.31 241 LEU A C 1
ATOM 1913 O O . LEU A 1 241 ? 16.703 3.418 -9.105 1.00 98.31 241 LEU A O 1
ATOM 1917 N N . ARG A 1 242 ? 17.232 2.165 -10.895 1.00 98.31 242 ARG A N 1
ATOM 1918 C CA . ARG A 1 242 ? 16.169 1.168 -10.683 1.00 98.31 242 ARG A CA 1
ATOM 1919 C C . ARG A 1 242 ? 16.390 0.356 -9.408 1.00 98.31 242 ARG A C 1
ATOM 1921 O O . ARG A 1 242 ? 15.441 0.208 -8.645 1.00 98.31 242 ARG A O 1
ATOM 1928 N N . SER A 1 243 ? 17.609 -0.123 -9.141 1.00 97.31 243 SER A N 1
ATOM 1929 C CA . SER A 1 243 ? 17.905 -0.839 -7.891 1.00 97.31 243 SER A CA 1
ATOM 1930 C C . SER A 1 243 ? 17.761 0.052 -6.657 1.00 97.31 243 SER A C 1
ATOM 1932 O O . SER A 1 243 ? 17.175 -0.392 -5.677 1.00 97.31 243 SER A O 1
ATOM 1934 N N . LEU A 1 244 ? 18.197 1.316 -6.719 1.00 98.50 244 LEU A N 1
ATOM 1935 C CA . LEU A 1 244 ? 18.039 2.271 -5.618 1.00 98.50 244 LEU A CA 1
ATOM 1936 C C . LEU A 1 244 ? 16.558 2.565 -5.336 1.00 98.50 244 LEU A C 1
ATOM 1938 O O . LEU A 1 244 ? 16.124 2.534 -4.188 1.00 98.50 244 LEU A O 1
ATOM 1942 N N . SER A 1 245 ? 15.759 2.794 -6.383 1.00 96.81 245 SER A N 1
ATOM 1943 C CA . SER A 1 245 ? 14.314 3.000 -6.246 1.00 96.81 245 SER A CA 1
ATOM 1944 C C . SER A 1 245 ? 13.602 1.754 -5.704 1.00 96.81 245 SER A C 1
ATOM 1946 O O . SER A 1 245 ? 12.708 1.880 -4.868 1.00 96.81 245 SER A O 1
ATOM 1948 N N . GLN A 1 246 ? 14.019 0.551 -6.115 1.00 98.12 246 GLN A N 1
ATOM 1949 C CA . GLN A 1 246 ? 13.498 -0.700 -5.563 1.00 98.12 246 GLN A CA 1
ATOM 1950 C C . GLN A 1 246 ? 13.861 -0.860 -4.078 1.00 98.12 246 GLN A C 1
ATOM 1952 O O . GLN A 1 246 ? 12.974 -1.153 -3.281 1.00 98.12 246 GLN A O 1
ATOM 1957 N N . GLN A 1 247 ? 15.115 -0.607 -3.689 1.00 98.12 247 GLN A N 1
ATOM 1958 C CA . GLN A 1 247 ? 15.559 -0.648 -2.289 1.00 98.12 247 GLN A CA 1
ATOM 1959 C C . GLN A 1 247 ? 14.753 0.322 -1.418 1.00 98.12 247 GLN A C 1
ATOM 1961 O O . GLN A 1 247 ? 14.201 -0.089 -0.403 1.00 98.12 247 GLN A O 1
ATOM 1966 N N . GLN A 1 248 ? 14.571 1.570 -1.862 1.00 97.56 248 GLN A N 1
ATOM 1967 C CA . GLN A 1 248 ? 13.741 2.559 -1.163 1.00 97.56 248 GLN A CA 1
ATOM 1968 C C . GLN A 1 248 ? 12.281 2.101 -1.006 1.00 97.56 248 GLN A C 1
ATOM 1970 O O . GLN A 1 248 ? 11.676 2.301 0.048 1.00 97.56 248 GLN A O 1
ATOM 1975 N N . LEU A 1 249 ? 11.696 1.461 -2.025 1.00 97.81 249 LEU A N 1
ATOM 1976 C CA . LEU A 1 249 ? 10.343 0.897 -1.937 1.00 97.81 249 LEU A CA 1
ATOM 1977 C C . LEU A 1 249 ? 10.270 -0.298 -0.973 1.00 97.81 249 LEU A C 1
ATOM 1979 O O . LEU A 1 249 ? 9.286 -0.431 -0.244 1.00 97.81 249 LEU A O 1
ATOM 1983 N N . GLU A 1 250 ? 11.296 -1.147 -0.936 1.00 98.31 250 GLU A N 1
ATOM 1984 C CA . GLU A 1 250 ? 11.384 -2.292 -0.026 1.00 98.31 250 GLU A CA 1
ATOM 1985 C C . GLU A 1 250 ? 11.589 -1.854 1.433 1.00 98.31 250 GLU A C 1
ATOM 1987 O O . GLU A 1 250 ? 10.886 -2.354 2.313 1.00 98.31 250 GLU A O 1
ATOM 1992 N N . GLU A 1 251 ? 12.457 -0.872 1.688 1.00 98.38 251 GLU A N 1
ATOM 1993 C CA . GLU A 1 251 ? 12.649 -0.224 2.993 1.00 98.38 251 GLU A CA 1
ATOM 1994 C C . GLU A 1 251 ? 11.355 0.431 3.489 1.00 98.38 251 GLU A C 1
ATOM 1996 O O . GLU A 1 251 ? 10.891 0.136 4.592 1.00 98.38 251 GLU A O 1
ATOM 2001 N N . MET A 1 252 ? 10.705 1.253 2.658 1.00 97.88 252 MET A N 1
ATOM 2002 C CA . MET A 1 252 ? 9.414 1.864 2.997 1.00 97.88 252 MET A CA 1
ATOM 2003 C C . MET A 1 252 ? 8.335 0.803 3.259 1.00 97.88 252 MET A C 1
ATOM 2005 O O . MET A 1 252 ? 7.532 0.954 4.179 1.00 97.88 252 MET A O 1
ATOM 2009 N N . ALA A 1 253 ? 8.326 -0.309 2.516 1.00 97.81 253 ALA A N 1
ATOM 2010 C CA . ALA A 1 253 ? 7.415 -1.423 2.771 1.00 97.81 253 ALA A CA 1
ATOM 2011 C C . ALA A 1 253 ? 7.746 -2.187 4.068 1.00 97.81 253 ALA A C 1
ATOM 2013 O O . ALA A 1 253 ? 6.840 -2.726 4.704 1.00 97.81 253 ALA A O 1
ATOM 2014 N N . GLN A 1 254 ? 9.013 -2.274 4.486 1.00 98.19 254 GLN A N 1
ATOM 2015 C CA . GLN A 1 254 ? 9.397 -2.816 5.799 1.00 98.19 254 GLN A CA 1
ATOM 2016 C C . GLN A 1 254 ? 8.963 -1.881 6.941 1.00 98.19 254 GLN A C 1
ATOM 2018 O O . GLN A 1 254 ? 8.368 -2.347 7.911 1.00 98.19 254 GLN A O 1
ATOM 2023 N N . GLN A 1 255 ? 9.170 -0.567 6.800 1.00 98.12 255 GLN A N 1
ATOM 2024 C CA . GLN A 1 255 ? 8.725 0.442 7.772 1.00 98.12 255 GLN A CA 1
ATOM 2025 C C . GLN A 1 255 ? 7.196 0.473 7.924 1.00 98.12 255 GLN A C 1
ATOM 2027 O O . GLN A 1 255 ? 6.684 0.558 9.038 1.00 98.12 255 GLN A O 1
ATOM 2032 N N . LEU A 1 256 ? 6.448 0.357 6.821 1.00 97.94 256 LEU A N 1
ATOM 2033 C CA . LEU A 1 256 ? 4.984 0.292 6.866 1.00 97.94 256 LEU A CA 1
ATOM 2034 C C . LEU A 1 256 ? 4.480 -0.986 7.553 1.00 97.94 256 LEU A C 1
ATOM 2036 O O . LEU A 1 256 ? 3.544 -0.900 8.344 1.00 97.94 256 LEU A O 1
ATOM 2040 N N . ARG A 1 257 ? 5.119 -2.142 7.314 1.00 98.44 257 ARG A N 1
ATOM 2041 C CA . ARG A 1 257 ? 4.777 -3.408 7.990 1.00 98.44 257 ARG A CA 1
ATOM 2042 C C . ARG A 1 257 ? 5.048 -3.353 9.492 1.00 98.44 257 ARG A C 1
ATOM 2044 O O . ARG A 1 257 ? 4.154 -3.672 10.267 1.00 98.44 257 ARG A O 1
ATOM 2051 N N . SER A 1 258 ? 6.221 -2.882 9.919 1.00 97.31 258 SER A N 1
ATOM 2052 C CA . SER A 1 258 ? 6.529 -2.778 11.354 1.00 97.31 258 SER A CA 1
ATOM 2053 C C . SER A 1 258 ? 5.644 -1.749 12.071 1.00 97.31 258 SER A C 1
ATOM 2055 O O . SER A 1 258 ? 5.232 -1.983 13.207 1.00 97.31 258 SER A O 1
ATOM 2057 N N . ALA A 1 259 ? 5.253 -0.658 11.401 1.00 97.31 259 ALA A N 1
ATOM 2058 C CA . ALA A 1 259 ? 4.247 0.269 11.917 1.00 97.31 259 ALA A CA 1
ATOM 2059 C C . ALA A 1 259 ? 2.849 -0.379 12.020 1.00 97.31 259 ALA A C 1
ATOM 2061 O O . ALA A 1 259 ? 2.179 -0.229 13.042 1.00 97.31 259 ALA A O 1
ATOM 2062 N N . GLU A 1 260 ? 2.401 -1.124 11.004 1.00 97.62 260 GLU A N 1
ATOM 2063 C CA . GLU A 1 260 ? 1.122 -1.852 11.025 1.00 97.62 260 GLU A CA 1
ATOM 2064 C C . GLU A 1 260 ? 1.085 -2.923 12.127 1.00 97.62 260 GLU A C 1
ATOM 2066 O O . GLU A 1 260 ? 0.082 -3.047 12.837 1.00 97.62 260 GLU A O 1
ATOM 2071 N N . GLU A 1 261 ? 2.190 -3.635 12.350 1.00 98.19 261 GLU A N 1
ATOM 2072 C CA . GLU A 1 261 ? 2.355 -4.570 13.465 1.00 98.19 261 GLU A CA 1
ATOM 2073 C C . GLU A 1 261 ? 2.277 -3.863 14.823 1.00 98.19 261 GLU A C 1
ATOM 2075 O O . GLU A 1 261 ? 1.529 -4.315 15.691 1.00 98.19 261 GLU A O 1
ATOM 2080 N N . GLN A 1 262 ? 2.967 -2.731 15.005 1.00 97.50 262 GLN A N 1
ATOM 2081 C CA . GLN A 1 262 ? 2.903 -1.928 16.236 1.00 97.50 262 GLN A CA 1
ATOM 2082 C C . GLN A 1 262 ? 1.486 -1.405 16.511 1.00 97.50 262 GLN A C 1
ATOM 2084 O O . GLN A 1 262 ? 0.989 -1.532 17.634 1.00 97.50 262 GLN A O 1
ATOM 2089 N N . PHE A 1 263 ? 0.788 -0.875 15.499 1.00 97.00 263 PHE A N 1
ATOM 2090 C CA . PHE A 1 263 ? -0.610 -0.455 15.645 1.00 97.00 263 PHE A CA 1
ATOM 2091 C C . PHE A 1 263 ? -1.533 -1.640 15.954 1.00 97.00 263 PHE A C 1
ATOM 2093 O O . PHE A 1 263 ? -2.428 -1.514 16.789 1.00 97.00 263 PHE A O 1
ATOM 2100 N N . SER A 1 264 ? -1.293 -2.805 15.349 1.00 98.00 264 SER A N 1
ATOM 2101 C CA . SER A 1 264 ? -2.064 -4.028 15.603 1.00 98.00 264 SER A CA 1
ATOM 2102 C C . SER A 1 264 ? -1.832 -4.590 17.010 1.00 98.00 264 SER A C 1
ATOM 2104 O O . SER A 1 264 ? -2.777 -5.047 17.652 1.00 98.00 264 SER A O 1
ATOM 2106 N N . GLN A 1 265 ? -0.599 -4.532 17.521 1.00 98.31 265 GLN A N 1
ATOM 2107 C CA . GLN A 1 265 ? -0.271 -4.876 18.908 1.00 98.31 265 GLN A CA 1
ATOM 2108 C C . GLN A 1 265 ? -0.945 -3.903 19.885 1.00 98.31 265 GLN A C 1
ATOM 2110 O O . GLN A 1 265 ? -1.642 -4.340 20.800 1.00 98.31 265 GLN A O 1
ATOM 2115 N N . GLY A 1 266 ? -0.814 -2.592 19.654 1.00 97.88 266 GLY A N 1
ATOM 2116 C CA . GLY A 1 266 ? -1.449 -1.558 20.475 1.00 97.88 266 GLY A CA 1
ATOM 2117 C C . GLY A 1 266 ? -2.977 -1.661 20.501 1.00 97.88 266 GLY A C 1
ATOM 2118 O O . GLY A 1 266 ? -3.581 -1.502 21.561 1.00 97.88 266 GLY A O 1
ATOM 2119 N N . LEU A 1 267 ? -3.604 -1.998 19.368 1.00 98.06 267 LEU A N 1
ATOM 2120 C CA . LEU A 1 267 ? -5.045 -2.235 19.282 1.00 98.06 267 LEU A CA 1
ATOM 2121 C C . LEU A 1 267 ? -5.473 -3.463 20.098 1.00 98.06 267 LEU A C 1
ATOM 2123 O O . LEU A 1 267 ? -6.429 -3.357 20.862 1.00 98.06 267 LEU A O 1
ATOM 2127 N N . ARG A 1 268 ? -4.750 -4.590 20.002 1.00 98.38 268 ARG A N 1
ATOM 2128 C CA . ARG A 1 268 ? -5.034 -5.795 20.808 1.00 98.38 268 ARG A CA 1
ATOM 2129 C C . ARG A 1 268 ? -4.899 -5.533 22.309 1.00 98.38 268 ARG A C 1
ATOM 2131 O O . ARG A 1 268 ? -5.767 -5.940 23.074 1.00 98.38 268 ARG A O 1
ATOM 2138 N N . LEU A 1 269 ? -3.851 -4.820 22.730 1.00 98.25 269 LEU A N 1
ATOM 2139 C CA . LEU A 1 269 ? -3.656 -4.440 24.134 1.00 98.25 269 LEU A CA 1
ATOM 2140 C C . LEU A 1 269 ? -4.774 -3.512 24.633 1.00 98.25 269 LEU A C 1
ATOM 2142 O O . LEU A 1 269 ? -5.292 -3.711 25.730 1.00 98.25 269 LEU A O 1
ATOM 2146 N N . TRP A 1 270 ? -5.194 -2.538 23.819 1.00 97.62 270 TRP A N 1
ATOM 2147 C CA . TRP A 1 270 ? -6.317 -1.659 24.154 1.00 97.62 270 TRP A CA 1
ATOM 2148 C C . TRP A 1 270 ? -7.647 -2.423 24.249 1.00 97.62 270 TRP A C 1
ATOM 2150 O O . TRP A 1 270 ? -8.401 -2.211 25.195 1.00 97.62 270 TRP A O 1
ATOM 2160 N N . GLN A 1 271 ? -7.912 -3.355 23.327 1.00 98.00 271 GLN A N 1
ATOM 2161 C CA . GLN A 1 271 ? -9.091 -4.227 23.372 1.00 98.00 271 GLN A CA 1
ATOM 2162 C C . GLN A 1 271 ? -9.101 -5.099 24.635 1.00 98.00 271 GLN A C 1
ATOM 2164 O O . GLN A 1 271 ? -10.101 -5.107 25.347 1.00 98.00 271 GLN A O 1
ATOM 2169 N N . SER A 1 272 ? -7.978 -5.746 24.971 1.00 97.38 272 SER A N 1
ATOM 2170 C CA . SER A 1 272 ? -7.845 -6.547 26.198 1.00 97.38 272 SER A CA 1
ATOM 2171 C C . SER A 1 272 ? -8.098 -5.713 27.458 1.00 97.38 272 SER A C 1
ATOM 2173 O O . SER A 1 272 ? -8.829 -6.145 28.345 1.00 97.38 272 SER A O 1
ATOM 2175 N N . ALA A 1 273 ? -7.564 -4.488 27.520 1.00 97.44 273 ALA A N 1
ATOM 2176 C CA . ALA A 1 273 ? -7.793 -3.582 28.644 1.00 97.44 273 ALA A CA 1
ATOM 2177 C C . ALA A 1 273 ? -9.267 -3.143 28.766 1.00 97.44 273 ALA A C 1
ATOM 2179 O O . ALA A 1 273 ? -9.791 -3.073 29.874 1.00 97.44 273 ALA A O 1
ATOM 2180 N N . GLN A 1 274 ? -9.958 -2.888 27.648 1.00 96.44 274 GLN A N 1
ATOM 2181 C CA . GLN A 1 274 ? -11.396 -2.581 27.653 1.00 96.44 274 GLN A CA 1
ATOM 2182 C C . GLN A 1 274 ? -12.261 -3.790 28.032 1.00 96.44 274 GLN A C 1
ATOM 2184 O O . GLN A 1 274 ? -13.257 -3.635 28.739 1.00 96.44 274 GLN A O 1
ATOM 2189 N N . GLU A 1 275 ? -11.884 -5.001 27.616 1.00 97.31 275 GLU A N 1
ATOM 2190 C CA . GLU A 1 275 ? -12.543 -6.221 28.085 1.00 97.31 275 GLU A CA 1
ATOM 2191 C C . GLU A 1 275 ? -12.329 -6.448 29.582 1.00 97.31 275 GLU A C 1
ATOM 2193 O O . GLU A 1 275 ? -13.276 -6.808 30.276 1.00 97.31 275 GLU A O 1
ATOM 2198 N N . GLU A 1 276 ? -11.128 -6.201 30.105 1.00 97.56 276 GLU A N 1
ATOM 2199 C CA . GLU A 1 276 ? -10.860 -6.252 31.542 1.00 97.56 276 GLU A CA 1
ATOM 2200 C C . GLU A 1 276 ? -11.655 -5.211 32.336 1.00 97.56 276 GLU A C 1
ATOM 2202 O O . GLU A 1 276 ? -12.224 -5.558 33.368 1.00 97.56 276 GLU A O 1
ATOM 2207 N N . GLU A 1 277 ? -11.716 -3.954 31.883 1.00 97.19 277 GLU A N 1
ATOM 2208 C CA . GLU A 1 277 ? -12.539 -2.916 32.521 1.00 97.19 277 GLU A CA 1
ATOM 2209 C C . GLU A 1 277 ? -14.022 -3.320 32.523 1.00 97.19 277 GLU A C 1
ATOM 2211 O O . GLU A 1 277 ? -14.677 -3.241 33.562 1.00 97.19 277 GLU A O 1
ATOM 2216 N N . LYS A 1 278 ? -14.536 -3.864 31.409 1.00 96.88 278 LYS A N 1
ATOM 2217 C CA . LYS A 1 278 ? -15.904 -4.402 31.341 1.00 96.88 278 LYS A CA 1
ATOM 2218 C C . LYS A 1 278 ? -16.120 -5.577 32.304 1.00 96.88 278 LYS A C 1
ATOM 2220 O O . LYS A 1 278 ? -17.148 -5.613 32.974 1.00 96.88 278 LYS A O 1
ATOM 2225 N N . ARG A 1 279 ? -15.183 -6.529 32.388 1.00 98.12 279 ARG A N 1
ATOM 2226 C CA . ARG A 1 279 ? -15.269 -7.682 33.309 1.00 98.12 279 ARG A CA 1
ATOM 2227 C C . ARG A 1 279 ? -15.274 -7.223 34.771 1.00 98.12 279 ARG A C 1
ATOM 2229 O O . ARG A 1 279 ? -16.115 -7.684 35.531 1.00 98.12 279 ARG A O 1
ATOM 2236 N N . LYS A 1 280 ? -14.418 -6.262 35.137 1.00 98.25 280 LYS A N 1
ATOM 2237 C CA . LYS A 1 280 ? -14.353 -5.677 36.491 1.00 98.25 280 LYS A CA 1
ATOM 2238 C C . LYS A 1 280 ? -15.647 -4.939 36.862 1.00 98.25 280 LYS A C 1
ATOM 2240 O O . LYS A 1 280 ? -16.125 -5.085 37.980 1.00 98.25 280 LYS A O 1
ATOM 2245 N N . LEU A 1 281 ? -16.244 -4.198 35.922 1.00 98.00 281 LEU A N 1
ATOM 2246 C CA . LEU A 1 281 ? -17.542 -3.538 36.127 1.00 98.00 281 LEU A CA 1
ATOM 2247 C C . LEU A 1 281 ? -18.695 -4.538 36.306 1.00 98.00 281 LEU A C 1
ATOM 2249 O O . LEU A 1 281 ? -19.548 -4.315 37.159 1.00 98.00 281 LEU A O 1
ATOM 2253 N N . LEU A 1 282 ? -18.711 -5.635 35.541 1.00 97.81 282 LEU A N 1
ATOM 2254 C CA . LEU A 1 282 ? -19.707 -6.701 35.706 1.00 97.81 282 LEU A CA 1
ATOM 2255 C C . LEU A 1 282 ? -19.559 -7.400 37.064 1.00 97.81 282 LEU A C 1
ATOM 2257 O O . LEU A 1 282 ? -20.544 -7.510 37.783 1.00 97.81 282 LEU A O 1
ATOM 2261 N N . GLN A 1 283 ? -18.336 -7.766 37.458 1.00 97.75 283 GLN A N 1
ATOM 2262 C CA . GLN A 1 283 ? -18.066 -8.398 38.756 1.00 97.75 283 GLN A CA 1
ATOM 2263 C C . GLN A 1 283 ? -18.465 -7.511 39.944 1.00 97.75 283 GLN A C 1
ATOM 2265 O O . GLN A 1 283 ? -18.996 -8.011 40.930 1.00 97.75 283 GLN A O 1
ATOM 2270 N N . GLU A 1 284 ? -18.254 -6.195 39.863 1.00 97.88 284 GLU A N 1
ATOM 2271 C CA . GLU A 1 284 ? -18.691 -5.272 40.918 1.00 97.88 284 GLU A CA 1
ATOM 2272 C C . GLU A 1 284 ? -20.223 -5.105 40.947 1.00 97.88 284 GLU A C 1
ATOM 2274 O O . GLU A 1 284 ? -20.798 -4.997 42.028 1.00 97.88 284 GLU A O 1
ATOM 2279 N N . GLN A 1 285 ? -20.910 -5.158 39.798 1.00 96.50 285 GLN A N 1
ATOM 2280 C CA . GLN A 1 285 ? -22.380 -5.202 39.756 1.00 96.50 285 GLN A CA 1
ATOM 2281 C C . GLN A 1 285 ? -22.938 -6.517 40.320 1.00 96.50 285 GLN A C 1
ATOM 2283 O O . GLN A 1 285 ? -23.897 -6.488 41.087 1.00 96.50 285 GLN A O 1
ATOM 2288 N N . GLU A 1 286 ? -22.329 -7.657 39.989 1.00 97.75 286 GLU A N 1
ATOM 2289 C CA . GLU A 1 286 ? -22.673 -8.969 40.550 1.00 97.75 286 GLU A CA 1
ATOM 2290 C C . GLU A 1 286 ? -22.494 -8.959 42.076 1.00 97.75 286 GLU A C 1
ATOM 2292 O O . GLU A 1 286 ? -23.443 -9.254 42.801 1.00 97.75 286 GLU A O 1
ATOM 2297 N N . ARG A 1 287 ? -21.345 -8.478 42.574 1.00 98.12 287 ARG A N 1
ATOM 2298 C CA . ARG A 1 287 ? -21.062 -8.333 44.012 1.00 98.12 287 ARG A CA 1
ATOM 2299 C C . ARG A 1 287 ? -22.069 -7.423 44.729 1.00 98.12 287 ARG A C 1
ATOM 2301 O O . ARG A 1 287 ? -22.477 -7.724 45.848 1.00 98.12 287 ARG A O 1
ATOM 2308 N N . GLN A 1 288 ? -22.486 -6.319 44.104 1.00 98.00 288 GLN A N 1
ATOM 2309 C CA . GLN A 1 288 ? -23.506 -5.418 44.662 1.00 98.00 288 GLN A CA 1
ATOM 2310 C C . GLN A 1 288 ? -24.896 -6.071 44.710 1.00 98.00 288 GLN A C 1
ATOM 2312 O O . GLN A 1 288 ? -25.605 -5.911 45.701 1.00 98.00 288 GLN A O 1
ATOM 2317 N N . LEU A 1 289 ? -25.276 -6.842 43.687 1.00 97.62 289 LEU A N 1
ATOM 2318 C CA . LEU A 1 289 ? -26.536 -7.595 43.671 1.00 97.62 289 LEU A CA 1
ATOM 2319 C C . LEU A 1 289 ? -26.533 -8.750 44.683 1.00 97.62 289 LEU A C 1
ATOM 2321 O O . LEU A 1 289 ? -27.557 -9.019 45.308 1.00 97.62 289 LEU A O 1
ATOM 2325 N N . GLU A 1 290 ? -25.400 -9.423 44.885 1.00 97.50 290 GLU A N 1
ATOM 2326 C CA . GLU A 1 290 ? -25.241 -10.429 45.941 1.00 97.50 290 GLU A CA 1
ATOM 2327 C C . GLU A 1 290 ? -25.333 -9.808 47.337 1.00 97.50 290 GLU A C 1
ATOM 2329 O O . GLU A 1 290 ? -26.055 -10.336 48.182 1.00 97.50 290 GLU A O 1
ATOM 2334 N N . GLN A 1 291 ? -24.696 -8.654 47.558 1.00 97.75 291 GLN A N 1
ATOM 2335 C CA . GLN A 1 291 ? -24.793 -7.924 48.821 1.00 97.75 291 GLN A CA 1
ATOM 2336 C C . GLN A 1 291 ? -26.240 -7.477 49.108 1.00 97.75 291 GLN A C 1
ATOM 2338 O O . GLN A 1 291 ? -26.756 -7.756 50.185 1.00 97.75 291 GLN A O 1
ATOM 2343 N N . GLN A 1 292 ? -26.943 -6.897 48.128 1.00 97.06 292 GLN A N 1
ATOM 2344 C CA . GLN A 1 292 ? -28.365 -6.537 48.267 1.00 97.06 292 GLN A CA 1
ATOM 2345 C C . GLN A 1 292 ? -29.264 -7.753 48.537 1.00 97.06 292 GLN A C 1
ATOM 2347 O O . GLN A 1 292 ? -30.247 -7.647 49.269 1.00 97.06 292 GLN A O 1
ATOM 2352 N N . ARG A 1 293 ? -28.943 -8.923 47.965 1.00 98.19 293 ARG A N 1
ATOM 2353 C CA . ARG A 1 293 ? -29.660 -10.173 48.260 1.00 98.19 293 ARG A CA 1
ATOM 2354 C C . ARG A 1 293 ? -29.410 -10.646 49.689 1.00 98.19 293 ARG A C 1
ATOM 2356 O O . ARG A 1 293 ? -30.364 -11.084 50.320 1.00 98.19 293 ARG A O 1
ATOM 2363 N N . LEU A 1 294 ? -28.179 -10.557 50.196 1.00 97.62 294 LEU A N 1
ATOM 2364 C CA . LEU A 1 294 ? -27.845 -10.895 51.585 1.00 97.62 294 LEU A CA 1
ATOM 2365 C C . LEU A 1 294 ? -28.558 -9.959 52.571 1.00 97.62 294 LEU A C 1
ATOM 2367 O O . LEU A 1 294 ? -29.284 -10.438 53.435 1.00 97.62 294 LEU A O 1
ATOM 2371 N N . GLU A 1 295 ? -28.473 -8.643 52.363 1.00 97.62 295 GLU A N 1
ATOM 2372 C CA . GLU A 1 295 ? -29.174 -7.632 53.173 1.00 97.62 295 GLU A CA 1
ATOM 2373 C C . GLU A 1 295 ? -30.706 -7.839 53.171 1.00 97.62 295 GLU A C 1
ATOM 2375 O O . GLU A 1 295 ? -31.374 -7.606 54.181 1.00 97.62 295 GLU A O 1
ATOM 2380 N N . ALA A 1 296 ? -31.281 -8.304 52.055 1.00 97.06 296 ALA A N 1
ATOM 2381 C CA . ALA A 1 296 ? -32.698 -8.659 51.966 1.00 97.06 296 ALA A CA 1
ATOM 2382 C C . ALA A 1 296 ? -33.042 -9.990 52.666 1.00 97.06 296 ALA A C 1
ATOM 2384 O O . ALA A 1 296 ? -34.122 -10.098 53.247 1.00 97.06 296 ALA A O 1
ATOM 2385 N N . TRP A 1 297 ? -32.148 -10.986 52.641 1.00 97.38 297 TRP A N 1
ATOM 2386 C CA . TRP A 1 297 ? -32.307 -12.238 53.392 1.00 97.38 297 TRP A CA 1
ATOM 2387 C C . TRP A 1 297 ? -32.252 -12.001 54.903 1.00 97.38 297 TRP A C 1
ATOM 2389 O O . TRP A 1 297 ? -33.143 -12.464 55.608 1.00 97.38 297 TRP A O 1
ATOM 2399 N N . GLU A 1 298 ? -31.295 -11.209 55.394 1.00 97.50 298 GLU A N 1
ATOM 2400 C CA . GLU A 1 298 ? -31.203 -10.834 56.813 1.00 97.50 298 GLU A CA 1
ATOM 2401 C C . GLU A 1 298 ? -32.473 -10.105 57.290 1.00 97.50 298 GLU A C 1
ATOM 2403 O O . GLU A 1 298 ? -32.995 -10.387 58.368 1.00 97.50 298 GLU A O 1
ATOM 2408 N N . GLN A 1 299 ? -33.040 -9.212 56.468 1.00 97.06 299 GLN A N 1
ATOM 2409 C CA . GLN A 1 299 ? -34.316 -8.542 56.766 1.00 97.06 299 GLN A CA 1
ATOM 2410 C C . GLN A 1 299 ? -35.530 -9.486 56.764 1.00 97.06 299 GLN A C 1
ATOM 2412 O O . GLN A 1 299 ? -36.525 -9.198 57.437 1.00 97.06 299 GLN A O 1
ATOM 2417 N N . LEU A 1 300 ? -35.491 -10.582 56.000 1.00 96.56 300 LEU A N 1
ATOM 2418 C CA . LEU A 1 300 ? -36.529 -11.614 56.026 1.00 96.56 300 LEU A CA 1
ATOM 2419 C C . LEU A 1 300 ? -36.389 -12.490 57.273 1.00 96.56 300 LEU A C 1
ATOM 2421 O O . LEU A 1 300 ? -37.368 -12.643 57.995 1.00 96.56 300 LEU A O 1
ATOM 2425 N N . GLU A 1 301 ? -35.183 -12.954 57.598 1.00 97.12 301 GLU A N 1
ATOM 2426 C CA . GLU A 1 301 ? -34.905 -13.733 58.811 1.00 97.12 301 GLU A CA 1
ATOM 2427 C C . GLU A 1 301 ? -35.262 -12.946 60.087 1.00 97.12 301 GLU A C 1
ATOM 2429 O O . GLU A 1 301 ? -35.924 -13.466 60.985 1.00 97.12 301 GLU A O 1
ATOM 2434 N N . GLN A 1 302 ? -34.926 -11.653 60.157 1.00 96.56 302 GLN A N 1
ATOM 2435 C CA . GLN A 1 302 ? -35.354 -10.774 61.256 1.00 96.56 302 GLN A CA 1
ATOM 2436 C C . GLN A 1 302 ? -36.886 -10.679 61.365 1.00 96.56 302 GLN A C 1
ATOM 2438 O O . GLN A 1 302 ? -37.431 -10.669 62.470 1.00 96.56 302 GLN A O 1
ATOM 2443 N N . ARG A 1 303 ? -37.604 -10.641 60.234 1.00 96.44 303 ARG A N 1
ATOM 2444 C CA . ARG A 1 303 ? -39.076 -10.628 60.211 1.00 96.44 303 ARG A CA 1
ATOM 2445 C C . ARG A 1 303 ? -39.686 -11.967 60.611 1.00 96.44 303 ARG A C 1
ATOM 2447 O O . ARG A 1 303 ? -40.679 -11.961 61.329 1.00 96.44 303 ARG A O 1
ATOM 2454 N N . GLU A 1 304 ? -39.112 -13.086 60.185 1.00 96.75 304 GLU A N 1
ATOM 2455 C CA . GLU A 1 304 ? -39.566 -14.427 60.570 1.00 96.75 304 GLU A CA 1
ATOM 2456 C C . GLU A 1 304 ? -39.394 -14.654 62.077 1.00 96.75 304 GLU A C 1
ATOM 2458 O O . GLU A 1 304 ? -40.334 -15.101 62.736 1.00 96.75 304 GLU A O 1
ATOM 2463 N N . ASN A 1 305 ? -38.263 -14.229 62.651 1.00 96.75 305 ASN A N 1
ATOM 2464 C CA . ASN A 1 305 ? -38.040 -14.250 64.099 1.00 96.75 305 ASN A CA 1
ATOM 2465 C C . ASN A 1 305 ? -39.058 -13.375 64.859 1.00 96.75 305 ASN A C 1
ATOM 2467 O O . ASN A 1 305 ? -39.684 -13.851 65.805 1.00 96.75 305 ASN A O 1
ATOM 2471 N N . LEU A 1 306 ? -39.310 -12.137 64.412 1.00 97.44 306 LEU A N 1
ATOM 2472 C CA . LEU A 1 306 ? -40.338 -11.266 65.011 1.00 97.44 306 LEU A CA 1
ATOM 2473 C C . LEU A 1 306 ? -41.756 -11.858 64.904 1.00 97.44 306 LEU A C 1
ATOM 2475 O O . LEU A 1 306 ? -42.559 -11.719 65.827 1.00 97.44 306 LEU A O 1
ATOM 2479 N N . VAL A 1 307 ? -42.083 -12.540 63.802 1.00 97.62 307 VAL A N 1
ATOM 2480 C CA . VAL A 1 307 ? -43.364 -13.248 63.649 1.00 97.62 307 VAL A CA 1
ATOM 2481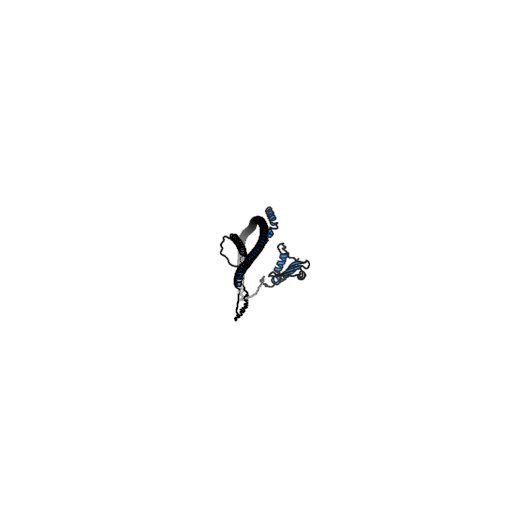 C C . VAL A 1 307 ? -43.456 -14.433 64.615 1.00 97.62 307 VAL A C 1
ATOM 2483 O O . VAL A 1 307 ? -44.505 -14.615 65.232 1.00 97.62 307 VAL A O 1
ATOM 2486 N N . ALA A 1 308 ? -42.376 -15.193 64.814 1.00 96.19 308 ALA A N 1
ATOM 2487 C CA . ALA A 1 308 ? -42.334 -16.285 65.787 1.00 96.19 308 ALA A CA 1
ATOM 2488 C C . ALA A 1 308 ? -42.484 -15.785 67.240 1.00 96.19 308 ALA A C 1
ATOM 2490 O O . ALA A 1 308 ? -43.229 -16.381 68.024 1.00 96.19 308 ALA A O 1
ATOM 2491 N N . GLU A 1 309 ? -41.858 -14.657 67.597 1.00 96.75 309 GLU A N 1
ATOM 2492 C CA . GLU A 1 309 ? -42.058 -14.002 68.899 1.00 96.75 309 GLU A CA 1
ATOM 2493 C C . GLU A 1 309 ? -43.516 -13.571 69.105 1.00 96.75 309 GLU A C 1
ATOM 2495 O O . GLU A 1 309 ? -44.104 -13.851 70.154 1.00 96.75 309 GLU A O 1
ATOM 2500 N N . LEU A 1 310 ? -44.131 -12.931 68.104 1.00 96.88 310 LEU A N 1
ATOM 2501 C CA . LEU A 1 310 ? -45.532 -12.506 68.166 1.00 96.88 310 LEU A CA 1
ATOM 2502 C C . LEU A 1 310 ? -46.494 -13.699 68.268 1.00 96.88 310 LEU A C 1
ATOM 2504 O O . LEU A 1 310 ? -47.425 -13.655 69.071 1.00 96.88 310 LEU A O 1
ATOM 2508 N N . GLN A 1 311 ? -46.242 -14.793 67.543 1.00 96.31 311 GLN A N 1
ATOM 2509 C CA . GLN A 1 311 ? -47.007 -16.042 67.665 1.00 96.31 311 GLN A CA 1
ATOM 2510 C C . GLN A 1 311 ? -46.873 -16.667 69.063 1.00 96.31 311 GLN A C 1
ATOM 2512 O O . GLN A 1 311 ? -47.853 -17.170 69.617 1.00 96.31 311 GLN A O 1
ATOM 2517 N N . HIS A 1 312 ? -45.688 -16.606 69.681 1.00 96.62 312 HIS A N 1
ATOM 2518 C CA . HIS A 1 312 ? -45.487 -17.078 71.053 1.00 96.62 312 HIS A CA 1
ATOM 2519 C C . HIS A 1 312 ? -46.229 -16.207 72.086 1.00 96.62 312 HIS A C 1
ATOM 2521 O O . HIS A 1 312 ? -46.836 -16.727 73.031 1.00 96.62 312 HIS A O 1
ATOM 2527 N N . GLN A 1 313 ? -46.242 -14.885 71.888 1.00 96.69 313 GLN A N 1
ATOM 2528 C CA . GLN A 1 313 ? -47.030 -13.954 72.701 1.00 96.69 313 GLN A CA 1
ATOM 2529 C C . GLN A 1 313 ? -48.538 -14.198 72.531 1.00 96.69 313 GLN A C 1
ATOM 2531 O O . GLN A 1 313 ? -49.253 -14.292 73.531 1.00 96.69 313 GLN A O 1
ATOM 2536 N N . GLU A 1 314 ? -49.022 -14.387 71.300 1.00 97.00 314 GLU A N 1
ATOM 2537 C CA . GLU A 1 314 ? -50.420 -14.725 71.010 1.00 97.00 314 GLU A CA 1
ATOM 2538 C C . GLU A 1 314 ? -50.825 -16.045 71.679 1.00 97.00 314 GLU A C 1
ATOM 2540 O O . GLU A 1 314 ? -51.816 -16.081 72.406 1.00 97.00 314 GLU A O 1
ATOM 2545 N N . ALA A 1 315 ? -50.030 -17.111 71.535 1.00 96.50 315 ALA A N 1
ATOM 2546 C CA . ALA A 1 315 ? -50.283 -18.394 72.192 1.00 96.50 315 ALA A CA 1
ATOM 2547 C C . ALA A 1 315 ? -50.359 -18.263 73.727 1.00 96.50 315 ALA A C 1
ATOM 2549 O O . ALA A 1 315 ? -51.224 -18.868 74.368 1.00 96.50 315 ALA A O 1
ATOM 2550 N N . THR A 1 316 ? -49.506 -17.422 74.319 1.00 97.38 316 THR A N 1
ATOM 2551 C CA . THR A 1 316 ? -49.509 -17.123 75.761 1.00 97.38 316 THR A CA 1
ATOM 2552 C C . THR A 1 316 ? -50.767 -16.352 76.183 1.00 97.38 316 THR A C 1
ATOM 2554 O O . THR A 1 316 ? -51.405 -16.692 77.186 1.00 97.38 316 THR A O 1
ATOM 2557 N N . LEU A 1 317 ? -51.183 -15.350 75.401 1.00 97.06 317 LEU A N 1
ATOM 2558 C CA . LEU A 1 317 ? -52.420 -14.597 75.628 1.00 97.06 317 LEU A CA 1
ATOM 2559 C C . LEU A 1 317 ? -53.659 -15.489 75.471 1.00 97.06 317 LEU A C 1
ATOM 2561 O O . LEU A 1 317 ? -54.529 -15.476 76.341 1.00 97.06 317 LEU A O 1
ATOM 2565 N N . LEU A 1 318 ? -53.711 -16.333 74.438 1.00 97.69 318 LEU A N 1
ATOM 2566 C CA . LEU A 1 318 ? -54.763 -17.330 74.239 1.00 97.69 318 LEU A CA 1
ATOM 2567 C C . LEU A 1 318 ? -54.829 -18.307 75.417 1.00 97.69 318 LEU A C 1
ATOM 2569 O O . LEU A 1 318 ? -55.919 -18.561 75.937 1.00 97.69 318 LEU A O 1
ATOM 2573 N N . GLN A 1 319 ? -53.693 -18.813 75.910 1.00 96.88 319 GLN A N 1
ATOM 2574 C CA . GLN A 1 319 ? -53.662 -19.662 77.104 1.00 96.88 319 GLN A CA 1
ATOM 2575 C C . GLN A 1 319 ? -54.220 -18.920 78.332 1.00 96.88 319 GLN A C 1
ATOM 2577 O O . GLN A 1 319 ? -54.978 -19.499 79.119 1.00 96.88 319 GLN A O 1
ATOM 2582 N N . ARG A 1 320 ? -53.914 -17.625 78.485 1.00 97.06 320 ARG A N 1
ATOM 2583 C CA . ARG A 1 320 ? -54.444 -16.791 79.574 1.00 97.06 320 ARG A CA 1
ATOM 2584 C C . ARG A 1 320 ? -55.946 -16.529 79.445 1.00 97.06 320 ARG A C 1
ATOM 2586 O O . ARG A 1 320 ? -56.644 -16.613 80.456 1.00 97.06 320 ARG A O 1
ATOM 2593 N N . VAL A 1 321 ? -56.459 -16.294 78.238 1.00 96.88 321 VAL A N 1
ATOM 2594 C CA . VAL A 1 321 ? -57.903 -16.199 77.962 1.00 96.88 321 VAL A CA 1
ATOM 2595 C C . VAL A 1 321 ? -58.596 -17.510 78.338 1.00 96.88 321 VAL A C 1
ATOM 2597 O O . VAL A 1 321 ? -59.558 -17.484 79.099 1.00 96.88 321 VAL A O 1
ATOM 2600 N N . HIS A 1 322 ? -58.057 -18.669 77.945 1.00 96.62 322 HIS A N 1
ATOM 2601 C CA . HIS A 1 322 ? -58.604 -19.974 78.343 1.00 96.62 322 HIS A CA 1
ATOM 2602 C C . HIS A 1 322 ? -58.584 -20.196 79.870 1.00 96.62 322 HIS A C 1
ATOM 2604 O O . HIS A 1 322 ? -59.538 -20.749 80.423 1.00 96.62 322 HIS A O 1
ATOM 2610 N N . GLN A 1 323 ? -57.544 -19.746 80.586 1.00 96.44 323 GLN A N 1
ATOM 2611 C CA . GLN A 1 323 ? -57.520 -19.772 82.059 1.00 96.44 323 GLN A CA 1
ATOM 2612 C C . GLN A 1 323 ? -58.618 -18.888 82.673 1.00 96.44 323 GLN A C 1
ATOM 2614 O O . GLN A 1 323 ? -59.268 -19.297 83.638 1.00 96.44 323 GLN A O 1
ATOM 2619 N N . LEU A 1 324 ? -58.819 -17.679 82.140 1.00 96.44 324 LEU A N 1
ATOM 2620 C CA . LEU A 1 324 ? -59.847 -16.751 82.614 1.00 96.44 324 LEU A CA 1
ATOM 2621 C C . LEU A 1 324 ? -61.254 -17.268 82.300 1.00 96.44 324 LEU A C 1
ATOM 2623 O O . LEU A 1 324 ? -62.102 -17.239 83.187 1.00 96.44 324 LEU A O 1
ATOM 2627 N N . GLN A 1 325 ? -61.474 -17.849 81.119 1.00 96.00 325 GLN A N 1
ATOM 2628 C CA . GLN A 1 325 ? -62.738 -18.482 80.746 1.00 96.00 325 GLN A CA 1
ATOM 2629 C C . GLN A 1 325 ? -63.080 -19.647 81.685 1.00 96.00 325 GLN A C 1
ATOM 2631 O O . GLN A 1 325 ? -64.189 -19.719 82.200 1.00 96.00 325 GLN A O 1
ATOM 2636 N N . ARG A 1 326 ? -62.113 -20.518 82.018 1.00 95.56 326 ARG A N 1
ATOM 2637 C CA . ARG A 1 326 ? -62.318 -21.587 83.019 1.00 95.56 326 ARG A CA 1
ATOM 2638 C C . ARG A 1 326 ? -62.716 -21.026 84.392 1.00 95.56 326 ARG A C 1
ATOM 2640 O O . ARG A 1 326 ? -63.600 -21.583 85.040 1.00 95.56 326 ARG A O 1
ATOM 2647 N N . LYS A 1 327 ? -62.107 -19.915 84.828 1.00 95.94 327 LYS A N 1
ATOM 2648 C CA . LYS A 1 327 ? -62.460 -19.228 86.087 1.00 95.94 327 LYS A CA 1
ATOM 2649 C C . LYS A 1 327 ? -63.834 -18.549 86.029 1.00 95.94 327 LYS A C 1
ATOM 2651 O O . LYS A 1 327 ? -64.539 -18.564 87.035 1.00 95.94 327 LYS A O 1
ATOM 2656 N N . LEU A 1 328 ? -64.215 -17.984 84.883 1.00 96.00 328 LEU A N 1
ATOM 2657 C CA . LEU A 1 328 ? -65.531 -17.389 84.652 1.00 96.00 328 LEU A CA 1
ATOM 2658 C C . LEU A 1 328 ? -66.619 -18.466 84.699 1.00 96.00 328 LEU A C 1
ATOM 2660 O O . LEU A 1 328 ? -67.516 -18.363 85.527 1.00 96.00 328 LEU A O 1
ATOM 2664 N N . ASN A 1 329 ? -66.466 -19.545 83.929 1.00 94.81 329 ASN A N 1
ATOM 2665 C CA . ASN A 1 329 ? -67.394 -20.677 83.910 1.00 94.81 329 ASN A CA 1
ATOM 2666 C C . ASN A 1 329 ? -67.544 -21.324 85.305 1.00 94.81 329 ASN A C 1
ATOM 2668 O O . ASN A 1 329 ? -68.640 -21.712 85.697 1.00 94.81 329 ASN A O 1
ATOM 2672 N N . HIS A 1 330 ? -66.462 -21.422 86.090 1.00 94.25 330 HIS A N 1
ATOM 2673 C CA . HIS A 1 330 ? -66.534 -21.903 87.476 1.00 94.25 330 HIS A CA 1
ATOM 2674 C C . HIS A 1 330 ? -67.287 -20.933 88.406 1.00 94.25 330 HIS A C 1
ATOM 2676 O O . HIS A 1 330 ? -68.058 -21.376 89.255 1.00 94.25 330 HIS A O 1
ATOM 2682 N N . ARG A 1 331 ? -67.112 -19.614 88.234 1.00 93.50 331 ARG A N 1
ATOM 2683 C CA . ARG A 1 331 ? -67.882 -18.602 88.977 1.00 93.50 331 ARG A CA 1
ATOM 2684 C C . ARG A 1 331 ? -69.357 -18.580 88.578 1.00 93.50 331 ARG A C 1
ATOM 2686 O O . ARG A 1 331 ? -70.183 -18.468 89.471 1.00 93.50 331 ARG A O 1
ATOM 2693 N N . GLN A 1 332 ? -69.679 -18.733 87.293 1.00 92.94 332 GLN A N 1
ATOM 2694 C CA . GLN A 1 332 ? -71.056 -18.861 86.801 1.00 92.94 332 GLN A CA 1
ATOM 2695 C C . GLN A 1 332 ? -71.747 -20.055 87.463 1.00 92.94 332 GLN A C 1
ATOM 2697 O O . GLN A 1 332 ? -72.727 -19.848 88.165 1.00 92.94 332 GLN A O 1
ATOM 2702 N N . ARG A 1 333 ? -71.135 -21.247 87.419 1.00 93.19 333 ARG A N 1
ATOM 2703 C CA . ARG A 1 333 ? -71.631 -22.436 88.137 1.00 93.19 333 ARG A CA 1
ATOM 2704 C C . ARG A 1 333 ? -71.812 -22.225 89.637 1.00 93.19 333 ARG A C 1
ATOM 2706 O O . ARG A 1 333 ? -72.760 -22.741 90.210 1.00 93.19 333 ARG A O 1
ATOM 2713 N N . LYS A 1 334 ? -70.927 -21.467 90.296 1.00 93.25 334 LYS A N 1
ATOM 2714 C CA . LYS A 1 334 ? -71.108 -21.145 91.720 1.00 93.25 334 LYS A CA 1
ATOM 2715 C C . LYS A 1 334 ? -72.265 -20.163 91.962 1.00 93.25 334 LYS A C 1
ATOM 2717 O O . LYS A 1 334 ? -72.919 -20.271 92.988 1.00 93.25 334 LYS A O 1
ATOM 2722 N N . VAL A 1 335 ? -72.528 -19.228 91.049 1.00 93.44 335 VAL A N 1
ATOM 2723 C CA . VAL A 1 335 ? -73.701 -18.336 91.119 1.00 93.44 335 VAL A CA 1
ATOM 2724 C C . VAL A 1 335 ? -74.994 -19.089 90.787 1.00 93.44 335 VAL A C 1
ATOM 2726 O O . VAL A 1 335 ? -76.016 -18.802 91.392 1.00 93.44 335 VAL A O 1
ATOM 2729 N N . GLU A 1 336 ? -74.946 -20.068 89.883 1.00 92.50 336 GLU A N 1
ATOM 2730 C CA . GLU A 1 336 ? -76.052 -20.987 89.583 1.00 92.50 336 GLU A CA 1
ATOM 2731 C C . GLU A 1 336 ? -76.385 -21.859 90.806 1.00 92.50 336 GLU A C 1
ATOM 2733 O O . GLU A 1 336 ? -77.535 -21.882 91.224 1.00 92.50 336 GLU A O 1
ATOM 2738 N N . LEU A 1 337 ? -75.385 -22.463 91.461 1.00 94.19 337 LEU A N 1
ATOM 2739 C CA . LEU A 1 337 ? -75.579 -23.216 92.710 1.00 94.19 337 LEU A CA 1
ATOM 2740 C C . LEU A 1 337 ? -76.117 -22.337 93.850 1.00 94.19 337 LEU A C 1
ATOM 2742 O O . LEU A 1 337 ? -77.113 -22.691 94.461 1.00 94.19 337 LEU A O 1
ATOM 2746 N N . LEU A 1 338 ? -75.533 -21.156 94.091 1.00 92.00 338 LEU A 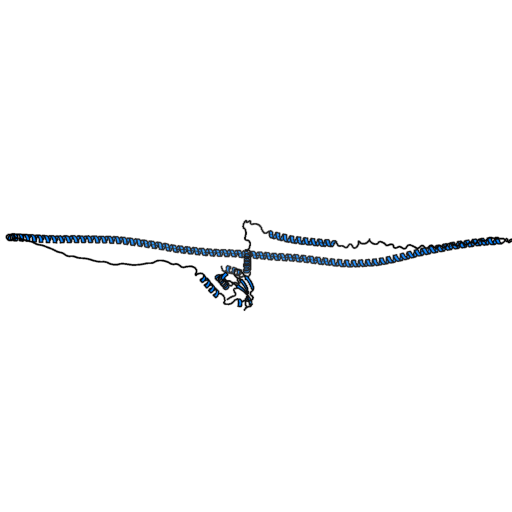N 1
ATOM 2747 C CA . LEU A 1 338 ? -76.032 -20.213 95.109 1.00 92.00 338 LEU A CA 1
ATOM 2748 C C . LEU A 1 338 ? -77.438 -19.673 94.794 1.00 92.00 338 LEU A C 1
ATOM 2750 O O . LEU A 1 338 ? -78.136 -19.218 95.696 1.00 92.00 338 LEU A O 1
ATOM 2754 N N . ARG A 1 339 ? -77.846 -19.684 93.520 1.00 92.19 339 ARG A N 1
ATOM 2755 C CA . ARG A 1 339 ? -79.221 -19.395 93.105 1.00 92.19 339 ARG A CA 1
ATOM 2756 C C . ARG A 1 339 ? -80.142 -20.565 93.444 1.00 92.19 339 ARG A C 1
ATOM 2758 O O . ARG A 1 339 ? -81.202 -20.310 93.992 1.00 92.19 339 ARG A O 1
ATOM 2765 N N . GLN A 1 340 ? -79.731 -21.800 93.162 1.00 90.12 340 GLN A N 1
ATOM 2766 C CA . GLN A 1 340 ? -80.500 -22.997 93.513 1.00 90.12 340 GLN A CA 1
ATOM 2767 C C . GLN A 1 340 ? -80.659 -23.127 95.032 1.00 90.12 340 GLN A C 1
ATOM 2769 O O . GLN A 1 340 ? -81.782 -23.244 95.488 1.00 90.12 340 GLN A O 1
ATOM 2774 N N . GLU A 1 341 ? -79.591 -22.957 95.819 1.00 90.69 341 GLU A N 1
ATOM 2775 C CA . GLU A 1 341 ? -79.646 -22.930 97.294 1.00 90.69 341 GLU A CA 1
ATOM 2776 C C . GLU A 1 341 ? -80.605 -21.843 97.834 1.00 90.69 341 GLU A C 1
ATOM 2778 O O . GLU A 1 341 ? -81.232 -22.021 98.877 1.00 90.69 341 GLU A O 1
ATOM 2783 N N . LEU A 1 342 ? -80.731 -20.704 97.136 1.00 90.06 342 LEU A N 1
ATOM 2784 C CA . LEU A 1 342 ? -81.653 -19.622 97.499 1.00 90.06 342 LEU A CA 1
ATOM 2785 C C . LEU A 1 342 ? -83.097 -19.905 97.057 1.00 90.06 342 LEU A C 1
ATOM 2787 O O . LEU A 1 342 ? -84.027 -19.525 97.761 1.00 90.06 342 LEU A O 1
ATOM 2791 N N . GLU A 1 343 ? -83.286 -20.544 95.903 1.00 87.62 343 GLU A N 1
ATOM 2792 C CA . GLU A 1 343 ? -84.592 -20.961 95.384 1.00 87.62 343 GLU A CA 1
ATOM 2793 C C . GLU A 1 343 ? -85.154 -22.122 96.233 1.00 87.62 343 GLU A C 1
ATOM 2795 O O . GLU A 1 343 ? -86.291 -22.019 96.684 1.00 87.62 343 GLU A O 1
ATOM 2800 N N . GLU A 1 344 ? -84.331 -23.113 96.600 1.00 87.44 344 GLU A N 1
ATOM 2801 C CA . GLU A 1 344 ? -84.637 -24.173 97.579 1.00 87.44 344 GLU A CA 1
ATOM 2802 C C . GLU A 1 344 ? -85.012 -23.586 98.949 1.00 87.44 344 GLU A C 1
ATOM 2804 O O . GLU A 1 344 ? -86.076 -23.902 99.473 1.00 87.44 344 GLU A O 1
ATOM 2809 N N . GLN A 1 345 ? -84.222 -22.654 99.507 1.00 82.50 345 GLN A N 1
ATOM 2810 C CA . GLN A 1 345 ? -84.614 -21.980 100.756 1.00 82.50 345 GLN A CA 1
ATOM 2811 C C . GLN A 1 345 ? -85.914 -21.180 100.613 1.00 82.50 345 GLN A C 1
ATOM 2813 O O . GLN A 1 345 ? -86.676 -21.081 101.570 1.00 82.50 345 GLN A O 1
ATOM 2818 N N . GLN A 1 346 ? -86.191 -20.584 99.450 1.00 80.31 346 GLN A N 1
ATOM 2819 C CA . GLN A 1 346 ? -87.444 -19.863 99.229 1.00 80.31 346 GLN A CA 1
ATOM 2820 C C . GLN A 1 346 ? -88.644 -20.817 99.114 1.00 80.31 346 GLN A C 1
ATOM 2822 O O . GLN A 1 346 ? -89.761 -20.407 99.435 1.00 80.31 346 GLN A O 1
ATOM 2827 N N . GLU A 1 347 ? -88.441 -22.057 98.667 1.00 80.69 347 GLU A N 1
ATOM 2828 C CA . GLU A 1 347 ? -89.445 -23.125 98.696 1.00 80.69 347 GLU A CA 1
ATOM 2829 C C . GLU A 1 347 ? -89.635 -23.659 100.128 1.00 80.69 347 GLU A C 1
ATOM 2831 O O . GLU A 1 347 ? -90.766 -23.633 100.606 1.00 80.69 347 GLU A O 1
ATOM 2836 N N . ASP A 1 348 ? -88.563 -23.971 100.871 1.00 84.00 348 ASP A N 1
ATOM 2837 C CA . ASP A 1 348 ? -88.615 -24.339 102.302 1.00 84.00 348 ASP A CA 1
ATOM 2838 C C . ASP A 1 348 ? -89.369 -23.286 103.139 1.00 84.00 348 ASP A C 1
ATOM 2840 O O . ASP A 1 348 ? -90.294 -23.613 103.885 1.00 84.00 348 ASP A O 1
ATOM 2844 N N . TRP A 1 349 ? -89.026 -21.998 102.990 1.00 74.38 349 TRP A N 1
ATOM 2845 C CA . TRP A 1 349 ? -89.722 -20.907 103.686 1.00 74.38 349 TRP A CA 1
ATOM 2846 C C . TRP A 1 349 ? -91.188 -20.779 103.254 1.00 74.38 349 TRP A C 1
ATOM 2848 O O . TRP A 1 349 ? -92.019 -20.388 104.072 1.00 74.38 349 TRP A O 1
ATOM 2858 N N . GLN A 1 350 ? -91.534 -21.081 101.997 1.00 75.12 350 GLN A N 1
ATOM 2859 C CA . GLN A 1 350 ? -92.928 -21.069 101.538 1.00 75.12 350 GLN A CA 1
ATOM 2860 C C . GLN A 1 350 ? -93.720 -22.256 102.089 1.00 75.12 350 GLN A C 1
ATOM 2862 O O . GLN A 1 350 ? -94.870 -22.067 102.485 1.00 75.12 350 GLN A O 1
ATOM 2867 N N . ASP A 1 351 ? -93.127 -23.445 102.157 1.00 79.50 351 ASP A N 1
ATOM 2868 C CA . ASP A 1 351 ? -93.766 -24.642 102.699 1.00 79.50 351 ASP A CA 1
ATOM 2869 C C . ASP A 1 351 ? -93.890 -24.586 104.227 1.00 79.50 351 ASP A C 1
ATOM 2871 O O . ASP A 1 351 ? -94.942 -24.951 104.754 1.00 79.50 351 ASP A O 1
ATOM 2875 N N . GLU A 1 352 ? -92.919 -24.020 104.954 1.00 85.19 352 GLU A N 1
ATOM 2876 C CA . GLU A 1 352 ? -93.074 -23.740 106.388 1.00 85.19 352 GLU A CA 1
ATOM 2877 C C . GLU A 1 352 ? -94.167 -22.683 106.633 1.00 85.19 352 GLU A C 1
ATOM 2879 O O . GLU A 1 352 ? -95.028 -22.867 107.501 1.00 85.19 352 GLU A O 1
ATOM 2884 N N . LEU A 1 353 ? -94.228 -21.616 105.821 1.00 79.25 353 LEU A N 1
ATOM 2885 C CA . LEU A 1 353 ? -95.307 -20.626 105.916 1.00 79.25 353 LEU A CA 1
ATOM 2886 C C . LEU A 1 353 ? -96.676 -21.249 105.594 1.00 79.25 353 LEU A C 1
ATOM 2888 O O . LEU A 1 353 ? -97.656 -20.973 106.289 1.00 79.25 353 LEU A O 1
ATOM 2892 N N . GLN A 1 354 ? -96.756 -22.119 104.582 1.00 76.69 354 GLN A N 1
ATOM 2893 C CA . GLN A 1 354 ? -97.965 -22.877 104.258 1.00 76.69 354 GLN A CA 1
ATOM 2894 C C . GLN A 1 354 ? -98.342 -23.852 105.374 1.00 76.69 354 GLN A C 1
ATOM 2896 O O . GLN A 1 354 ? -99.527 -23.957 105.684 1.00 76.69 354 GLN A O 1
ATOM 2901 N N . ALA A 1 355 ? -97.384 -24.523 106.014 1.00 80.94 355 ALA A N 1
ATOM 2902 C CA . ALA A 1 355 ? -97.631 -25.415 107.142 1.00 80.94 355 ALA A CA 1
ATOM 2903 C C . ALA A 1 355 ? -98.188 -24.644 108.347 1.00 80.94 355 ALA A C 1
ATOM 2905 O O . ALA A 1 355 ? -99.210 -25.046 108.903 1.00 80.94 355 ALA A O 1
ATOM 2906 N N . VAL A 1 356 ? -97.607 -23.490 108.695 1.00 83.81 356 VAL A N 1
ATOM 2907 C CA . VAL A 1 356 ? -98.121 -22.601 109.753 1.00 83.81 356 VAL A CA 1
ATOM 2908 C C . VAL A 1 356 ? -99.515 -22.067 109.403 1.00 83.81 356 VAL A C 1
ATOM 2910 O O . VAL A 1 356 ? -100.406 -22.059 110.255 1.00 83.81 356 VAL A O 1
ATOM 2913 N N . VAL A 1 357 ? -99.758 -21.677 108.146 1.00 82.62 357 VAL A N 1
ATOM 2914 C CA . VAL A 1 357 ? -101.085 -21.239 107.679 1.00 82.62 357 VAL A CA 1
ATOM 2915 C C . VAL A 1 357 ? -102.099 -22.387 107.702 1.00 82.62 357 VAL A C 1
ATOM 2917 O O . VAL A 1 357 ? -103.234 -22.172 108.124 1.00 82.62 357 VAL A O 1
ATOM 2920 N N . GLN A 1 358 ? -101.727 -23.606 107.308 1.00 80.50 358 GLN A N 1
ATOM 2921 C CA . GLN A 1 358 ? -102.603 -24.779 107.370 1.00 80.50 358 GLN A CA 1
ATOM 2922 C C . GLN A 1 358 ? -102.876 -25.213 108.812 1.00 80.50 358 GLN A C 1
ATOM 2924 O O . GLN A 1 358 ? -104.015 -25.547 109.128 1.00 80.50 358 GLN A O 1
ATOM 2929 N N . GLU A 1 359 ? -101.893 -25.147 109.710 1.00 82.50 359 GLU A N 1
ATOM 2930 C CA . GLU A 1 359 ? -102.086 -25.435 111.130 1.00 82.50 359 GLU A CA 1
ATOM 2931 C C . GLU A 1 359 ? -102.978 -24.370 111.791 1.00 82.50 359 GLU A C 1
ATOM 2933 O O . GLU A 1 359 ? -103.883 -24.710 112.552 1.00 82.50 359 GLU A O 1
ATOM 2938 N N . ALA A 1 360 ? -102.816 -23.089 111.441 1.00 79.62 360 ALA A N 1
ATOM 2939 C CA . ALA A 1 360 ? -103.709 -22.012 111.865 1.00 79.62 360 ALA A CA 1
ATOM 2940 C C . ALA A 1 360 ? -105.131 -22.185 111.299 1.00 79.62 360 ALA A C 1
ATOM 2942 O O . ALA A 1 360 ? -106.107 -22.049 112.038 1.00 79.62 360 ALA A O 1
ATOM 2943 N N . GLN A 1 361 ? -105.275 -22.560 110.023 1.00 79.88 361 GLN A N 1
ATOM 2944 C CA . GLN A 1 361 ? -106.567 -22.905 109.424 1.00 79.88 361 GLN A CA 1
ATOM 2945 C C . GLN A 1 361 ? -107.190 -24.144 110.071 1.00 79.88 361 GLN A C 1
ATOM 2947 O O . GLN A 1 361 ? -108.405 -24.179 110.234 1.00 79.88 361 GLN A O 1
ATOM 2952 N N . TRP A 1 362 ? -106.403 -25.153 110.450 1.00 77.56 362 TRP A N 1
ATOM 2953 C CA . TRP A 1 362 ? -106.893 -26.346 111.137 1.00 77.56 362 TRP A CA 1
ATOM 2954 C C . TRP A 1 362 ? -107.297 -26.029 112.577 1.00 77.56 362 TRP A C 1
ATOM 2956 O O . TRP A 1 362 ? -108.380 -26.425 112.990 1.00 77.56 362 TRP A O 1
ATOM 2966 N N . LYS A 1 363 ? -106.518 -25.228 113.313 1.00 82.56 363 LYS A N 1
ATOM 2967 C CA . LYS A 1 363 ? -106.885 -24.696 114.638 1.00 82.56 363 LYS A CA 1
ATOM 2968 C C . LYS A 1 363 ? -108.154 -23.846 114.566 1.00 82.56 363 LYS A C 1
ATOM 2970 O O . LYS A 1 363 ? -109.031 -24.002 115.411 1.00 82.56 363 LYS A O 1
ATOM 2975 N N . MET A 1 364 ? -108.302 -23.011 113.536 1.00 79.06 364 MET A N 1
ATOM 2976 C CA . MET A 1 364 ? -109.519 -22.233 113.288 1.00 79.06 364 MET A CA 1
ATOM 2977 C C . MET A 1 364 ? -110.701 -23.129 112.900 1.00 79.06 364 MET A C 1
ATOM 2979 O O . MET A 1 364 ? -111.784 -22.937 113.436 1.00 79.06 364 MET A O 1
ATOM 2983 N N . LYS A 1 365 ? -110.513 -24.142 112.045 1.00 79.62 365 LYS A N 1
ATOM 2984 C CA . LYS A 1 365 ? -111.545 -25.141 111.710 1.00 79.62 365 LYS A CA 1
ATOM 2985 C C . LYS A 1 365 ? -111.928 -25.988 112.922 1.00 79.62 365 LYS A C 1
ATOM 2987 O O . LYS A 1 365 ? -113.102 -26.257 113.101 1.00 79.62 365 LYS A O 1
ATOM 2992 N N . ALA A 1 366 ? -110.990 -26.353 113.792 1.00 81.44 366 ALA A N 1
ATOM 2993 C CA . ALA A 1 366 ? -111.250 -27.086 115.030 1.00 81.44 366 ALA A CA 1
ATOM 2994 C C . ALA A 1 366 ? -111.928 -26.203 116.090 1.00 81.44 366 ALA A C 1
ATOM 2996 O O . ALA A 1 366 ? -112.786 -26.684 116.823 1.00 81.44 366 ALA A O 1
ATOM 2997 N N . MET A 1 367 ? -111.608 -24.906 116.151 1.00 77.56 367 MET A N 1
ATOM 2998 C CA . MET A 1 367 ? -112.368 -23.926 116.933 1.00 77.56 367 MET A CA 1
ATOM 2999 C C . MET A 1 367 ? -113.778 -23.751 116.359 1.00 77.56 367 MET A C 1
ATOM 3001 O O . MET A 1 367 ? -114.736 -23.765 117.119 1.00 77.56 367 MET A O 1
ATOM 3005 N N . GLN A 1 368 ? -113.927 -23.652 115.037 1.00 73.19 368 GLN A N 1
ATOM 3006 C CA . GLN A 1 368 ? -115.222 -23.571 114.363 1.00 73.19 368 GLN A CA 1
ATOM 3007 C C . GLN A 1 368 ? -116.033 -24.858 114.504 1.00 73.19 368 GLN A C 1
ATOM 3009 O O . GLN A 1 368 ? -117.236 -24.752 114.668 1.00 73.19 368 GLN A O 1
ATOM 3014 N N . GLU A 1 369 ? -115.435 -26.052 114.484 1.00 79.00 369 GLU A N 1
ATOM 3015 C CA . GLU A 1 369 ? -116.156 -27.300 114.749 1.00 79.00 369 GLU A CA 1
ATOM 3016 C C . GLU A 1 369 ? -116.503 -27.430 116.231 1.00 79.00 369 GLU A C 1
ATOM 3018 O O . GLU A 1 369 ? -117.649 -27.730 116.523 1.00 79.00 369 GLU A O 1
ATOM 3023 N N . ARG A 1 370 ? -115.621 -27.063 117.175 1.00 75.62 370 ARG A N 1
ATOM 3024 C CA . ARG A 1 370 ? -116.001 -26.939 118.597 1.00 75.62 370 ARG A CA 1
ATOM 3025 C C . ARG A 1 370 ? -117.146 -25.952 118.795 1.00 75.62 370 ARG A C 1
ATOM 3027 O O . ARG A 1 370 ? -118.077 -26.255 119.527 1.00 75.62 370 ARG A O 1
ATOM 3034 N N . HIS A 1 371 ? -117.126 -24.813 118.109 1.00 75.56 371 HIS A N 1
ATOM 3035 C CA . HIS A 1 371 ? -118.184 -23.811 118.201 1.00 75.56 371 HIS A CA 1
ATOM 3036 C C . HIS A 1 371 ? -119.440 -24.211 117.408 1.00 75.56 371 HIS A C 1
ATOM 3038 O O . HIS A 1 371 ? -120.541 -23.828 117.783 1.00 75.56 371 HIS A O 1
ATOM 3044 N N . LYS A 1 372 ? -119.316 -25.061 116.376 1.00 73.75 372 LYS A N 1
ATOM 3045 C CA . LYS A 1 372 ? -120.420 -25.799 115.739 1.00 73.75 372 LYS A CA 1
ATOM 3046 C C . LYS A 1 372 ? -120.908 -26.958 116.599 1.00 73.75 372 LYS A C 1
ATOM 3048 O O . LYS A 1 372 ? -122.021 -27.399 116.380 1.00 73.75 372 LYS A O 1
ATOM 3053 N N . GLU A 1 373 ? -120.137 -27.469 117.551 1.00 70.88 373 GLU A N 1
ATOM 3054 C CA . GLU A 1 373 ? -120.531 -28.515 118.502 1.00 70.88 373 GLU A CA 1
ATOM 3055 C C . GLU A 1 373 ? -121.173 -27.911 119.755 1.00 70.88 373 GLU A C 1
ATOM 3057 O O . GLU A 1 373 ? -122.146 -28.453 120.266 1.00 70.88 373 GLU A O 1
ATOM 3062 N N . GLU A 1 374 ? -120.722 -26.736 120.192 1.00 68.38 374 GLU A N 1
ATOM 3063 C CA . GLU A 1 374 ? -121.441 -25.849 121.109 1.00 68.38 374 GLU A CA 1
ATOM 3064 C C . GLU A 1 374 ? -122.739 -25.359 120.467 1.00 68.38 374 GLU A C 1
ATOM 3066 O O . GLU A 1 374 ? -123.804 -25.532 121.057 1.00 68.38 374 GLU A O 1
ATOM 3071 N N . MET A 1 375 ? -122.688 -24.869 119.222 1.00 61.75 375 MET A N 1
ATOM 3072 C CA . MET A 1 375 ? -123.891 -24.593 118.442 1.00 61.75 375 MET A CA 1
ATOM 3073 C C . MET A 1 375 ? -124.713 -25.858 118.228 1.00 61.75 375 MET A C 1
ATOM 3075 O O . MET A 1 375 ? -125.903 -25.743 118.393 1.00 61.75 375 MET A O 1
ATOM 3079 N N . LYS A 1 376 ? -124.179 -27.062 117.971 1.00 66.38 376 LYS A N 1
ATOM 3080 C CA . LYS A 1 376 ? -124.992 -28.298 117.870 1.00 66.38 376 LYS A CA 1
ATOM 3081 C C . LYS A 1 376 ? -125.577 -28.722 119.214 1.00 66.38 376 LYS A C 1
ATOM 3083 O O . LYS A 1 376 ? -126.660 -29.279 119.212 1.00 66.38 376 LYS A O 1
ATOM 3088 N N . ARG A 1 377 ? -124.955 -28.429 120.360 1.00 63.28 377 ARG A N 1
ATOM 3089 C CA . ARG A 1 377 ? -125.570 -28.620 121.691 1.00 63.28 377 ARG A CA 1
ATOM 3090 C C . ARG A 1 377 ? -126.708 -27.616 121.912 1.00 63.28 377 ARG A C 1
ATOM 3092 O O . ARG A 1 377 ? -127.803 -27.986 122.328 1.00 63.28 377 ARG A O 1
ATOM 3099 N N . MET A 1 378 ? -126.483 -26.354 121.556 1.00 58.34 378 MET A N 1
ATOM 3100 C CA . MET A 1 378 ? -127.472 -25.271 121.618 1.00 58.34 378 MET A CA 1
ATOM 3101 C C . MET A 1 378 ? -128.572 -25.404 120.545 1.00 58.34 378 MET A C 1
ATOM 3103 O O . MET A 1 378 ? -129.705 -24.987 120.749 1.00 58.34 378 MET A O 1
ATOM 3107 N N . GLN A 1 379 ? -128.268 -26.063 119.431 1.00 55.53 379 GLN A N 1
ATOM 3108 C CA . GLN A 1 379 ? -129.141 -26.344 118.298 1.00 55.53 379 GLN A CA 1
ATOM 3109 C C . GLN A 1 379 ? -129.823 -27.699 118.461 1.00 55.53 379 GLN A C 1
ATOM 3111 O O . GLN A 1 379 ? -130.927 -27.829 117.982 1.00 55.53 379 GLN A O 1
ATOM 3116 N N . GLN A 1 380 ? -129.308 -28.646 119.249 1.00 55.69 380 GLN A N 1
ATOM 3117 C CA . GLN A 1 380 ? -130.101 -29.753 119.804 1.00 55.69 380 GLN A CA 1
ATOM 3118 C C . GLN A 1 380 ? -131.152 -29.214 120.790 1.00 55.69 380 GLN A C 1
ATOM 3120 O O . GLN A 1 380 ? -132.296 -29.661 120.775 1.00 55.69 380 GLN A O 1
ATOM 3125 N N . MET A 1 381 ? -130.816 -28.178 121.574 1.00 51.28 381 MET A N 1
ATOM 3126 C CA . MET A 1 381 ? -131.780 -27.449 122.417 1.00 51.28 381 MET A CA 1
ATOM 3127 C C . MET A 1 381 ? -132.820 -26.634 121.607 1.00 51.28 381 MET A C 1
ATOM 3129 O O . MET A 1 381 ? -133.882 -26.283 122.130 1.00 51.28 381 MET A O 1
ATOM 3133 N N . LEU A 1 382 ? -132.539 -26.329 120.331 1.00 54.25 382 LEU A N 1
ATOM 3134 C CA . LEU A 1 382 ? -133.430 -25.569 119.440 1.00 54.25 382 LEU A CA 1
ATOM 3135 C C . LEU A 1 382 ? -134.091 -26.414 118.334 1.00 54.25 382 LEU A C 1
ATOM 3137 O O . LEU A 1 382 ? -135.166 -26.044 117.896 1.00 54.25 382 LEU A O 1
ATOM 3141 N N . GLN A 1 383 ? -133.565 -27.579 117.950 1.00 46.56 383 GLN A N 1
ATOM 3142 C CA . GLN A 1 383 ? -134.141 -28.496 116.948 1.00 46.56 383 GLN A CA 1
ATOM 3143 C C . GLN A 1 383 ? -135.272 -29.365 117.511 1.00 46.56 383 GLN A C 1
ATOM 3145 O O . GLN A 1 383 ? -135.962 -30.042 116.758 1.00 46.56 383 GLN A O 1
ATOM 3150 N N . TYR A 1 384 ? -135.564 -29.248 118.809 1.00 44.78 384 TYR A N 1
ATOM 3151 C CA . TYR A 1 384 ? -136.900 -29.560 119.330 1.00 44.78 384 TYR A CA 1
ATOM 3152 C C . TYR A 1 384 ? -137.957 -28.493 118.936 1.00 44.78 384 TYR A C 1
ATOM 3154 O O . TYR A 1 384 ? -139.111 -28.578 119.352 1.00 44.78 384 TYR A O 1
ATOM 3162 N N . ARG A 1 385 ? -137.571 -27.465 118.160 1.00 41.62 385 ARG A N 1
ATOM 3163 C CA . ARG A 1 385 ? -138.398 -26.366 117.635 1.00 41.62 385 ARG A CA 1
ATOM 3164 C C . ARG A 1 385 ? -137.981 -25.972 116.195 1.00 41.62 385 ARG A C 1
ATOM 3166 O O . ARG A 1 385 ? -137.431 -24.891 116.009 1.00 41.62 385 ARG A O 1
ATOM 3173 N N . LEU A 1 386 ? -138.394 -26.780 115.201 1.00 37.38 386 LEU A N 1
ATOM 3174 C CA . LEU A 1 386 ? -138.386 -26.487 113.736 1.00 37.38 386 LEU A CA 1
ATOM 3175 C C . LEU A 1 386 ? -136.957 -26.582 113.096 1.00 37.38 386 LEU A C 1
ATOM 3177 O O . LEU A 1 386 ? -135.998 -26.185 113.748 1.00 37.38 386 LEU A O 1
ATOM 3181 N N . ALA A 1 387 ? -136.630 -27.170 111.925 1.00 29.84 387 ALA A N 1
ATOM 3182 C CA . ALA A 1 387 ? -137.265 -27.494 110.620 1.00 29.84 387 ALA A CA 1
ATOM 3183 C C . ALA A 1 387 ? -136.976 -26.475 109.449 1.00 29.84 387 ALA A C 1
ATOM 3185 O O . ALA A 1 387 ? -137.726 -25.514 109.315 1.00 29.84 387 ALA A O 1
ATOM 3186 N N . GLU A 1 388 ? -135.927 -26.744 108.614 1.00 29.11 388 GLU A N 1
ATOM 3187 C CA . GLU A 1 388 ? -135.641 -26.385 107.164 1.00 29.11 388 GLU A CA 1
ATOM 3188 C C . GLU A 1 388 ? -135.225 -24.924 106.707 1.00 29.11 388 GLU A C 1
ATOM 3190 O O . GLU A 1 388 ? -135.547 -23.978 107.417 1.00 29.11 388 GLU A O 1
ATOM 3195 N N . GLN A 1 389 ? -134.540 -24.576 105.562 1.00 28.22 389 GLN A N 1
ATOM 3196 C CA . GLN A 1 389 ? -133.645 -25.239 104.535 1.00 28.22 389 GLN A CA 1
ATOM 3197 C C . GLN A 1 389 ? -132.979 -24.252 103.462 1.00 28.22 389 GLN A C 1
ATOM 3199 O O . GLN A 1 389 ? -133.707 -23.461 102.877 1.00 28.22 389 GLN A O 1
ATOM 3204 N N . GLU A 1 390 ? -131.654 -24.374 103.136 1.00 37.06 390 GLU A N 1
ATOM 3205 C CA . GLU A 1 390 ? -130.826 -23.941 101.915 1.00 37.06 390 GLU A CA 1
ATOM 3206 C C . GLU A 1 390 ? -130.840 -22.457 101.352 1.00 37.06 390 GLU A C 1
ATOM 3208 O O . GLU A 1 390 ? -131.490 -21.630 101.976 1.00 37.06 390 GLU A O 1
ATOM 3213 N N . GLN A 1 391 ? -130.143 -21.919 100.291 1.00 34.28 391 GLN A N 1
ATOM 3214 C CA . GLN A 1 391 ? -129.105 -22.230 99.213 1.00 34.28 391 GLN A CA 1
ATOM 3215 C C . GLN A 1 391 ? -128.435 -20.864 98.698 1.00 34.28 391 GLN A C 1
ATOM 3217 O O . GLN A 1 391 ? -128.794 -19.855 99.299 1.00 34.28 391 GLN A O 1
ATOM 3222 N N . MET A 1 392 ? -127.539 -20.571 97.694 1.00 38.81 392 MET A N 1
ATOM 3223 C CA . MET A 1 392 ? -126.698 -21.195 96.599 1.00 38.81 392 MET A CA 1
ATOM 3224 C C . MET A 1 392 ? -125.425 -20.307 96.187 1.00 38.81 392 MET A C 1
ATOM 3226 O O . MET A 1 392 ? -124.796 -19.789 97.102 1.00 38.81 392 MET A O 1
ATOM 3230 N N . ASP A 1 393 ? -125.012 -20.134 94.889 1.00 34.62 393 ASP A N 1
ATOM 3231 C CA . ASP A 1 393 ? -123.731 -19.514 94.321 1.00 34.62 393 ASP A CA 1
ATOM 3232 C C . ASP A 1 393 ? -123.962 -18.774 92.925 1.00 34.62 393 ASP A C 1
ATOM 3234 O O . ASP A 1 393 ? -125.128 -18.767 92.532 1.00 34.62 393 ASP A O 1
ATOM 3238 N N . VAL A 1 394 ? -123.126 -18.099 92.062 1.00 37.50 394 VAL A N 1
ATOM 3239 C CA . VAL A 1 394 ? -121.668 -17.899 91.638 1.00 37.50 394 VAL A CA 1
ATOM 3240 C C . VAL A 1 394 ? -121.435 -16.400 91.156 1.00 37.50 394 VAL A C 1
ATOM 3242 O O . VAL A 1 394 ? -122.270 -15.586 91.537 1.00 37.50 394 VAL A O 1
ATOM 3245 N N . GLY A 1 395 ? -120.491 -15.801 90.352 1.00 35.34 395 GLY A N 1
ATOM 3246 C CA . GLY A 1 395 ? -119.304 -16.014 89.425 1.00 35.34 395 GLY A CA 1
ATOM 3247 C C . GLY A 1 395 ? -119.062 -14.703 88.550 1.00 35.34 395 GLY A C 1
ATOM 3248 O O . GLY A 1 395 ? -119.913 -13.828 88.668 1.00 35.34 395 GLY A O 1
ATOM 3249 N N . ALA A 1 396 ? -118.088 -14.354 87.649 1.00 37.19 396 ALA A N 1
ATOM 3250 C CA . ALA A 1 396 ? -116.735 -14.748 87.115 1.00 37.19 396 ALA A CA 1
ATOM 3251 C C . ALA A 1 396 ? -116.079 -13.564 86.245 1.00 37.19 396 ALA A C 1
ATOM 3253 O O . ALA A 1 396 ? -116.728 -12.526 86.133 1.00 37.19 396 ALA A O 1
ATOM 3254 N N . ALA A 1 397 ? -114.851 -13.635 85.631 1.00 37.41 397 ALA A N 1
ATOM 3255 C CA . ALA A 1 397 ? -114.150 -12.497 84.890 1.00 37.41 397 ALA A CA 1
ATOM 3256 C C . ALA A 1 397 ? -113.099 -12.836 83.728 1.00 37.41 397 ALA A C 1
ATOM 3258 O O . ALA A 1 397 ? -113.116 -13.968 83.255 1.00 37.41 397 ALA A O 1
ATOM 3259 N N . ALA A 1 398 ? -112.228 -11.895 83.214 1.00 40.84 398 ALA A N 1
ATOM 3260 C CA . ALA A 1 398 ? -111.422 -11.952 81.915 1.00 40.84 398 ALA A CA 1
ATOM 3261 C C . ALA A 1 398 ? -110.027 -11.163 81.795 1.00 40.84 398 ALA A C 1
ATOM 3263 O O . ALA A 1 398 ? -109.750 -10.387 82.704 1.00 40.84 398 ALA A O 1
ATOM 3264 N N . ALA A 1 399 ? -109.169 -11.291 80.710 1.00 38.28 399 ALA A N 1
ATOM 3265 C CA . ALA A 1 399 ? -107.882 -10.504 80.405 1.00 38.28 399 ALA A CA 1
ATOM 3266 C C . ALA A 1 399 ? -107.161 -10.644 78.967 1.00 38.28 399 ALA A C 1
ATOM 3268 O O . ALA A 1 399 ? -107.652 -11.421 78.153 1.00 38.28 399 ALA A O 1
ATOM 3269 N N . SER A 1 400 ? -106.027 -9.919 78.619 1.00 39.19 400 SER A N 1
ATOM 3270 C CA . SER A 1 400 ? -105.247 -9.892 77.286 1.00 39.19 400 SER A CA 1
ATOM 3271 C C . SER A 1 400 ? -103.755 -9.283 77.257 1.00 39.19 400 SER A C 1
ATOM 3273 O O . SER A 1 400 ? -103.316 -8.835 78.314 1.00 39.19 400 SER A O 1
ATOM 3275 N N . SER A 1 401 ? -102.945 -9.241 76.130 1.00 41.78 401 SER A N 1
ATOM 3276 C CA . SER A 1 401 ? -101.458 -8.835 76.038 1.00 41.78 401 SER A CA 1
ATOM 3277 C C . SER A 1 401 ? -100.800 -8.211 74.698 1.00 41.78 401 SER A C 1
ATOM 3279 O O . SER A 1 401 ? -101.535 -7.598 73.927 1.00 41.78 401 SER A O 1
ATOM 3281 N N . LYS A 1 402 ? -99.428 -8.206 74.462 1.00 35.88 402 LYS A N 1
ATOM 3282 C CA . LYS A 1 402 ? -98.539 -7.395 73.475 1.00 35.88 402 LYS A CA 1
ATOM 3283 C C . LYS A 1 402 ? -97.194 -8.120 73.000 1.00 35.88 402 LYS A C 1
ATOM 3285 O O . LYS A 1 402 ? -97.044 -9.238 73.469 1.00 35.88 402 LYS A O 1
ATOM 3290 N N . GLY A 1 403 ? -96.156 -7.709 72.173 1.00 31.38 403 GLY A N 1
ATOM 3291 C CA . GLY A 1 403 ? -95.560 -6.489 71.461 1.00 31.38 403 GLY A CA 1
ATOM 3292 C C . GLY A 1 403 ? -94.288 -6.772 70.504 1.00 31.38 403 GLY A C 1
ATOM 3293 O O . GLY A 1 403 ? -94.074 -7.949 70.239 1.00 31.38 403 GLY A O 1
ATOM 3294 N N . ALA A 1 404 ? -93.460 -5.804 69.947 1.00 34.66 404 ALA A N 1
ATOM 3295 C CA . ALA A 1 404 ? -92.399 -6.022 68.848 1.00 34.66 404 ALA A CA 1
ATOM 3296 C C . ALA A 1 404 ? -91.208 -4.966 68.575 1.00 34.66 404 ALA A C 1
ATOM 3298 O O . ALA A 1 404 ? -91.178 -3.969 69.291 1.00 34.66 404 ALA A O 1
ATOM 3299 N N . PHE A 1 405 ? -90.295 -5.169 67.541 1.00 30.27 405 PHE A N 1
ATOM 3300 C CA . PHE A 1 405 ? -89.347 -4.258 66.712 1.00 30.27 405 PHE A CA 1
ATOM 3301 C C . PHE A 1 405 ? -87.819 -4.709 66.490 1.00 30.27 405 PHE A C 1
ATOM 3303 O O . PHE A 1 405 ? -87.526 -5.788 66.996 1.00 30.27 405 PHE A O 1
ATOM 3310 N N . PRO A 1 406 ? -86.796 -3.979 65.875 1.00 39.16 406 PRO A N 1
ATOM 3311 C CA . PRO A 1 406 ? -86.460 -3.448 64.481 1.00 39.16 406 PRO A CA 1
ATOM 3312 C C . PRO A 1 406 ? -85.011 -3.819 63.837 1.00 39.16 406 PRO A C 1
ATOM 3314 O O . PRO A 1 406 ? -84.369 -4.703 64.397 1.00 39.16 406 PRO A O 1
ATOM 3317 N N . PRO A 1 407 ? -84.470 -3.242 62.685 1.00 47.69 407 PRO A N 1
ATOM 3318 C CA . PRO A 1 407 ? -83.349 -3.820 61.812 1.00 47.69 407 PRO A CA 1
ATOM 3319 C C . PRO A 1 407 ? -82.132 -2.961 61.191 1.00 47.69 407 PRO A C 1
ATOM 3321 O O . PRO A 1 407 ? -82.182 -1.737 61.231 1.00 47.69 407 PRO A O 1
ATOM 3324 N N . GLN A 1 408 ? -81.167 -3.617 60.446 1.00 31.56 408 GLN A N 1
ATOM 3325 C CA . GLN A 1 408 ? -80.341 -3.218 59.204 1.00 31.56 408 GLN A CA 1
ATOM 3326 C C . GLN A 1 408 ? -78.970 -2.403 59.220 1.00 31.56 408 GLN A C 1
ATOM 3328 O O . GLN A 1 408 ? -78.608 -2.005 60.327 1.00 31.56 408 GLN A O 1
ATOM 3333 N N . PRO A 1 409 ? -78.182 -2.090 58.102 1.00 59.09 409 PRO A N 1
ATOM 3334 C CA . PRO A 1 409 ? -78.101 -2.478 56.630 1.00 59.09 409 PRO A CA 1
ATOM 3335 C C . PRO A 1 409 ? -76.666 -2.600 55.920 1.00 59.09 409 PRO A C 1
ATOM 3337 O O . PRO A 1 409 ? -75.655 -2.664 56.611 1.00 59.09 409 PRO A O 1
ATOM 3340 N N . GLU A 1 410 ? -76.613 -2.544 54.548 1.00 25.95 410 GLU A N 1
ATOM 3341 C CA . GLU A 1 410 ? -75.489 -2.268 53.554 1.00 25.95 410 GLU A CA 1
ATOM 3342 C C . GLU A 1 410 ? -74.701 -3.463 52.889 1.00 25.95 410 GLU A C 1
ATOM 3344 O O . GLU A 1 410 ? -74.691 -4.538 53.479 1.00 25.95 410 GLU A O 1
ATOM 3349 N N . ASN A 1 411 ? -74.048 -3.463 51.678 1.00 26.89 411 ASN A N 1
ATOM 3350 C CA . ASN A 1 411 ? -73.794 -2.510 50.531 1.00 26.89 411 ASN A CA 1
ATOM 3351 C C . ASN A 1 411 ? -73.682 -3.209 49.097 1.00 26.89 411 ASN A C 1
ATOM 3353 O O . ASN A 1 411 ? -74.481 -4.095 48.804 1.00 26.89 411 ASN A O 1
ATOM 3357 N N . LEU A 1 412 ? -72.754 -2.812 48.176 1.00 30.38 412 LEU A N 1
ATOM 3358 C CA . LEU A 1 412 ? -72.645 -3.097 46.698 1.00 30.38 412 LEU A CA 1
ATOM 3359 C C . LEU A 1 412 ? -71.178 -3.478 46.247 1.00 30.38 412 LEU A C 1
ATOM 3361 O O . LEU A 1 412 ? -70.389 -3.803 47.124 1.00 30.38 412 LEU A O 1
ATOM 3365 N N . SER A 1 413 ? -70.642 -3.526 44.991 1.00 29.31 413 SER A N 1
ATOM 3366 C CA . SER A 1 413 ? -70.987 -3.149 43.576 1.00 29.31 413 SER A CA 1
ATOM 3367 C C . SER A 1 413 ? -70.143 -3.956 42.505 1.00 29.31 413 SER A C 1
ATOM 3369 O O . SER A 1 413 ? -69.484 -4.920 42.891 1.00 29.31 413 SER A O 1
ATOM 3371 N N . ARG A 1 414 ? -70.151 -3.655 41.167 1.00 28.30 414 ARG A N 1
ATOM 3372 C CA . ARG A 1 414 ? -69.543 -4.517 40.083 1.00 28.30 414 ARG A CA 1
ATOM 3373 C C . ARG A 1 414 ? -69.204 -3.854 38.691 1.00 28.30 414 ARG A C 1
ATOM 3375 O O . ARG A 1 414 ? -70.014 -3.112 38.158 1.00 28.30 414 ARG A O 1
ATOM 3382 N N . SER A 1 415 ? -68.067 -4.261 38.073 1.00 32.50 415 SER A N 1
ATOM 3383 C CA . SER A 1 415 ? -67.663 -4.387 36.619 1.00 32.50 415 SER A CA 1
ATOM 3384 C C . SER A 1 415 ? -67.524 -3.241 35.555 1.00 32.50 415 SER A C 1
ATOM 3386 O O . SER A 1 415 ? -68.505 -2.629 35.158 1.00 32.50 415 SER A O 1
ATOM 3388 N N . SER A 1 416 ? -66.332 -3.204 34.908 1.00 42.59 416 SER A N 1
ATOM 3389 C CA . SER A 1 416 ? -65.996 -3.219 33.437 1.00 42.59 416 SER A CA 1
ATOM 3390 C C . SER A 1 416 ? -66.464 -2.177 32.382 1.00 42.59 416 SER A C 1
ATOM 3392 O O . SER A 1 416 ? -67.650 -1.889 32.276 1.00 42.59 416 SER A O 1
ATOM 3394 N N . SER A 1 417 ? -65.569 -1.817 31.430 1.00 35.66 417 SER A N 1
ATOM 3395 C CA . SER A 1 417 ? -65.813 -1.739 29.950 1.00 35.66 417 SER A CA 1
ATOM 3396 C C . SER A 1 417 ? -64.526 -1.399 29.132 1.00 35.66 417 SER A C 1
ATOM 3398 O O . SER A 1 417 ? -63.446 -1.311 29.715 1.00 35.66 417 SER A O 1
ATOM 3400 N N . SER A 1 418 ? -64.596 -1.302 27.787 1.00 46.31 418 SER A N 1
ATOM 3401 C CA . SER A 1 418 ? -63.459 -1.374 26.823 1.00 46.31 418 SER A CA 1
ATOM 3402 C C . SER A 1 418 ? -63.415 -0.247 25.748 1.00 46.31 418 SER A C 1
ATOM 3404 O O . SER A 1 418 ? -64.314 0.591 25.692 1.00 46.31 418 SER A O 1
ATOM 3406 N N . ARG A 1 419 ? -62.369 -0.190 24.887 1.00 41.50 419 ARG A N 1
ATOM 3407 C CA . ARG A 1 419 ? -62.194 0.820 23.800 1.00 41.50 419 ARG A CA 1
ATOM 3408 C C . ARG A 1 419 ? -61.490 0.299 22.511 1.00 41.50 419 ARG A C 1
ATOM 3410 O O . ARG A 1 419 ? -60.749 -0.677 22.602 1.00 41.50 419 ARG A O 1
ATOM 3417 N N . PRO A 1 420 ? -61.687 0.948 21.332 1.00 47.81 420 PRO A N 1
ATOM 3418 C CA . PRO A 1 420 ? -61.177 0.518 20.012 1.00 47.81 420 PRO A CA 1
ATOM 3419 C C . PRO A 1 420 ? -59.837 1.170 19.574 1.00 47.81 420 PRO A C 1
ATOM 3421 O O . PRO A 1 420 ? -59.285 2.015 20.277 1.00 47.81 420 PRO A O 1
ATOM 3424 N N . ARG A 1 421 ? -59.304 0.775 18.397 1.00 50.16 421 ARG A N 1
ATOM 3425 C CA . ARG A 1 421 ? -57.870 0.899 18.030 1.00 50.16 421 ARG A CA 1
ATOM 3426 C C . ARG A 1 421 ? -57.570 1.432 16.602 1.00 50.16 421 ARG A C 1
ATOM 3428 O O . ARG A 1 421 ? -56.746 0.843 15.913 1.00 50.16 421 ARG A O 1
ATOM 3435 N N . GLN A 1 422 ? -58.208 2.515 16.133 1.00 50.50 422 GLN A N 1
ATOM 3436 C CA . GLN A 1 422 ? -57.925 3.081 14.784 1.00 50.50 422 GLN A CA 1
ATOM 3437 C C . GLN A 1 422 ? -57.684 4.604 14.687 1.00 50.50 422 GLN A C 1
ATOM 3439 O O . GLN A 1 422 ? -57.134 5.060 13.690 1.00 50.50 422 GLN A O 1
ATOM 3444 N N . GLU A 1 423 ? -57.974 5.417 15.710 1.00 51.84 423 GLU A N 1
ATOM 3445 C CA . GLU A 1 423 ? -57.680 6.869 15.653 1.00 51.84 423 GLU A CA 1
ATOM 3446 C C . GLU A 1 423 ? -56.190 7.235 15.837 1.00 51.84 423 GLU A C 1
ATOM 3448 O O . GLU A 1 423 ? -55.811 8.407 15.758 1.00 51.84 423 GLU A O 1
ATOM 3453 N N . SER A 1 424 ? -55.330 6.266 16.154 1.00 60.12 424 SER A N 1
ATOM 3454 C CA . SER A 1 424 ? -53.983 6.514 16.684 1.00 60.12 424 SER A CA 1
ATOM 3455 C C . SER A 1 424 ? -52.930 6.932 15.656 1.00 60.12 424 SER A C 1
ATOM 3457 O O . SER A 1 424 ? -51.877 7.422 16.057 1.00 60.12 424 SER A O 1
ATOM 3459 N N . GLU A 1 425 ? -53.167 6.737 14.359 1.00 61.00 425 GLU A N 1
ATOM 3460 C CA . GLU A 1 425 ? -52.120 6.866 13.330 1.00 61.00 425 GLU A CA 1
ATOM 3461 C C . GLU A 1 425 ? -52.181 8.215 12.606 1.00 61.00 425 GLU A C 1
ATOM 3463 O O . GLU A 1 425 ? -51.198 8.955 12.625 1.00 61.00 425 GLU A O 1
ATOM 3468 N N . GLN A 1 426 ? -53.362 8.643 12.144 1.00 63.62 426 GLN A N 1
ATOM 3469 C CA . GLN A 1 426 ? -53.556 9.994 11.586 1.00 63.62 426 GLN A CA 1
ATOM 3470 C C . GLN A 1 426 ? -53.193 11.119 12.575 1.00 63.62 426 GLN A C 1
ATOM 3472 O O . GLN A 1 426 ? -52.839 12.225 12.165 1.00 63.62 426 GLN A O 1
ATOM 3477 N N . ARG A 1 427 ? -53.272 10.862 13.892 1.00 73.38 427 ARG A N 1
ATOM 3478 C CA . ARG A 1 427 ? -52.817 11.801 14.934 1.00 73.38 427 ARG A CA 1
ATOM 3479 C C . ARG A 1 427 ? -51.285 11.950 14.949 1.00 73.38 427 ARG A C 1
ATOM 3481 O O . ARG A 1 427 ? -50.804 13.059 15.168 1.00 73.38 427 ARG A O 1
ATOM 3488 N N . LYS A 1 428 ? -50.526 10.875 14.687 1.00 75.44 428 LYS A N 1
ATOM 3489 C CA . LYS A 1 428 ? -49.050 10.890 14.630 1.00 75.44 428 LYS A CA 1
ATOM 3490 C C . LYS A 1 428 ? -48.538 11.592 13.379 1.00 75.44 428 LYS A C 1
ATOM 3492 O O . LYS A 1 428 ? -47.671 12.451 13.479 1.00 75.44 428 LYS A O 1
ATOM 3497 N N . GLU A 1 429 ? -49.112 11.286 12.220 1.00 77.94 429 GLU A N 1
ATOM 3498 C CA . GLU A 1 429 ? -48.710 11.888 10.944 1.00 77.94 429 GLU A CA 1
ATOM 3499 C C . GLU A 1 429 ? -48.894 13.416 10.956 1.00 77.94 429 GLU A C 1
ATOM 3501 O O . GLU A 1 429 ? -47.957 14.168 10.679 1.00 77.94 429 GLU A O 1
ATOM 3506 N N . LYS A 1 430 ? -50.064 13.894 11.407 1.00 83.62 430 LYS A N 1
ATOM 3507 C CA . LYS A 1 430 ? -50.344 15.330 11.593 1.00 83.62 430 LYS A CA 1
ATOM 3508 C C . LYS A 1 430 ? -49.391 15.991 12.599 1.00 83.62 430 LYS A C 1
ATOM 3510 O O . LYS A 1 430 ? -49.036 17.156 12.425 1.00 83.62 430 LYS A O 1
ATOM 3515 N N . HIS A 1 431 ? -48.951 15.262 13.627 1.00 88.25 431 HIS A N 1
ATOM 3516 C CA . HIS A 1 431 ? -47.941 15.738 14.574 1.00 88.25 431 HIS A CA 1
ATOM 3517 C C . HIS A 1 431 ? -46.548 15.832 13.929 1.00 88.25 431 HIS A C 1
ATOM 3519 O O . HIS A 1 431 ? -45.880 16.855 14.072 1.00 88.25 431 HIS A O 1
ATOM 3525 N N . CYS A 1 432 ? -46.137 14.822 13.157 1.00 86.62 432 CYS A N 1
ATOM 3526 C CA . CYS A 1 432 ? -44.870 14.834 12.429 1.00 86.62 432 CYS A CA 1
ATOM 3527 C C . CYS A 1 432 ? -44.800 15.986 11.417 1.00 86.62 432 CYS A C 1
ATOM 3529 O O . CYS A 1 432 ? -43.842 16.754 11.435 1.00 86.62 432 CYS A O 1
ATOM 3531 N N . LEU A 1 433 ? -45.837 16.183 10.595 1.00 88.19 433 LEU A N 1
ATOM 3532 C CA . LEU A 1 433 ? -45.869 17.275 9.612 1.00 88.19 433 LEU A CA 1
ATOM 3533 C C . LEU A 1 433 ? -45.805 18.661 10.278 1.00 88.19 433 LEU A C 1
ATOM 3535 O O . LEU A 1 433 ? -45.236 19.594 9.710 1.00 88.19 433 LEU A O 1
ATOM 3539 N N . LYS A 1 434 ? -46.339 18.802 11.500 1.00 90.94 434 LYS A N 1
ATOM 3540 C CA . LYS A 1 434 ? -46.194 20.020 12.310 1.00 90.94 434 LYS A CA 1
ATOM 3541 C C . L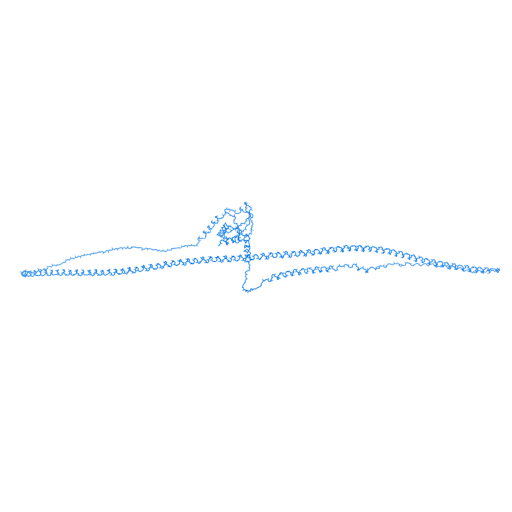YS A 1 434 ? -44.755 20.216 12.805 1.00 90.94 434 LYS A C 1
ATOM 3543 O O . LYS A 1 434 ? -44.261 21.339 12.744 1.00 90.94 434 LYS A O 1
ATOM 3548 N N . LEU A 1 435 ? -44.083 19.152 13.255 1.00 89.94 435 LEU A N 1
ATOM 3549 C CA . LEU A 1 435 ? -42.669 19.199 13.647 1.00 89.94 435 LEU A CA 1
ATOM 3550 C C . LEU A 1 435 ? -41.768 19.537 12.453 1.00 89.94 435 LEU A C 1
ATOM 3552 O O . LEU A 1 435 ? -40.969 20.463 12.547 1.00 89.94 435 LEU A O 1
ATOM 3556 N N . LEU A 1 436 ? -41.949 18.868 11.312 1.00 89.31 436 LEU A N 1
ATOM 3557 C CA . LEU A 1 436 ? -41.170 19.104 10.095 1.00 89.31 436 LEU A CA 1
ATOM 3558 C C . LEU A 1 436 ? -41.231 20.578 9.660 1.00 89.31 436 LEU A C 1
ATOM 3560 O O . LEU A 1 436 ? -40.190 21.205 9.473 1.00 89.31 436 LEU A O 1
ATOM 3564 N N . ARG A 1 437 ? -42.436 21.169 9.632 1.00 90.38 437 ARG A N 1
ATOM 3565 C CA . ARG A 1 437 ? -42.658 22.604 9.353 1.00 90.38 437 ARG A CA 1
ATOM 3566 C C . ARG A 1 437 ? -42.024 23.568 10.365 1.00 90.38 437 ARG A C 1
ATOM 3568 O O . ARG A 1 437 ? -41.918 24.747 10.058 1.00 90.38 437 ARG A O 1
ATOM 3575 N N . SER A 1 438 ? -41.639 23.102 11.555 1.00 89.62 438 SER A N 1
ATOM 3576 C CA . SER A 1 438 ? -40.920 23.911 12.555 1.00 89.62 438 SER A CA 1
ATOM 3577 C C . SER A 1 438 ? -39.396 23.762 12.491 1.00 89.62 438 SER A C 1
ATOM 3579 O O . SER A 1 438 ? -38.681 24.548 13.108 1.00 89.62 438 SER A O 1
ATOM 3581 N N . VAL A 1 439 ? -38.895 22.765 11.752 1.00 87.81 439 VAL A N 1
ATOM 3582 C CA . VAL A 1 439 ? -37.460 22.483 11.603 1.00 87.81 439 VAL A CA 1
ATOM 3583 C C . VAL A 1 439 ? -36.907 23.073 10.300 1.00 87.81 439 VAL A C 1
ATOM 3585 O O . VAL A 1 439 ? -35.783 23.571 10.320 1.00 87.81 439 VAL A O 1
ATOM 3588 N N . VAL A 1 440 ? -37.668 23.049 9.200 1.00 89.75 440 VAL A N 1
ATOM 3589 C CA . VAL A 1 440 ? -37.247 23.607 7.896 1.00 89.75 440 VAL A CA 1
ATOM 3590 C C . VAL A 1 440 ? -37.327 25.138 7.847 1.00 89.75 440 VAL A C 1
ATOM 3592 O O . VAL A 1 440 ? -38.165 25.749 8.512 1.00 89.75 440 VAL A O 1
ATOM 3595 N N . SER A 1 441 ? -36.483 25.767 7.025 1.00 88.06 441 SER A N 1
ATOM 3596 C CA . SER A 1 441 ? -36.551 27.210 6.760 1.00 88.06 441 SER A CA 1
ATOM 3597 C C . SER A 1 441 ? -37.807 27.560 5.936 1.00 88.06 441 SER A C 1
ATOM 3599 O O . SER A 1 441 ? -38.212 26.807 5.052 1.00 88.06 441 SER A O 1
ATOM 3601 N N . VAL A 1 442 ? -38.428 28.718 6.190 1.00 85.88 442 VAL A N 1
ATOM 3602 C CA . VAL A 1 442 ? -39.612 29.173 5.432 1.00 85.88 442 VAL A CA 1
ATOM 3603 C C . VAL A 1 442 ? -39.178 29.851 4.132 1.00 85.88 442 VAL A C 1
ATOM 3605 O O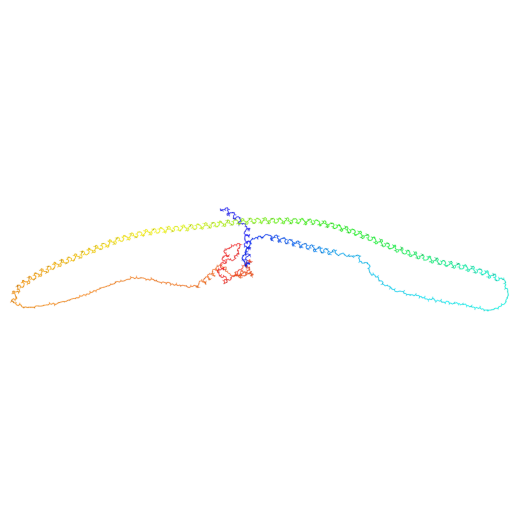 . VAL A 1 442 ? -38.507 30.881 4.164 1.00 85.88 442 VAL A O 1
ATOM 3608 N N . GLY A 1 443 ? -39.593 29.305 2.991 1.00 84.94 443 GLY A N 1
ATOM 3609 C CA . GLY A 1 443 ? -39.313 29.876 1.677 1.00 84.94 443 GLY A CA 1
ATOM 3610 C C . GLY A 1 443 ? -39.739 28.961 0.532 1.00 84.94 443 GLY A C 1
ATOM 3611 O O . GLY A 1 443 ? -40.317 27.900 0.749 1.00 84.94 443 GLY A O 1
ATOM 3612 N N . ASP A 1 444 ? -39.433 29.396 -0.686 1.00 87.75 444 ASP A N 1
ATOM 3613 C CA . ASP A 1 444 ? -39.631 28.644 -1.923 1.00 87.75 444 ASP A CA 1
ATOM 3614 C C . ASP A 1 444 ? -38.249 28.363 -2.549 1.00 87.75 444 ASP A C 1
ATOM 3616 O O . ASP A 1 444 ? -37.534 29.322 -2.874 1.00 87.75 444 ASP A O 1
ATOM 3620 N N . PRO A 1 445 ? -37.831 27.089 -2.689 1.00 90.06 445 PRO A N 1
ATOM 3621 C CA . PRO A 1 445 ? -36.506 26.754 -3.196 1.00 90.06 445 PRO A CA 1
ATOM 3622 C C . PRO A 1 445 ? -36.317 27.133 -4.671 1.00 90.06 445 PRO A C 1
ATOM 3624 O O . PRO A 1 445 ? -35.200 27.494 -5.039 1.00 90.06 445 PRO A O 1
ATOM 3627 N N . GLU A 1 446 ? -37.370 27.145 -5.497 1.00 90.44 446 GLU A N 1
ATOM 3628 C CA . GLU A 1 446 ? -37.278 27.511 -6.923 1.00 90.44 446 GLU A CA 1
ATOM 3629 C C . GLU A 1 446 ? -36.908 28.988 -7.121 1.00 90.44 446 GLU A C 1
ATOM 3631 O O . GLU A 1 446 ? -36.322 29.364 -8.134 1.00 90.44 446 GLU A O 1
ATOM 3636 N N . LYS A 1 447 ? -37.200 29.837 -6.126 1.00 91.31 447 LYS A N 1
ATOM 3637 C CA . LYS A 1 447 ? -36.827 31.263 -6.119 1.00 91.31 447 LYS A CA 1
ATOM 3638 C C . LYS A 1 447 ? -35.425 31.517 -5.546 1.00 91.31 447 LYS A C 1
ATOM 3640 O O . LYS A 1 447 ? -34.831 32.564 -5.807 1.00 91.31 447 LYS A O 1
ATOM 3645 N N . LYS A 1 448 ? -34.894 30.576 -4.759 1.00 92.38 448 LYS A N 1
ATOM 3646 C CA . LYS A 1 448 ? -33.579 30.661 -4.095 1.00 92.38 448 LYS A CA 1
ATOM 3647 C C . LYS A 1 448 ? -32.457 30.004 -4.907 1.00 92.38 448 LYS A C 1
ATOM 3649 O O . LYS A 1 448 ? -31.295 30.379 -4.760 1.00 92.38 448 LYS A O 1
ATOM 3654 N N . TYR A 1 449 ? -32.793 29.040 -5.760 1.00 95.44 449 TYR A N 1
ATOM 3655 C CA . TYR A 1 449 ? -31.834 28.242 -6.516 1.00 95.44 449 TYR A CA 1
ATOM 3656 C C . TYR A 1 449 ? -32.148 28.253 -8.014 1.00 95.44 449 TYR A C 1
ATOM 3658 O O . TYR A 1 449 ? -33.302 28.180 -8.425 1.00 95.44 449 TYR A O 1
ATOM 3666 N N . THR A 1 450 ? -31.109 28.341 -8.844 1.00 95.56 450 THR A N 1
ATOM 3667 C CA . THR A 1 450 ? -31.207 28.392 -10.316 1.00 95.56 450 THR A CA 1
ATOM 3668 C C . THR A 1 450 ? -30.211 27.440 -10.975 1.00 95.56 450 THR A C 1
ATOM 3670 O O . THR A 1 450 ? -29.315 26.920 -10.315 1.00 95.56 450 THR A O 1
ATOM 3673 N N . GLY A 1 451 ? -30.358 27.187 -12.281 1.00 93.69 451 GLY A N 1
ATOM 3674 C CA . GLY A 1 451 ? -29.454 26.290 -13.016 1.00 93.69 451 GLY A CA 1
ATOM 3675 C C . GLY A 1 451 ? -29.546 24.832 -12.554 1.00 93.69 451 GLY A C 1
ATOM 3676 O O . GLY A 1 451 ? -28.519 24.198 -12.329 1.00 93.69 451 GLY A O 1
ATOM 3677 N N . TRP A 1 452 ? -30.775 24.341 -12.369 1.00 96.00 452 TRP A N 1
ATOM 3678 C CA . TRP A 1 452 ? -31.081 22.994 -11.888 1.00 96.00 452 TRP A CA 1
ATOM 3679 C C . TRP A 1 452 ? -30.628 21.917 -12.888 1.00 96.00 452 TRP A C 1
ATOM 3681 O O . TRP A 1 452 ? -31.118 21.849 -14.013 1.00 96.00 452 TRP A O 1
ATOM 3691 N N . GLU A 1 453 ? -29.706 21.057 -12.462 1.00 96.88 453 GLU A N 1
ATOM 3692 C CA . GLU A 1 453 ? -29.100 19.978 -13.248 1.00 96.88 453 GLU A CA 1
ATOM 3693 C C . GLU A 1 453 ? -29.214 18.659 -12.469 1.00 96.88 453 GLU A C 1
ATOM 3695 O O . GLU A 1 453 ? -28.699 18.541 -11.358 1.00 96.88 453 GLU A O 1
ATOM 3700 N N . LEU A 1 454 ? -29.893 17.653 -13.023 1.00 96.38 454 LEU A N 1
ATOM 3701 C CA . LEU A 1 454 ? -30.089 16.359 -12.360 1.00 96.38 454 LEU A CA 1
ATOM 3702 C C . LEU A 1 454 ? -28.763 15.581 -12.246 1.00 96.38 454 LEU A C 1
ATOM 3704 O O . LEU A 1 454 ? -28.199 15.174 -13.258 1.00 96.38 454 LEU A O 1
ATOM 3708 N N . ILE A 1 455 ? -28.299 15.315 -11.018 1.00 96.19 455 ILE A N 1
ATOM 3709 C CA . ILE A 1 455 ? -27.097 14.495 -10.757 1.00 96.19 455 ILE A CA 1
ATOM 3710 C C . ILE A 1 455 ? -27.459 13.009 -10.602 1.00 96.19 455 ILE A C 1
ATOM 3712 O O . ILE A 1 455 ? -26.666 12.132 -10.942 1.00 96.19 455 ILE A O 1
ATOM 3716 N N . GLY A 1 456 ? -28.647 12.705 -10.071 1.00 93.88 456 GLY A N 1
ATOM 3717 C CA . GLY A 1 456 ? -29.132 11.332 -9.933 1.00 93.88 456 GLY A CA 1
ATOM 3718 C C . GLY A 1 456 ? -30.437 11.216 -9.149 1.00 93.88 456 GLY A C 1
ATOM 3719 O O . GLY A 1 456 ? -30.851 12.148 -8.465 1.00 93.88 456 GLY A O 1
ATOM 3720 N N . SER A 1 457 ? -31.078 10.052 -9.232 1.00 94.50 457 SER A N 1
ATOM 3721 C CA . SER A 1 457 ? -32.308 9.722 -8.502 1.00 94.50 457 SER A CA 1
ATOM 3722 C C . SER A 1 457 ? -32.266 8.275 -8.003 1.00 94.50 457 SER A C 1
ATOM 3724 O O . SER A 1 457 ? -31.525 7.446 -8.539 1.00 94.50 457 SER A O 1
ATOM 3726 N N . GLY A 1 458 ? -33.033 7.968 -6.959 1.00 89.56 458 GLY A N 1
ATOM 3727 C CA . GLY A 1 458 ? -33.169 6.626 -6.399 1.00 89.56 458 GLY A CA 1
ATOM 3728 C C . GLY A 1 458 ? -34.189 6.576 -5.260 1.00 89.56 458 GLY A C 1
ATOM 3729 O O . GLY A 1 458 ? -34.875 7.553 -4.980 1.00 89.56 458 GLY A O 1
ATOM 3730 N N . ALA A 1 459 ? -34.263 5.442 -4.557 1.00 84.56 459 ALA A N 1
ATOM 3731 C CA . ALA A 1 459 ? -35.260 5.210 -3.499 1.00 84.56 459 ALA A CA 1
ATOM 3732 C C . ALA A 1 459 ? -35.250 6.256 -2.360 1.00 84.56 459 ALA A C 1
ATOM 3734 O O . ALA A 1 459 ? -36.267 6.470 -1.709 1.00 84.56 459 ALA A O 1
ATOM 3735 N N . PHE A 1 460 ? -34.118 6.933 -2.140 1.00 85.38 460 PHE A N 1
ATOM 3736 C CA . PHE A 1 460 ? -33.959 7.986 -1.131 1.00 85.38 460 PHE A CA 1
ATOM 3737 C C . PHE A 1 460 ? -34.123 9.409 -1.695 1.00 85.38 460 PHE A C 1
ATOM 3739 O O . PHE A 1 460 ? -33.679 10.365 -1.060 1.00 85.38 460 PHE A O 1
ATOM 3746 N N . GLY A 1 461 ? -34.768 9.561 -2.856 1.00 90.56 461 GLY A N 1
ATOM 3747 C CA . GLY A 1 461 ? -35.097 10.847 -3.477 1.00 90.56 461 GLY A CA 1
ATOM 3748 C C . GLY A 1 461 ? -34.202 11.220 -4.659 1.00 90.56 461 GLY A C 1
ATOM 3749 O O . GLY A 1 461 ? -33.362 10.435 -5.111 1.00 90.56 461 GLY A O 1
ATOM 3750 N N . THR A 1 462 ? -34.393 12.440 -5.155 1.00 94.94 462 THR A N 1
ATOM 3751 C CA . THR A 1 462 ? -33.722 12.970 -6.351 1.00 94.94 462 THR A CA 1
ATOM 3752 C C . THR A 1 462 ? -32.747 14.079 -5.962 1.00 94.94 462 THR A C 1
ATOM 3754 O O . THR A 1 462 ? -33.036 14.883 -5.082 1.00 94.94 462 THR A O 1
ATOM 3757 N N . VAL A 1 463 ? -31.564 14.114 -6.578 1.00 96.44 463 VAL A N 1
ATOM 3758 C CA . VAL A 1 463 ? -30.499 15.075 -6.264 1.00 96.44 463 VAL A CA 1
ATOM 3759 C C . VAL A 1 463 ? -30.153 15.901 -7.495 1.00 96.44 463 VAL A C 1
ATOM 3761 O O . VAL A 1 463 ? -29.690 15.369 -8.507 1.00 96.44 463 VAL A O 1
ATOM 3764 N N . TYR A 1 464 ? -30.306 17.213 -7.361 1.00 97.25 464 TYR A N 1
ATOM 3765 C CA . TYR A 1 464 ? -29.941 18.208 -8.360 1.00 97.25 464 TYR A CA 1
ATOM 3766 C C . TYR A 1 464 ? -28.716 18.999 -7.905 1.00 97.25 464 TYR A C 1
ATOM 3768 O O . TYR A 1 464 ? -28.523 19.257 -6.716 1.00 97.25 464 TYR A O 1
ATOM 3776 N N . LYS A 1 465 ? -27.904 19.430 -8.861 1.00 96.69 465 LYS A N 1
ATOM 3777 C CA . LYS A 1 465 ? -26.965 20.537 -8.719 1.00 96.69 465 LYS A CA 1
ATOM 3778 C C . LYS A 1 465 ? -27.729 21.814 -9.047 1.00 96.69 465 LYS A C 1
ATOM 3780 O O . LYS A 1 465 ? -28.501 21.837 -10.000 1.00 96.69 465 LYS A O 1
ATOM 3785 N N . ALA A 1 466 ? -27.522 22.859 -8.261 1.00 96.81 466 ALA A N 1
ATOM 3786 C CA . ALA A 1 466 ? -28.078 24.182 -8.517 1.00 96.81 466 ALA A CA 1
ATOM 3787 C C . ALA A 1 466 ? -27.117 25.260 -8.000 1.00 96.81 466 ALA A C 1
ATOM 3789 O O . ALA A 1 466 ? -26.133 24.957 -7.323 1.00 96.81 466 ALA A O 1
ATOM 3790 N N . PHE A 1 467 ? -27.406 26.519 -8.306 1.00 96.06 467 PHE A N 1
ATOM 3791 C CA . PHE A 1 467 ? -26.647 27.682 -7.862 1.00 96.06 467 PHE A CA 1
ATOM 3792 C C . PHE A 1 467 ? -27.535 28.579 -6.999 1.00 96.06 467 PHE A C 1
ATOM 3794 O O . PHE A 1 467 ? -28.642 28.943 -7.402 1.00 96.06 467 PHE A O 1
ATOM 3801 N N . ASP A 1 468 ? -27.052 28.916 -5.805 1.00 94.12 468 ASP A N 1
ATOM 3802 C CA . ASP A 1 468 ? -27.700 29.852 -4.882 1.00 94.12 468 ASP A CA 1
ATOM 3803 C C . ASP A 1 468 ? -27.734 31.265 -5.489 1.00 94.12 468 ASP A C 1
ATOM 3805 O O . ASP A 1 468 ? -26.691 31.810 -5.858 1.00 94.12 468 ASP A O 1
ATOM 3809 N N . THR A 1 469 ? -28.922 31.862 -5.622 1.00 92.50 469 THR A N 1
ATOM 3810 C CA . THR A 1 469 ? -29.111 33.117 -6.377 1.00 92.50 469 THR A CA 1
ATOM 3811 C C . THR A 1 469 ? -28.487 34.344 -5.717 1.00 92.50 469 THR A C 1
ATOM 3813 O O . THR A 1 469 ? -28.222 35.328 -6.405 1.00 92.50 469 THR A O 1
ATOM 3816 N N . ALA A 1 470 ? -28.220 34.299 -4.408 1.00 92.56 470 ALA A N 1
ATOM 3817 C CA . ALA A 1 470 ? -27.619 35.404 -3.665 1.00 92.56 470 ALA A CA 1
ATOM 3818 C C . ALA A 1 470 ? -26.084 35.321 -3.602 1.00 92.56 470 ALA A C 1
ATOM 3820 O O . ALA A 1 470 ? -25.419 36.347 -3.471 1.00 92.56 470 ALA A O 1
ATOM 3821 N N . THR A 1 471 ? -25.514 34.113 -3.666 1.00 92.12 471 THR A N 1
ATOM 3822 C CA . THR A 1 471 ? -24.070 33.880 -3.463 1.00 92.12 471 THR A CA 1
ATOM 3823 C C . THR A 1 471 ? -23.340 33.298 -4.675 1.00 92.12 471 THR A C 1
ATOM 3825 O O . THR A 1 471 ? -22.109 33.253 -4.674 1.00 92.12 471 THR A O 1
ATOM 3828 N N . GLY A 1 472 ? -24.063 32.818 -5.692 1.00 92.69 472 GLY A N 1
ATOM 3829 C CA . GLY A 1 472 ? -23.504 32.128 -6.859 1.00 92.69 472 GLY A CA 1
ATOM 3830 C C . GLY A 1 472 ? -22.872 30.765 -6.546 1.00 92.69 472 GLY A C 1
ATOM 3831 O O . GLY A 1 472 ? -22.244 30.165 -7.420 1.00 92.69 472 GLY A O 1
ATOM 3832 N N . GLN A 1 473 ? -22.993 30.264 -5.312 1.00 94.50 473 GLN A N 1
ATOM 3833 C CA . GLN A 1 473 ? -22.350 29.018 -4.900 1.00 94.50 473 GLN A CA 1
ATOM 3834 C C . GLN A 1 473 ? -23.097 27.800 -5.445 1.00 94.50 473 GLN A C 1
ATOM 3836 O O . GLN A 1 473 ? -24.320 27.703 -5.340 1.00 94.50 473 GLN A O 1
ATOM 3841 N N . ALA A 1 474 ? -22.340 26.850 -5.999 1.00 95.50 474 ALA A N 1
ATOM 3842 C CA . ALA A 1 474 ? -22.865 25.561 -6.425 1.00 95.50 474 ALA A CA 1
ATOM 3843 C C . ALA A 1 474 ? -23.228 24.704 -5.201 1.00 95.50 474 ALA A C 1
ATOM 3845 O O . ALA A 1 474 ? -22.382 24.430 -4.347 1.00 95.50 474 ALA A O 1
ATOM 3846 N N . VAL A 1 475 ? -24.478 24.257 -5.144 1.00 95.62 475 VAL A N 1
ATOM 3847 C CA . VAL A 1 475 ? -25.050 23.436 -4.073 1.00 95.62 475 VAL A CA 1
ATOM 3848 C C . VAL A 1 475 ? -25.653 22.150 -4.638 1.00 95.62 475 VAL A C 1
ATOM 3850 O O . VAL A 1 475 ? -25.964 22.063 -5.826 1.00 95.62 475 VAL A O 1
ATOM 3853 N N . ALA A 1 476 ? -25.842 21.155 -3.771 1.00 96.19 476 ALA A N 1
ATOM 3854 C CA . ALA A 1 476 ? -26.669 19.990 -4.061 1.00 96.19 476 ALA A CA 1
ATOM 3855 C C . ALA A 1 476 ? -28.016 20.140 -3.341 1.00 96.19 476 ALA A C 1
ATOM 3857 O O . ALA A 1 476 ? -28.043 20.287 -2.118 1.00 96.19 476 ALA A O 1
ATOM 3858 N N . VAL A 1 477 ? -29.117 20.096 -4.090 1.00 95.06 477 VAL A N 1
ATOM 3859 C CA . VAL A 1 477 ? -30.489 20.125 -3.569 1.00 95.06 477 VAL A CA 1
ATOM 3860 C C . VAL A 1 477 ? -31.067 18.715 -3.662 1.00 95.06 477 VAL A C 1
ATOM 3862 O O . VAL A 1 477 ? -31.007 18.091 -4.721 1.00 95.06 477 VAL A O 1
ATOM 3865 N N . LYS A 1 478 ? -31.603 18.201 -2.551 1.00 95.12 478 LYS A N 1
ATOM 3866 C CA . LYS A 1 478 ? -32.198 16.861 -2.459 1.00 95.12 478 LYS A CA 1
ATOM 3867 C C . LYS A 1 478 ? -33.715 16.986 -2.322 1.00 95.12 478 LYS A C 1
ATOM 3869 O O . LYS A 1 478 ? -34.205 17.458 -1.301 1.00 95.12 478 LYS A O 1
ATOM 3874 N N . GLU A 1 479 ? -34.437 16.567 -3.350 1.00 93.44 479 GLU A N 1
ATOM 3875 C CA . GLU A 1 479 ? -35.895 16.499 -3.386 1.00 93.44 479 GLU A CA 1
ATOM 3876 C C . GLU A 1 479 ? -36.376 15.184 -2.751 1.00 93.44 479 GLU A C 1
ATOM 3878 O O . GLU A 1 479 ? -35.878 14.101 -3.082 1.00 93.44 479 GLU A O 1
ATOM 3883 N N . LEU A 1 480 ? -37.327 15.287 -1.817 1.00 92.38 480 LEU A N 1
ATOM 3884 C CA . LEU A 1 480 ? -37.827 14.185 -0.991 1.00 92.38 480 LEU A CA 1
ATOM 3885 C C . LEU A 1 480 ? -39.356 14.165 -1.003 1.00 92.38 480 LEU A C 1
ATOM 3887 O O . LEU A 1 480 ? -39.991 15.106 -0.529 1.00 92.38 480 LEU A O 1
ATOM 3891 N N . ASP A 1 481 ? -39.946 13.071 -1.481 1.00 89.25 481 ASP A N 1
ATOM 3892 C CA . ASP A 1 481 ? -41.389 12.867 -1.384 1.00 89.25 481 ASP A CA 1
ATOM 3893 C C . ASP A 1 481 ? -41.763 12.262 -0.019 1.00 89.25 481 ASP A C 1
ATOM 3895 O O . ASP A 1 481 ? -41.413 11.125 0.315 1.00 89.25 481 ASP A O 1
ATOM 3899 N N . LEU A 1 482 ? -42.513 13.043 0.761 1.00 87.12 482 LEU A N 1
ATOM 3900 C CA . LEU A 1 482 ? -43.014 12.682 2.086 1.00 87.12 482 LEU A CA 1
ATOM 3901 C C . LEU A 1 482 ? -44.019 11.520 2.064 1.00 87.12 482 LEU A C 1
ATOM 3903 O O . LEU A 1 482 ? -44.141 10.837 3.080 1.00 87.12 482 LEU A O 1
ATOM 3907 N N . GLN A 1 483 ? -44.718 11.281 0.949 1.00 83.50 483 GLN A N 1
ATOM 3908 C CA . GLN A 1 483 ? -45.644 10.151 0.801 1.00 83.50 483 GLN A CA 1
ATOM 3909 C C . GLN A 1 483 ? -44.888 8.834 0.591 1.00 83.50 483 GLN A C 1
ATOM 3911 O O . GLN A 1 483 ? -45.274 7.809 1.147 1.00 83.50 483 GLN A O 1
ATOM 3916 N N . HIS A 1 484 ? -43.788 8.867 -0.168 1.00 83.88 484 HIS A N 1
ATOM 3917 C CA . HIS A 1 484 ? -42.988 7.679 -0.477 1.00 83.88 484 HIS A CA 1
ATOM 3918 C C . HIS A 1 484 ? -41.950 7.331 0.603 1.00 83.88 484 HIS A C 1
ATOM 3920 O O . HIS A 1 484 ? -41.647 6.154 0.782 1.00 83.88 484 HIS A O 1
ATOM 3926 N N . GLN A 1 485 ? -41.405 8.319 1.325 1.00 82.56 485 GLN A N 1
ATOM 3927 C CA . GLN A 1 485 ? -40.403 8.085 2.383 1.00 82.56 485 GLN A CA 1
ATOM 3928 C C . GLN A 1 485 ? -40.967 8.131 3.808 1.00 82.56 485 GLN A C 1
ATOM 3930 O O . GLN A 1 485 ? -40.337 7.620 4.729 1.00 82.56 485 GLN A O 1
ATOM 3935 N N . GLY A 1 486 ? -42.142 8.733 4.005 1.00 88.56 486 GLY A N 1
ATOM 3936 C CA . GLY A 1 486 ? -42.718 8.959 5.326 1.00 88.56 486 GLY A CA 1
ATOM 3937 C C . GLY A 1 486 ? -42.091 10.151 6.060 1.00 88.56 486 GLY A C 1
ATOM 3938 O O . GLY A 1 486 ? -40.877 10.358 6.087 1.00 88.56 486 GLY A O 1
ATOM 3939 N N . CYS A 1 487 ? -42.941 10.948 6.711 1.00 88.12 487 CYS A N 1
ATOM 3940 C CA . CYS A 1 487 ? -42.521 12.178 7.388 1.00 88.12 487 CYS A CA 1
ATOM 3941 C C . CYS A 1 487 ? -41.446 11.960 8.473 1.00 88.12 487 CYS A C 1
ATOM 3943 O O . CYS A 1 487 ? -40.549 12.791 8.621 1.00 88.12 487 CYS A O 1
ATOM 3945 N N . GLU A 1 488 ? -41.519 10.865 9.243 1.00 89.19 488 GLU A N 1
ATOM 3946 C CA . GLU A 1 488 ? -40.603 10.661 10.372 1.00 89.19 488 GLU A CA 1
ATOM 3947 C C . GLU A 1 488 ? -39.148 10.462 9.937 1.00 89.19 488 GLU A C 1
ATOM 3949 O O . GLU A 1 488 ? -38.246 10.916 10.638 1.00 89.19 488 GLU A O 1
ATOM 3954 N N . ASP A 1 489 ? -38.900 9.795 8.809 1.00 89.75 489 ASP A N 1
ATOM 3955 C CA . ASP A 1 489 ? -37.537 9.484 8.369 1.00 89.75 489 ASP A CA 1
ATOM 3956 C C . ASP A 1 489 ? -36.883 10.676 7.657 1.00 89.75 489 ASP A C 1
ATOM 3958 O O . ASP A 1 489 ? -35.704 10.949 7.889 1.00 89.75 489 ASP A O 1
ATOM 3962 N N . VAL A 1 490 ? -37.667 11.491 6.942 1.00 91.19 490 VAL A N 1
ATOM 3963 C CA . VAL A 1 490 ? -37.220 12.807 6.448 1.00 91.19 490 VAL A CA 1
ATOM 3964 C C . VAL A 1 490 ? -36.898 13.759 7.610 1.00 91.19 490 VAL A C 1
ATOM 3966 O O . VAL A 1 490 ? -35.877 14.449 7.585 1.00 91.19 490 VAL A O 1
ATOM 3969 N N . LEU A 1 491 ? -37.709 13.760 8.678 1.00 91.19 491 LEU A N 1
ATOM 3970 C CA . LEU A 1 491 ? -37.427 14.539 9.889 1.00 91.19 491 LEU A CA 1
ATOM 3971 C C . LEU A 1 491 ? -36.123 14.083 10.574 1.00 91.19 491 LEU A C 1
ATOM 3973 O O . LEU A 1 491 ? -35.326 14.927 10.989 1.00 91.19 491 LEU A O 1
ATOM 3977 N N . LYS A 1 492 ? -35.871 12.767 10.653 1.00 91.31 492 LYS A N 1
ATOM 3978 C CA . LYS A 1 492 ? -34.615 12.201 11.184 1.00 91.31 492 LYS A CA 1
ATOM 3979 C C . LYS A 1 492 ? -33.406 12.595 10.328 1.00 91.31 492 LYS A C 1
ATOM 3981 O O . LYS A 1 492 ? -32.384 12.972 10.899 1.00 91.31 492 LYS A O 1
ATOM 3986 N N . GLU A 1 493 ? -33.509 12.556 8.994 1.00 90.75 493 GLU A N 1
ATOM 3987 C CA . GLU A 1 493 ? -32.412 12.962 8.098 1.00 90.75 493 GLU A CA 1
ATOM 3988 C C . GLU A 1 493 ? -32.012 14.427 8.337 1.00 90.75 493 GLU A C 1
ATOM 3990 O O . GLU A 1 493 ? -30.832 14.708 8.553 1.00 90.75 493 GLU A O 1
ATOM 3995 N N . ILE A 1 494 ? -32.983 15.347 8.392 1.00 90.88 494 ILE A N 1
ATOM 3996 C CA . ILE A 1 494 ? -32.720 16.779 8.616 1.00 90.88 494 ILE A CA 1
ATOM 3997 C C . ILE A 1 494 ? -32.090 17.026 9.995 1.00 90.88 494 ILE A C 1
ATOM 3999 O O . ILE A 1 494 ? -31.095 17.746 10.087 1.00 90.88 494 ILE A O 1
ATOM 4003 N N . LEU A 1 495 ? -32.627 16.428 11.066 1.00 90.44 495 LEU A N 1
ATOM 4004 C CA . LEU A 1 495 ? -32.107 16.625 12.426 1.00 90.44 495 LEU A CA 1
ATOM 4005 C C . LEU A 1 495 ? -30.658 16.133 12.561 1.00 90.44 495 LEU A C 1
ATOM 4007 O O . LEU A 1 495 ? -29.785 16.901 12.971 1.00 90.44 495 LEU A O 1
ATOM 4011 N N . VAL A 1 496 ? -30.368 14.902 12.121 1.00 90.19 496 VAL A N 1
ATOM 4012 C CA . VAL A 1 496 ? -29.010 14.331 12.176 1.00 90.19 496 VAL A CA 1
ATOM 4013 C C . VAL A 1 496 ? -28.015 15.188 11.385 1.00 90.19 496 VAL A C 1
ATOM 4015 O O . VAL A 1 496 ? -26.913 15.459 11.863 1.00 90.19 496 VAL A O 1
ATOM 4018 N N . MET A 1 497 ? -28.409 15.659 10.199 1.00 90.12 497 MET A N 1
ATOM 4019 C CA . MET A 1 497 ? -27.571 16.487 9.327 1.00 90.12 497 MET A CA 1
ATOM 4020 C C . MET A 1 497 ? -27.351 17.918 9.853 1.00 90.12 497 MET A C 1
ATOM 4022 O O . MET A 1 497 ? -26.311 18.524 9.576 1.00 90.12 497 MET A O 1
ATOM 4026 N N . ARG A 1 498 ? -28.301 18.468 10.622 1.00 89.12 498 ARG A N 1
ATOM 4027 C CA . ARG A 1 498 ? -28.210 19.804 11.236 1.00 89.12 498 ARG A CA 1
ATOM 4028 C C . ARG A 1 498 ? -27.355 19.800 12.505 1.00 89.12 498 ARG A C 1
ATOM 4030 O O . ARG A 1 498 ? -26.587 20.743 12.712 1.00 89.12 498 ARG A O 1
ATOM 4037 N N . GLU A 1 499 ? -27.464 18.750 13.319 1.00 88.75 499 GLU A N 1
ATOM 4038 C CA . GLU A 1 499 ? -26.758 18.601 14.598 1.00 88.75 499 GLU A CA 1
ATOM 4039 C C . GLU A 1 499 ? -25.305 18.116 14.426 1.00 88.75 499 GLU A C 1
ATOM 4041 O O . GLU A 1 499 ? -24.372 18.738 14.940 1.00 88.75 499 GLU A O 1
ATOM 4046 N N . TYR A 1 500 ? -25.068 17.039 13.666 1.00 86.19 500 TYR A N 1
ATOM 4047 C CA . TYR A 1 500 ? -23.782 16.324 13.661 1.00 86.19 500 TYR A CA 1
ATOM 4048 C C . TYR A 1 500 ? -22.804 16.789 12.571 1.00 86.19 500 TYR A C 1
ATOM 4050 O O . TYR A 1 500 ? -22.402 16.039 11.676 1.00 86.19 500 TYR A O 1
ATOM 4058 N N . LYS A 1 501 ? -22.348 18.040 12.676 1.00 88.81 501 LYS A N 1
ATOM 4059 C CA . LYS A 1 501 ? -21.371 18.629 11.741 1.00 88.81 501 LYS A CA 1
ATOM 4060 C C . LYS A 1 501 ? -19.981 17.992 11.895 1.00 88.81 501 LYS A C 1
ATOM 4062 O O . LYS A 1 501 ? -19.365 18.060 12.957 1.00 88.81 501 LYS A O 1
ATOM 4067 N N . ASN A 1 502 ? -19.453 17.398 10.821 1.00 90.25 502 ASN A N 1
ATOM 4068 C CA . ASN A 1 502 ? -18.133 16.756 10.800 1.00 90.25 502 ASN A CA 1
ATOM 4069 C C . ASN A 1 502 ? -17.438 16.939 9.435 1.00 90.25 502 ASN A C 1
ATOM 4071 O O . ASN A 1 502 ? -18.107 16.767 8.422 1.00 90.25 502 ASN A O 1
ATOM 4075 N N . PRO A 1 503 ? -16.105 17.151 9.359 1.00 91.31 503 PRO A N 1
ATOM 4076 C CA . PRO A 1 503 ? -15.374 17.278 8.085 1.00 91.31 503 PRO A CA 1
ATOM 4077 C C . PRO A 1 503 ? -15.434 16.074 7.122 1.00 91.31 503 PRO A C 1
ATOM 4079 O O . PRO A 1 503 ? -14.887 16.149 6.026 1.00 91.31 503 PRO A O 1
ATOM 4082 N N . ASN A 1 504 ? -16.030 14.947 7.529 1.00 92.62 504 ASN A N 1
ATOM 4083 C CA . ASN A 1 504 ? -16.202 13.739 6.711 1.00 92.62 504 ASN A CA 1
ATOM 4084 C C . ASN A 1 504 ? -17.680 13.427 6.396 1.00 92.62 504 ASN A C 1
ATOM 4086 O O . ASN A 1 504 ? -17.961 12.389 5.797 1.00 92.62 504 ASN A O 1
ATOM 4090 N N . ILE A 1 505 ? -18.605 14.292 6.823 1.00 87.69 505 ILE A N 1
ATOM 4091 C CA . ILE A 1 505 ? -20.049 14.229 6.561 1.00 87.69 505 ILE A CA 1
ATOM 4092 C C . ILE A 1 505 ? -20.397 15.423 5.658 1.00 87.69 505 ILE A C 1
ATOM 4094 O O . ILE A 1 505 ? -19.714 16.445 5.690 1.00 87.69 505 ILE A O 1
ATOM 4098 N N . VAL A 1 506 ? -21.418 15.291 4.810 1.00 90.31 506 VAL A N 1
ATOM 4099 C CA . VAL A 1 506 ? -21.879 16.400 3.958 1.00 90.31 506 VAL A CA 1
ATOM 4100 C C . VAL A 1 506 ? -22.482 17.497 4.843 1.00 90.31 506 VAL A C 1
ATOM 4102 O O . VAL A 1 506 ? -23.280 17.212 5.730 1.00 90.31 506 VAL A O 1
ATOM 4105 N N . THR A 1 507 ? -22.106 18.755 4.621 1.00 90.00 507 THR A N 1
ATOM 4106 C CA . THR A 1 507 ? -22.629 19.885 5.403 1.00 90.00 507 THR A CA 1
ATOM 4107 C C . THR A 1 507 ? -24.041 20.251 4.943 1.00 90.00 507 THR A C 1
ATOM 4109 O O . THR A 1 507 ? -24.225 20.631 3.790 1.00 90.00 507 THR A O 1
ATOM 4112 N N . TYR A 1 508 ? -25.027 20.206 5.844 1.00 91.69 508 TYR A N 1
ATOM 4113 C CA . TYR A 1 508 ? -26.340 20.827 5.624 1.00 91.69 508 TYR A CA 1
ATOM 4114 C C . TYR A 1 508 ? -26.207 22.359 5.661 1.00 91.69 508 TYR A C 1
ATOM 4116 O O . TYR A 1 508 ? -25.579 22.903 6.575 1.00 91.69 508 TYR A O 1
ATOM 4124 N N . LEU A 1 509 ? -26.750 23.039 4.646 1.00 85.75 509 LEU A N 1
ATOM 4125 C CA . LEU A 1 509 ? -26.481 24.461 4.370 1.00 85.75 509 LEU A CA 1
ATOM 4126 C C . LEU A 1 509 ? -27.597 25.421 4.809 1.00 85.75 509 LEU A C 1
ATOM 4128 O O . LEU A 1 509 ? -27.364 26.629 4.869 1.00 85.75 509 LEU A O 1
ATOM 4132 N N . GLU A 1 510 ? -28.791 24.916 5.113 1.00 73.88 510 GLU A N 1
ATOM 4133 C CA . GLU A 1 510 ? -29.896 25.747 5.600 1.00 73.88 510 GLU A CA 1
ATOM 4134 C C . GLU A 1 510 ? -29.759 26.073 7.097 1.00 73.88 510 GLU A C 1
ATOM 4136 O O . GLU A 1 510 ? -28.895 25.537 7.803 1.00 73.88 510 GLU A O 1
ATOM 4141 N N . ARG A 1 511 ? -30.585 27.012 7.570 1.00 59.28 511 ARG A N 1
ATOM 4142 C CA . ARG A 1 511 ? -30.517 27.586 8.919 1.00 59.28 511 ARG A CA 1
ATOM 4143 C C . ARG A 1 511 ? -31.852 27.533 9.635 1.00 59.28 511 ARG A C 1
ATOM 4145 O O . ARG A 1 511 ? -32.891 27.788 8.988 1.00 59.28 511 ARG A O 1
#

Organism: Cyanistes caeruleus (NCBI:txid156563)

InterPro domains:
  IPR000719 Protein kinase domain [PF00069] (452-510)
  IPR000719 Protein kinase domain [PS50011] (449-511)
  IPR011009 Protein kinase-like domain superfamily [SSF56112] (435-510)
  IPR017441 Protein kinase, ATP binding site [PS00107] (455-478)
  IPR051931 Serine/threonine-protein kinase PAK 3-like [PTHR45832] (258-510)

Radius of gyration: 92.97 Å; chains: 1; bounding box: 211×65×296 Å

Sequence (511 aa):
MEQVRRAVGRAFSSVSCRKLFNGLRRRLKRGRSQVHGLAPTGEILASQDSSAQARKVEQQQSRDQVQSALEFRWKELAAFGRNRPSSLERAFEVAAEPEEESQLQRDLRKEEVPQAVPKFQVSCAQRPAHRHLEKLLQEFSRQGHILSQVCSEKAALAQENAALQARLAATERELRGLSEQLGEARSEKQSLECSLLEAQQQVLELEITRSHLEGQVRTAMQAKEVILEDVRGLRRELQALRSLSQQQLEEMAQQLRSAEEQFSQGLRLWQSAQEEEKRKLLQEQERQLEQQRLEAWEQLEQRENLVAELQHQEATLLQRVHQLQRKLNHRQRKVELLRQELEEQQEDWQDELQAVVQEAQWKMKAMQERHKEEMKRMQQMLQYRLAEQEQMDVGAAAASSKGAFPPQPENLSRSSSSRPRQESEQRKEKHCLKLLRSVVSVGDPEKKYTGWELIGSGAFGTVYKAFDTATGQAVAVKELDLQHQGCEDVLKEILVMREYKNPNIVTYLER